Protein AF-A0A0F7RT60-F1 (afdb_monomer)

Radius of gyration: 26.66 Å; Cα contacts (8 Å, |Δi|>4): 593; chains: 1; bounding box: 64×51×83 Å

pLDDT: mean 71.64, std 22.22, range [24.22, 98.56]

Nearest PDB structures (foldseek):
  6wfv-assembly1_A  TM=8.274E-01  e=2.292E-13  Homo sapiens
  6tez-assembly1_A-2  TM=8.261E-01  e=4.241E-13  Homo sapiens
  6te3-assembly1_A-2  TM=8.387E-01  e=6.134E-13  Homo sapiens
  6tex-assembly1_A  TM=7.908E-01  e=5.100E-13  Homo sapiens
  6teu-assembly1_A  TM=7.640E-01  e=2.027E-13  Homo sapiens

Foldseek 3Di:
DDDADADAPVVLVVLVVCVVVVNDDPVSVVVNVVVVVDPHDYDDDDDDDDDDDDDPPPPVVVVVVVVPPPPPPDDDDDDDDDDDPPDDPDPPDQPVVQVVQADAEAEEEEDAADDLQLLQQVLLCLLLVHFYAYFNYVPDDDPPRVQCRLLVRVLVCLVPPDDQRYKYKYAHRRFKGFPHRPVVLLSVCRSVVAAKEFAFALDQDDDPVCCPPCLNVPQDADPDDCCQFVNPPPQQDPDPQSLNDQGGAGDPRIMIHRSNLSNVLSVVLVVCVVVVPPPPRDRHPSNSVSVCSSVCPGRYDYPRNLQAHAECHSCVVQKDFDFQPPVPPPDPPSPPDPPDPDPPCCSVVVPVPGGARAIAGPGVRHGYSMYGHPPVRVVVSVVCQCGGQCRPDPDPPVPVSVVSSCVSQQPRWHHHSDPPPGIDGSCRRCVVSSDDPD

Secondary structure (DSSP, 8-state):
---PPPPPHHHHHHHHHHHHTT---HHHHHHHHHHHHS-----------------SSSHHHHHHHHHHTTS--S-----PPPP------------HHHHTT--PEEEEEE-SS--HHHHHHHHHHHHTT--EEEESTT----TTHHHHHHHHHHHHHHHHH--TT-EEEEE-TTSEEE-S-HHHHHHHHHHTT-SEEEEEESSPPS-GGGTTSHHHHHSPPP-S-HHHHSTT-TT--SSS-GGGSPP-EEEEEEEEEEHHHHHHHHHHHHHHHHH-TT-S---SHHHHHHHHHHHTSS-EEEETT-SSEEE-TTTGGGEEEEE--GGG-S-TTTT-------S-THHHHHSTT---EEEEETTT----SEEE--TTHHHHHHHHHHHSTTT----TT-HHHHHHHHHHHHT-EEEE-STT--EEEHHHHHGGGSS---

Sequence (438 aa):
MDGYVRLPYDAKHELSQKAKNNELDEVELQQQEALDAFDITLYPTRGGLFSSIAQTSWYKYALMLHGAAVLALQTSILVRPKPLDSTTSAVSHWPSDQLASVGAIHYLMPATKATDNFCYTLASALIHDAKPTVLNWNSTLVKPAIYWAKVRATHQFLLEHTQPNDVVVFVDGYDNILQRPLREVVAEFVNAGHRVMFGAEKGCCCEPETKEIPFCTKSPDSPLSQQTVWGKDPGWSTGPNEFKRMPKYLNSGTMIAYAQDASQLYTNIIHFIENDPWGKRIYDDQTVFNAMYYKQEVPITLDFAGQMIKPMWACEEEMQYQPRLETQLDQPEQLRMPTAETNNTLSAKVLNGIQPWMLRSTITKMWPGFVHSGPVKDHLMAEYKRRSWWWAYEGPKDTELLARGNKVLDNATVIIGQPNAGVLSYPQICGQYLMPKS

Structure (mmCIF, N/CA/C/O backbone):
data_AF-A0A0F7RT60-F1
#
_entry.id   AF-A0A0F7RT60-F1
#
loop_
_atom_site.group_PDB
_atom_site.id
_atom_site.type_symbol
_atom_site.label_atom_id
_atom_site.label_alt_id
_atom_site.label_comp_id
_atom_site.label_asym_id
_atom_site.label_entity_id
_atom_site.label_seq_id
_atom_site.pdbx_PDB_ins_code
_atom_site.Cartn_x
_atom_site.Cartn_y
_atom_site.Cartn_z
_atom_site.occupancy
_atom_site.B_iso_or_equiv
_atom_site.auth_seq_id
_atom_site.auth_comp_id
_atom_site.auth_asym_id
_atom_site.auth_atom_id
_atom_site.pdbx_PDB_model_num
ATOM 1 N N . MET A 1 1 ? 5.910 7.452 -41.516 1.00 34.00 1 MET A N 1
ATOM 2 C CA . MET A 1 1 ? 6.534 7.700 -40.199 1.00 34.00 1 MET A CA 1
ATOM 3 C C . MET A 1 1 ? 7.859 6.984 -40.260 1.00 34.00 1 MET A C 1
ATOM 5 O O . MET A 1 1 ? 7.878 5.764 -40.160 1.00 34.00 1 MET A O 1
ATOM 9 N N . ASP A 1 2 ? 8.915 7.730 -40.557 1.00 29.14 2 ASP A N 1
ATOM 10 C CA . ASP A 1 2 ? 10.213 7.166 -40.915 1.00 29.14 2 ASP A CA 1
ATOM 11 C C . ASP A 1 2 ? 10.982 6.834 -39.635 1.00 29.14 2 ASP A C 1
ATOM 13 O O . ASP A 1 2 ? 11.390 7.718 -38.881 1.00 29.14 2 ASP A O 1
ATOM 17 N N . GLY A 1 3 ? 11.091 5.539 -39.338 1.00 31.34 3 GLY A N 1
ATOM 18 C CA . GLY A 1 3 ? 11.899 5.028 -38.238 1.00 31.34 3 GLY A CA 1
ATOM 19 C C . GLY A 1 3 ? 13.334 4.826 -38.708 1.00 31.34 3 GLY A C 1
ATOM 20 O O . GLY A 1 3 ? 13.588 3.984 -39.561 1.00 31.34 3 GLY A O 1
ATOM 21 N N . TYR A 1 4 ? 14.278 5.581 -38.150 1.00 33.38 4 TYR A N 1
ATOM 22 C CA . TYR A 1 4 ? 15.702 5.381 -38.408 1.00 33.38 4 TYR A CA 1
ATOM 23 C C . TYR A 1 4 ? 16.260 4.302 -37.475 1.00 33.38 4 TYR A C 1
ATOM 25 O O . TYR A 1 4 ? 16.189 4.432 -36.252 1.00 33.38 4 TYR A O 1
ATOM 33 N N . VAL A 1 5 ? 16.856 3.255 -38.046 1.00 36.31 5 VAL A N 1
ATOM 34 C CA . VAL A 1 5 ? 17.607 2.231 -37.307 1.00 36.31 5 VAL A CA 1
ATOM 35 C C . VAL A 1 5 ? 19.068 2.678 -37.215 1.00 36.31 5 VAL A C 1
ATOM 37 O O . VAL A 1 5 ? 19.729 2.864 -38.234 1.00 36.31 5 VAL A O 1
ATOM 40 N N . ARG A 1 6 ? 19.590 2.871 -35.996 1.00 39.19 6 ARG A N 1
ATOM 41 C CA . ARG A 1 6 ? 21.019 3.148 -35.767 1.00 39.19 6 ARG A CA 1
ATOM 42 C C . ARG A 1 6 ? 21.773 1.838 -35.585 1.00 39.19 6 ARG A C 1
ATOM 44 O O . ARG A 1 6 ? 21.530 1.120 -34.620 1.00 39.19 6 ARG A O 1
ATOM 51 N N . LEU A 1 7 ? 22.721 1.573 -36.474 1.00 43.88 7 LEU A N 1
ATOM 52 C CA . LEU A 1 7 ? 23.706 0.508 -36.309 1.00 43.88 7 LEU A CA 1
ATOM 53 C C . LEU A 1 7 ? 25.050 1.113 -35.885 1.00 43.88 7 LEU A C 1
ATOM 55 O O . LEU A 1 7 ? 25.399 2.192 -36.373 1.00 43.88 7 LEU A O 1
ATOM 59 N N . PRO A 1 8 ? 25.817 0.456 -34.998 1.00 55.41 8 PRO A N 1
ATOM 60 C CA . PRO A 1 8 ? 27.189 0.860 -34.716 1.00 55.41 8 PRO A CA 1
ATOM 61 C C . PRO A 1 8 ? 28.006 0.869 -36.015 1.00 55.41 8 PRO A C 1
ATOM 63 O O . PRO A 1 8 ? 27.962 -0.096 -36.779 1.00 55.41 8 PRO A O 1
ATOM 66 N N . TYR A 1 9 ? 28.753 1.950 -36.256 1.00 53.62 9 TYR A N 1
ATOM 67 C CA . TYR A 1 9 ? 29.594 2.125 -37.450 1.00 53.62 9 TYR A CA 1
ATOM 68 C C . TYR A 1 9 ? 30.547 0.936 -37.677 1.00 53.62 9 TYR A C 1
ATOM 70 O O . TYR A 1 9 ? 30.740 0.495 -38.811 1.00 53.62 9 TYR A O 1
ATOM 78 N N . ASP A 1 10 ? 31.062 0.369 -36.586 1.00 62.97 10 ASP A N 1
ATOM 79 C CA . ASP A 1 10 ? 32.064 -0.695 -36.614 1.00 62.97 10 ASP A CA 1
ATOM 80 C C . ASP A 1 10 ? 31.511 -2.018 -37.174 1.00 62.97 10 ASP A C 1
ATOM 82 O O . ASP A 1 10 ? 32.195 -2.685 -37.945 1.00 62.97 10 ASP A O 1
ATOM 86 N N . ALA A 1 11 ? 30.242 -2.351 -36.903 1.00 67.12 11 ALA A N 1
ATOM 87 C CA . ALA A 1 11 ? 29.638 -3.615 -37.339 1.00 67.12 11 ALA A CA 1
ATOM 88 C C . ALA A 1 11 ? 29.379 -3.660 -38.856 1.00 67.12 11 ALA A C 1
ATOM 90 O O . ALA A 1 11 ? 29.634 -4.674 -39.503 1.00 67.12 11 ALA A O 1
ATOM 91 N N . LYS A 1 12 ? 28.918 -2.548 -39.454 1.00 71.75 12 LYS A N 1
ATOM 92 C CA . LYS A 1 12 ? 28.737 -2.465 -40.917 1.00 71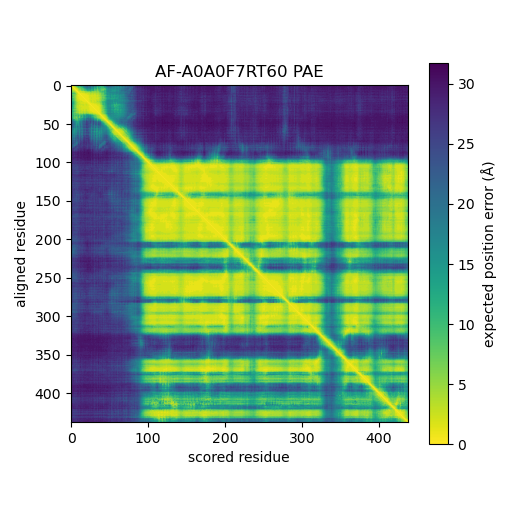.75 12 LYS A CA 1
ATOM 93 C C . LYS A 1 12 ? 30.085 -2.434 -41.639 1.00 71.75 12 LYS A C 1
ATOM 95 O O . LYS A 1 12 ? 30.210 -3.017 -42.712 1.00 71.75 12 LYS A O 1
ATOM 100 N N . HIS A 1 13 ? 31.097 -1.779 -41.063 1.00 76.12 13 HIS A N 1
ATOM 101 C CA . HIS A 1 13 ? 32.440 -1.782 -41.641 1.00 76.12 13 HIS A CA 1
ATOM 102 C C . HIS A 1 13 ? 33.052 -3.191 -41.626 1.00 76.12 13 HIS A C 1
ATOM 104 O O . HIS A 1 13 ? 33.611 -3.613 -42.633 1.00 76.12 13 HIS A O 1
ATOM 110 N N . GLU A 1 14 ? 32.903 -3.939 -40.531 1.00 78.75 14 GLU A N 1
ATOM 111 C CA . GLU A 1 14 ? 33.406 -5.312 -40.416 1.00 78.75 14 GLU A CA 1
ATOM 112 C C . GLU A 1 14 ? 32.703 -6.278 -41.385 1.00 78.75 14 GLU A C 1
ATOM 114 O O . GLU A 1 14 ? 33.382 -6.980 -42.135 1.00 78.75 14 GLU A O 1
ATOM 119 N N . LEU A 1 15 ? 31.366 -6.235 -41.469 1.00 77.06 15 LEU A N 1
ATOM 120 C CA . LEU A 1 15 ? 30.593 -7.018 -42.446 1.00 77.06 15 LEU A CA 1
ATOM 121 C C . LEU A 1 15 ? 30.960 -6.656 -43.891 1.00 77.06 15 LEU A C 1
ATOM 123 O O . LEU A 1 15 ? 31.166 -7.541 -44.714 1.00 77.06 15 LEU A O 1
ATOM 127 N N . SER A 1 16 ? 31.139 -5.368 -44.199 1.00 76.25 16 SER A N 1
ATOM 128 C CA . SER A 1 16 ? 31.527 -4.930 -45.544 1.00 76.25 16 SER A CA 1
ATOM 129 C C . SER A 1 16 ? 32.958 -5.349 -45.916 1.00 76.25 16 SER A C 1
ATOM 131 O O . SER A 1 16 ? 33.230 -5.628 -47.084 1.00 76.25 16 SER A O 1
ATOM 133 N N . GLN A 1 17 ? 33.882 -5.429 -44.951 1.00 82.81 17 GLN A N 1
ATOM 134 C CA . GLN A 1 17 ? 35.234 -5.959 -45.181 1.00 82.81 17 GLN A CA 1
ATOM 135 C C . GLN A 1 17 ? 35.219 -7.481 -45.378 1.00 82.81 17 GLN A C 1
ATOM 137 O O . GLN A 1 17 ? 35.813 -7.966 -46.339 1.00 82.81 17 GLN A O 1
ATOM 142 N N . LYS A 1 18 ? 34.475 -8.225 -44.550 1.00 85.00 18 LYS A N 1
ATOM 143 C CA . LYS A 1 18 ? 34.270 -9.672 -44.732 1.00 85.00 18 LYS A CA 1
ATOM 144 C C . LYS A 1 18 ? 33.604 -9.997 -46.071 1.00 85.00 18 LYS A C 1
ATOM 146 O O . LYS A 1 18 ? 34.045 -10.909 -46.763 1.00 85.00 18 LYS A O 1
ATOM 151 N N . ALA A 1 19 ? 32.611 -9.205 -46.484 1.00 78.31 19 ALA A N 1
ATOM 152 C CA . ALA A 1 19 ? 31.957 -9.322 -47.788 1.00 78.31 19 ALA A CA 1
ATOM 153 C C . ALA A 1 19 ? 32.955 -9.162 -48.943 1.00 78.31 19 ALA A C 1
ATOM 155 O O . ALA A 1 19 ? 32.983 -9.978 -49.860 1.00 78.31 19 ALA A O 1
ATOM 156 N N . LYS A 1 20 ? 33.824 -8.142 -48.881 1.00 83.69 20 LYS A N 1
ATOM 157 C CA . LYS A 1 20 ? 34.875 -7.910 -49.889 1.00 83.69 20 LYS A CA 1
ATOM 158 C C . LYS A 1 20 ? 35.901 -9.039 -49.953 1.00 83.69 20 LYS A C 1
ATOM 160 O O . LYS A 1 20 ? 36.442 -9.291 -51.027 1.00 83.69 20 LYS A O 1
ATOM 165 N N . ASN A 1 21 ? 36.147 -9.707 -48.831 1.00 86.62 21 ASN A N 1
ATOM 166 C CA . ASN A 1 21 ? 37.084 -10.823 -48.735 1.00 86.62 21 ASN A CA 1
ATOM 167 C C . ASN A 1 21 ? 36.433 -12.194 -48.987 1.00 86.62 21 ASN A C 1
ATOM 169 O O . ASN A 1 21 ? 37.140 -13.198 -48.984 1.00 86.62 21 ASN A O 1
ATOM 173 N N . ASN A 1 22 ? 35.120 -12.253 -49.255 1.00 87.25 22 ASN A N 1
ATOM 174 C CA . ASN A 1 22 ? 34.358 -13.497 -49.417 1.00 87.25 22 ASN A CA 1
ATOM 175 C C . ASN A 1 22 ? 34.365 -14.399 -48.159 1.00 87.25 22 ASN A C 1
ATOM 177 O O . ASN A 1 22 ? 34.336 -15.624 -48.254 1.00 87.25 22 ASN A O 1
ATOM 181 N N . GLU A 1 23 ? 34.400 -13.785 -46.974 1.00 87.38 23 GLU A N 1
ATOM 182 C CA . GLU A 1 23 ? 34.514 -14.455 -45.667 1.00 87.38 23 GLU A CA 1
ATOM 183 C C . GLU A 1 23 ? 33.192 -14.497 -44.881 1.00 87.38 23 GLU A C 1
ATOM 185 O O . GLU A 1 23 ? 33.198 -14.843 -43.703 1.00 87.38 23 GLU A O 1
ATOM 190 N N . LEU A 1 24 ? 32.066 -14.125 -45.501 1.00 83.31 24 LEU A N 1
ATOM 191 C CA . LEU A 1 24 ? 30.760 -14.137 -44.837 1.00 83.31 24 LEU A CA 1
ATOM 192 C C . LEU A 1 24 ? 30.245 -15.568 -44.660 1.00 83.31 24 LEU A C 1
ATOM 194 O O . LEU A 1 24 ? 30.220 -16.347 -45.616 1.00 83.31 24 LEU A O 1
ATOM 198 N N . ASP A 1 25 ? 29.766 -15.885 -43.459 1.00 87.06 25 ASP A N 1
ATOM 199 C CA . ASP A 1 25 ? 28.921 -17.062 -43.258 1.00 87.06 25 ASP A CA 1
ATOM 200 C C . ASP A 1 25 ? 27.470 -16.818 -43.733 1.00 87.06 25 ASP A C 1
ATOM 202 O O . ASP A 1 25 ? 27.089 -15.712 -44.119 1.00 87.06 25 ASP A O 1
ATOM 206 N N . GLU A 1 26 ? 26.640 -17.865 -43.742 1.00 68.69 26 GLU A N 1
ATOM 207 C CA . GLU A 1 26 ? 25.257 -17.795 -44.241 1.00 68.69 26 GLU A CA 1
ATOM 208 C C . GLU A 1 26 ? 24.387 -16.786 -43.463 1.00 68.69 26 GLU A C 1
ATOM 210 O O . GLU A 1 26 ? 23.479 -16.176 -44.029 1.00 68.69 26 GLU A O 1
ATOM 215 N N . VAL A 1 27 ? 24.685 -16.560 -42.180 1.00 67.25 27 VAL A N 1
ATOM 216 C CA . VAL A 1 27 ? 23.970 -15.599 -41.331 1.00 67.25 27 VAL A CA 1
ATOM 217 C C . VAL A 1 27 ? 24.449 -14.177 -41.620 1.00 67.25 27 VAL A C 1
ATOM 219 O O . VAL A 1 27 ? 23.633 -13.260 -41.723 1.00 67.25 27 VAL A O 1
ATOM 222 N N . GLU A 1 28 ? 25.754 -13.980 -41.783 1.00 80.19 28 GLU A N 1
ATOM 223 C CA . GLU A 1 28 ? 26.357 -12.694 -42.133 1.00 80.19 28 GLU A CA 1
ATOM 224 C C . GLU A 1 28 ? 25.980 -12.249 -43.558 1.00 80.19 28 GLU A C 1
ATOM 226 O O . GLU A 1 28 ? 25.776 -11.058 -43.798 1.00 80.19 28 GLU A O 1
ATOM 231 N N . LEU A 1 29 ? 25.792 -13.194 -44.486 1.00 74.06 29 LEU A N 1
ATOM 232 C CA . LEU A 1 29 ? 25.289 -12.927 -45.835 1.00 74.06 29 LEU A CA 1
ATOM 233 C C . LEU A 1 29 ? 23.848 -12.399 -45.804 1.00 74.06 29 LEU A C 1
ATOM 235 O O . LEU A 1 29 ? 23.557 -11.369 -46.408 1.00 74.06 29 LEU A O 1
ATOM 239 N N . GLN A 1 30 ? 22.966 -13.033 -45.024 1.00 68.69 30 GLN A N 1
ATOM 240 C CA . GLN A 1 30 ? 21.587 -12.565 -44.835 1.00 68.69 30 GLN A CA 1
ATOM 241 C C . GLN A 1 30 ? 21.528 -11.190 -44.151 1.00 68.69 30 GLN A C 1
ATOM 243 O O . GLN A 1 30 ? 20.666 -10.366 -44.462 1.00 68.69 30 GLN A O 1
ATOM 248 N N . GLN A 1 31 ? 22.454 -10.915 -43.226 1.00 70.19 31 GLN A N 1
ATOM 249 C CA . GLN A 1 31 ? 22.589 -9.596 -42.607 1.00 70.19 31 GLN A CA 1
ATOM 250 C C . GLN A 1 31 ? 23.039 -8.541 -43.622 1.00 70.19 31 GLN A C 1
ATOM 252 O O . GLN A 1 31 ? 22.476 -7.448 -43.639 1.00 70.19 31 GLN A O 1
ATOM 257 N N . GLN A 1 32 ? 24.009 -8.859 -44.480 1.00 75.62 32 GLN A N 1
ATOM 258 C CA . GLN A 1 32 ? 24.490 -7.952 -45.522 1.00 75.62 32 GLN A CA 1
ATOM 259 C C . GLN A 1 32 ? 23.390 -7.637 -46.551 1.00 75.62 32 GLN A C 1
ATOM 261 O O . GLN A 1 32 ? 23.167 -6.467 -46.855 1.00 75.62 32 GLN A O 1
ATOM 266 N N . GLU A 1 33 ? 22.628 -8.637 -47.002 1.00 74.75 33 GLU A N 1
ATOM 267 C CA . GLU A 1 33 ? 21.491 -8.442 -47.916 1.00 74.75 33 GLU A CA 1
ATOM 268 C C . GLU A 1 33 ? 20.393 -7.557 -47.307 1.00 74.75 33 GLU A C 1
ATOM 270 O O . GLU A 1 33 ? 19.848 -6.678 -47.978 1.00 74.75 33 GLU A O 1
ATOM 275 N N . ALA A 1 34 ? 20.096 -7.734 -46.016 1.00 63.34 34 ALA A N 1
ATOM 276 C CA . ALA A 1 34 ? 19.156 -6.871 -45.311 1.00 63.34 34 ALA A CA 1
ATOM 277 C C . ALA A 1 34 ? 19.673 -5.425 -45.214 1.00 63.34 34 ALA A C 1
ATOM 279 O O . ALA A 1 34 ? 18.895 -4.489 -45.374 1.00 63.34 34 ALA A O 1
ATOM 280 N N . LEU A 1 35 ? 20.973 -5.217 -44.986 1.00 66.12 35 LEU A N 1
ATOM 281 C CA . LEU A 1 35 ? 21.573 -3.879 -44.919 1.00 66.12 35 LEU A CA 1
ATOM 282 C C . LEU A 1 35 ? 21.584 -3.153 -46.263 1.00 66.12 35 LEU A C 1
ATOM 284 O O . LEU A 1 35 ? 21.475 -1.929 -46.274 1.00 66.12 35 LEU A O 1
ATOM 288 N N . ASP A 1 36 ? 21.719 -3.886 -47.364 1.00 68.69 36 ASP A N 1
ATOM 289 C CA . ASP A 1 36 ? 21.696 -3.322 -48.715 1.00 68.69 36 ASP A CA 1
ATOM 290 C C . ASP A 1 36 ? 20.262 -3.018 -49.187 1.00 68.69 36 ASP A C 1
ATOM 292 O O . ASP A 1 36 ? 20.054 -2.141 -50.025 1.00 68.69 36 ASP A O 1
ATOM 296 N N . ALA A 1 37 ? 19.255 -3.680 -48.604 1.00 63.16 37 ALA A N 1
ATOM 297 C CA . ALA A 1 37 ? 17.841 -3.427 -48.879 1.00 63.16 37 ALA A CA 1
ATOM 298 C C . ALA A 1 37 ? 17.281 -2.155 -48.204 1.00 63.16 37 ALA A C 1
ATOM 300 O O . ALA A 1 37 ? 16.214 -1.678 -48.600 1.00 63.16 37 ALA A O 1
ATOM 301 N N . PHE A 1 38 ? 17.974 -1.589 -47.207 1.00 53.56 38 PHE A N 1
ATOM 302 C CA . PHE A 1 38 ? 17.545 -0.383 -46.491 1.00 53.56 38 PHE A CA 1
ATOM 303 C C . PHE A 1 38 ? 18.575 0.750 -46.627 1.00 53.56 38 PHE A C 1
ATOM 305 O O . PHE A 1 38 ? 19.738 0.606 -46.258 1.00 53.56 38 PHE A O 1
ATOM 312 N N . ASP A 1 39 ? 18.134 1.917 -47.104 1.00 42.84 39 ASP A N 1
ATOM 313 C CA . ASP A 1 39 ? 18.981 3.105 -47.288 1.00 42.84 39 ASP A CA 1
ATOM 314 C C . ASP A 1 39 ? 19.285 3.778 -45.929 1.00 42.84 39 ASP A C 1
ATOM 316 O O . ASP A 1 39 ? 18.591 4.692 -45.476 1.00 42.84 39 ASP A O 1
ATOM 320 N N . ILE A 1 40 ? 20.272 3.241 -45.200 1.00 47.88 40 ILE A N 1
ATOM 321 C CA . ILE A 1 40 ? 20.632 3.670 -43.837 1.00 47.88 40 ILE A CA 1
ATOM 322 C C . ILE A 1 40 ? 21.876 4.573 -43.859 1.00 47.88 40 ILE A C 1
ATOM 324 O O . ILE A 1 40 ? 22.996 4.110 -44.102 1.00 47.88 40 ILE A O 1
ATOM 328 N N . THR A 1 41 ? 21.696 5.844 -43.487 1.00 35.75 41 THR A N 1
ATOM 329 C CA . THR A 1 41 ? 22.772 6.835 -43.284 1.00 35.75 41 THR A CA 1
ATOM 330 C C . THR A 1 41 ? 23.243 6.852 -41.823 1.00 35.75 41 THR A C 1
ATOM 332 O O . THR A 1 41 ? 22.426 6.947 -40.906 1.00 35.75 41 THR A O 1
ATOM 335 N N . LEU A 1 42 ? 24.561 6.804 -41.583 1.00 37.03 42 LEU A N 1
ATOM 336 C CA . LEU A 1 42 ? 25.157 6.785 -40.236 1.00 37.03 42 LEU A CA 1
ATOM 337 C C . LEU A 1 42 ? 25.936 8.071 -39.912 1.00 37.03 42 LEU A C 1
ATOM 339 O O . LEU A 1 42 ? 26.580 8.656 -40.780 1.00 37.03 42 LEU A O 1
ATOM 343 N N . TYR A 1 43 ? 25.931 8.457 -38.631 1.00 31.06 43 TYR A N 1
ATOM 344 C CA . TYR A 1 43 ? 26.771 9.521 -38.066 1.00 31.06 43 TYR A CA 1
ATOM 345 C C . TYR A 1 43 ? 27.839 8.911 -37.139 1.00 31.06 43 TYR A C 1
ATOM 347 O O . TYR A 1 43 ? 27.509 8.012 -36.363 1.00 31.06 43 TYR A O 1
ATOM 355 N N . PRO A 1 44 ? 29.099 9.383 -37.169 1.00 30.77 44 PRO A N 1
ATOM 356 C CA . PRO A 1 44 ? 30.164 8.826 -36.340 1.00 30.77 44 PRO A CA 1
ATOM 357 C C . PRO A 1 44 ? 30.009 9.218 -34.862 1.00 30.77 44 PRO A C 1
ATOM 359 O O . PRO A 1 44 ? 29.844 10.393 -34.532 1.00 30.77 44 PRO A O 1
ATOM 362 N N . THR A 1 45 ? 30.142 8.243 -33.959 1.00 36.28 45 THR A N 1
ATOM 363 C CA . THR A 1 45 ? 30.271 8.458 -32.508 1.00 36.28 45 THR A CA 1
ATOM 364 C C . THR A 1 45 ? 31.695 8.155 -32.044 1.00 36.28 45 THR A C 1
ATOM 366 O O . THR A 1 45 ? 32.277 7.142 -32.421 1.00 36.28 45 THR A O 1
ATOM 369 N N . ARG A 1 46 ? 32.268 9.029 -31.206 1.00 31.53 46 ARG A N 1
ATOM 370 C CA . ARG A 1 46 ? 33.579 8.825 -30.571 1.00 31.53 46 ARG A CA 1
ATOM 371 C C . ARG A 1 46 ? 33.447 7.971 -29.303 1.00 31.53 46 ARG A C 1
ATOM 373 O O . ARG A 1 46 ? 32.889 8.452 -28.324 1.00 31.53 46 ARG A O 1
ATOM 380 N N . GLY A 1 47 ? 34.096 6.804 -29.302 1.00 34.03 47 GLY A N 1
ATOM 381 C CA . GLY A 1 47 ? 34.739 6.220 -28.116 1.00 34.03 47 GLY A CA 1
ATOM 382 C C . GLY A 1 47 ? 34.137 4.931 -27.538 1.00 34.03 47 GLY A C 1
ATOM 383 O O . GLY A 1 47 ? 33.031 4.953 -27.016 1.00 34.03 47 GLY A O 1
ATOM 384 N N . GLY A 1 48 ? 34.963 3.875 -27.492 1.00 32.09 48 GLY A N 1
ATOM 385 C CA . GLY A 1 48 ? 35.052 2.949 -26.348 1.00 32.09 48 GLY A CA 1
ATOM 386 C C . GLY A 1 48 ? 34.450 1.546 -26.503 1.00 32.09 48 GLY A C 1
ATOM 387 O O . GLY A 1 48 ? 33.246 1.402 -26.655 1.00 32.09 48 GLY A O 1
ATOM 388 N N . LEU A 1 49 ? 35.314 0.528 -26.381 1.00 38.19 49 LEU A N 1
ATOM 389 C CA . LEU A 1 49 ? 35.074 -0.921 -26.487 1.00 38.19 49 LEU A CA 1
ATOM 390 C C . LEU A 1 49 ? 33.901 -1.471 -25.650 1.00 38.19 49 LEU A C 1
ATOM 392 O O . LEU A 1 49 ? 33.849 -1.215 -24.451 1.00 38.19 49 LEU A O 1
ATOM 396 N N . PHE A 1 50 ? 33.133 -2.409 -26.226 1.00 29.81 50 PHE A N 1
ATOM 397 C CA . PHE A 1 50 ? 32.493 -3.510 -25.487 1.00 29.81 50 PHE A CA 1
ATOM 398 C C . PHE A 1 50 ? 32.491 -4.820 -26.294 1.00 29.81 50 PHE A C 1
ATOM 400 O O . PHE A 1 50 ? 32.294 -4.829 -27.506 1.00 29.81 50 PHE A O 1
ATOM 407 N N . SER A 1 51 ? 32.751 -5.921 -25.585 1.00 35.25 51 SER A N 1
ATOM 408 C CA . SER A 1 51 ? 32.935 -7.285 -26.085 1.00 35.25 51 SER A CA 1
ATOM 409 C C . SER A 1 51 ? 31.629 -7.999 -26.447 1.00 35.25 51 SER A C 1
ATOM 411 O O . SER A 1 51 ? 30.610 -7.847 -25.773 1.00 35.25 51 SER A O 1
ATOM 413 N N . SER A 1 52 ? 31.720 -8.861 -27.459 1.00 40.28 52 SER A N 1
ATOM 414 C CA . SER A 1 52 ? 30.697 -9.780 -27.959 1.00 40.28 52 SER A 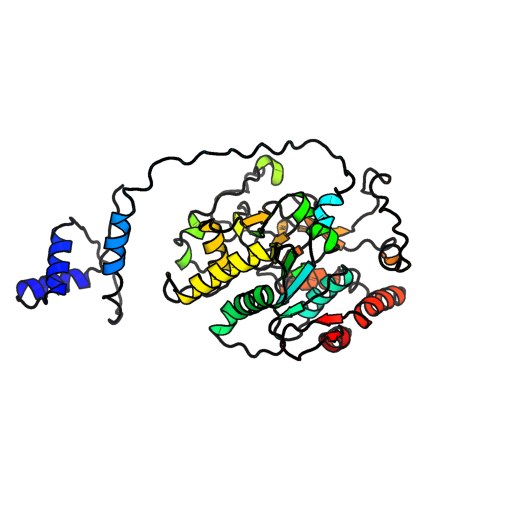CA 1
ATOM 415 C C . SER A 1 52 ? 30.211 -10.792 -26.913 1.00 40.28 52 SER A C 1
ATOM 417 O O . SER A 1 52 ? 31.043 -11.445 -26.291 1.00 40.28 52 SER A O 1
ATOM 419 N N . ILE A 1 53 ? 28.888 -10.945 -26.781 1.00 36.41 53 ILE A N 1
ATOM 420 C CA . ILE A 1 53 ? 28.091 -12.193 -26.671 1.00 36.41 53 ILE A CA 1
ATOM 421 C C . ILE A 1 53 ? 26.640 -11.742 -26.401 1.00 36.41 53 ILE A C 1
ATOM 423 O O . ILE A 1 53 ? 26.302 -11.438 -25.262 1.00 36.41 53 ILE A O 1
ATOM 427 N N . ALA A 1 54 ? 25.817 -11.623 -27.455 1.00 36.59 54 ALA A N 1
ATOM 428 C CA . ALA A 1 54 ? 24.336 -11.681 -27.449 1.00 36.59 54 ALA A CA 1
ATOM 429 C C . ALA A 1 54 ? 23.764 -11.133 -28.777 1.00 36.59 54 ALA A C 1
ATOM 431 O O . ALA A 1 54 ? 23.101 -10.100 -28.790 1.00 36.59 54 ALA A O 1
ATOM 432 N N . GLN A 1 55 ? 24.030 -11.783 -29.916 1.00 41.94 55 GLN A N 1
ATOM 433 C CA . GLN A 1 55 ? 23.536 -11.304 -31.224 1.00 41.94 55 GLN A CA 1
ATOM 434 C C . GLN A 1 55 ? 22.496 -12.208 -31.906 1.00 41.94 55 GLN A C 1
ATOM 436 O O . GLN A 1 55 ? 21.890 -11.793 -32.886 1.00 41.94 55 GLN A O 1
ATOM 441 N N . THR A 1 56 ? 22.181 -13.394 -31.381 1.00 39.78 56 THR A N 1
ATOM 442 C CA . THR A 1 56 ? 21.336 -14.360 -32.112 1.00 39.78 56 THR A CA 1
ATOM 443 C C . THR A 1 56 ? 19.850 -14.372 -31.723 1.00 39.78 56 THR A C 1
ATOM 445 O O . THR A 1 56 ? 19.031 -14.882 -32.484 1.00 39.78 56 THR A O 1
ATOM 448 N N . SER A 1 57 ? 19.447 -13.770 -30.598 1.00 41.28 57 SER A N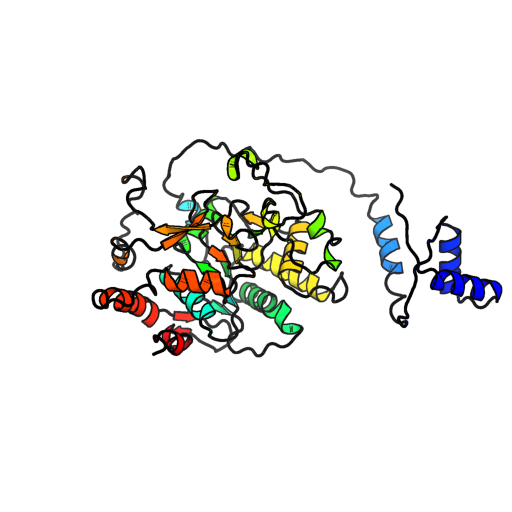 1
ATOM 449 C CA . SER A 1 57 ? 18.057 -13.881 -30.101 1.00 41.28 57 SER A CA 1
ATOM 450 C C . SER A 1 57 ? 17.092 -12.796 -30.605 1.00 41.28 57 SER A C 1
ATOM 452 O O . SER A 1 57 ? 15.879 -12.975 -30.524 1.00 41.28 57 SER A O 1
ATOM 454 N N . TRP A 1 58 ? 17.597 -11.680 -31.141 1.00 41.28 58 TRP A N 1
ATOM 455 C CA . TRP A 1 58 ? 16.772 -10.505 -31.471 1.00 41.28 58 TRP A CA 1
ATOM 456 C C . TRP A 1 58 ? 16.072 -10.585 -32.838 1.00 41.28 58 TRP A C 1
ATOM 458 O O . TRP A 1 58 ? 14.963 -10.077 -32.994 1.00 41.28 58 TRP A O 1
ATOM 468 N N . TYR A 1 59 ? 16.649 -11.290 -33.814 1.00 40.97 59 TYR A N 1
ATOM 469 C CA . TYR A 1 59 ? 16.104 -11.332 -35.178 1.00 40.97 59 TYR A CA 1
ATOM 470 C C . TYR A 1 59 ? 14.839 -12.195 -35.327 1.00 40.97 59 TYR A C 1
ATOM 472 O O . TYR A 1 59 ? 13.996 -11.906 -36.174 1.00 40.97 59 TYR A O 1
ATOM 480 N N . LYS A 1 60 ? 14.624 -13.194 -34.454 1.00 40.56 60 LYS A N 1
ATOM 481 C CA . LYS A 1 60 ? 13.397 -14.017 -34.479 1.00 40.56 60 LYS A CA 1
ATOM 482 C C . LYS A 1 60 ? 12.139 -13.254 -34.033 1.00 40.56 60 LYS A C 1
ATOM 484 O O . LYS A 1 60 ? 11.044 -13.605 -34.461 1.00 40.56 60 LYS A O 1
ATOM 489 N N . TYR A 1 61 ? 12.280 -12.198 -33.226 1.00 43.03 61 TYR A N 1
ATOM 490 C CA . TYR A 1 61 ? 11.144 -11.422 -32.707 1.00 43.03 61 TYR A CA 1
ATOM 491 C C . TYR A 1 61 ? 10.606 -10.381 -33.702 1.00 43.03 61 TYR A C 1
ATOM 493 O O . TYR A 1 61 ? 9.398 -10.145 -33.753 1.00 43.03 61 TYR A O 1
ATOM 501 N N . ALA A 1 62 ? 11.469 -9.796 -34.539 1.00 43.00 62 ALA A N 1
ATOM 502 C CA . ALA A 1 62 ? 11.068 -8.766 -35.501 1.00 43.00 62 ALA A CA 1
ATOM 503 C C . ALA A 1 62 ? 10.160 -9.307 -36.627 1.00 43.00 62 ALA A C 1
ATOM 505 O O . ALA A 1 62 ? 9.251 -8.603 -37.079 1.00 43.00 62 ALA A O 1
ATOM 506 N N . LEU A 1 63 ? 10.350 -10.573 -37.024 1.00 38.84 63 LEU A N 1
ATOM 507 C CA . LEU A 1 63 ? 9.527 -11.241 -38.040 1.00 38.84 63 LEU A CA 1
ATOM 508 C C . LEU A 1 63 ? 8.143 -11.667 -37.523 1.00 38.84 63 LEU A C 1
ATOM 510 O O . LEU A 1 63 ? 7.178 -11.624 -38.282 1.00 38.84 63 LEU A O 1
ATOM 514 N N . MET A 1 64 ? 8.003 -12.020 -36.239 1.00 41.75 64 MET A N 1
ATOM 515 C CA . MET A 1 64 ? 6.695 -12.396 -35.678 1.00 41.75 64 MET A CA 1
ATOM 516 C C . MET A 1 64 ? 5.761 -11.191 -35.493 1.00 41.75 64 MET A C 1
ATOM 518 O O . MET A 1 64 ? 4.550 -11.314 -35.672 1.00 41.75 64 MET A O 1
ATOM 522 N N . LEU A 1 65 ? 6.306 -10.010 -35.184 1.00 41.78 65 LEU A N 1
ATOM 523 C CA . LEU A 1 65 ? 5.506 -8.812 -34.897 1.00 41.78 65 LEU A CA 1
ATOM 524 C C . LEU A 1 65 ? 4.879 -8.164 -36.143 1.00 41.78 65 LEU A C 1
ATOM 526 O O . LEU A 1 65 ? 3.842 -7.514 -36.027 1.00 41.78 65 LEU A O 1
ATOM 530 N N . HIS A 1 66 ? 5.435 -8.385 -37.338 1.00 39.50 66 HIS A N 1
ATOM 531 C CA . HIS A 1 66 ? 4.860 -7.846 -38.577 1.00 39.50 66 HIS A CA 1
ATOM 532 C C . HIS A 1 66 ? 3.686 -8.680 -39.119 1.00 39.50 66 HIS A C 1
ATOM 534 O O . HIS A 1 66 ? 2.821 -8.134 -39.800 1.00 39.50 66 HIS A O 1
ATOM 540 N N . GLY A 1 67 ? 3.590 -9.969 -38.769 1.00 35.03 67 GLY A N 1
ATOM 541 C CA . GLY A 1 67 ? 2.481 -10.832 -39.200 1.00 35.03 67 GLY A CA 1
ATOM 542 C C . GLY A 1 67 ? 1.159 -10.576 -38.463 1.00 35.03 67 GLY A C 1
ATOM 543 O O . GLY A 1 67 ? 0.089 -10.740 -39.042 1.00 35.03 67 GLY A O 1
ATOM 544 N N . ALA A 1 68 ? 1.210 -10.136 -37.201 1.00 35.66 68 ALA A N 1
ATOM 545 C CA . ALA A 1 68 ? 0.016 -9.964 -36.365 1.00 35.66 68 ALA A CA 1
ATOM 546 C C . ALA A 1 68 ? -0.687 -8.602 -36.546 1.00 35.66 68 ALA A C 1
ATOM 548 O O . ALA A 1 68 ? -1.881 -8.478 -36.273 1.00 35.66 68 ALA A O 1
ATOM 549 N N . ALA A 1 69 ? 0.022 -7.582 -37.040 1.00 34.5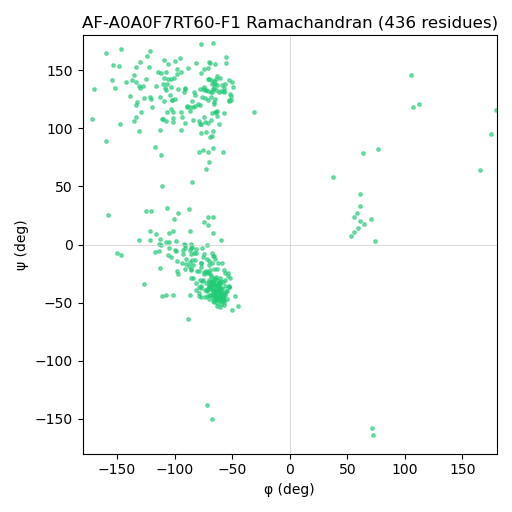9 69 ALA A N 1
ATOM 550 C CA . ALA A 1 69 ? -0.495 -6.214 -37.138 1.00 34.59 69 ALA A CA 1
ATOM 551 C C . ALA A 1 69 ? -1.564 -6.013 -38.234 1.00 34.59 69 ALA A C 1
ATOM 553 O O . ALA A 1 69 ? -2.250 -4.994 -38.235 1.00 34.59 69 ALA A O 1
ATOM 554 N N . VAL A 1 70 ? -1.747 -6.978 -39.143 1.00 34.72 70 VAL A N 1
ATOM 555 C CA . VAL A 1 70 ? -2.682 -6.852 -40.278 1.00 34.72 70 VAL A CA 1
ATOM 556 C C . VAL A 1 70 ? -4.104 -7.345 -39.949 1.00 34.72 70 VAL A C 1
ATOM 558 O O . VAL A 1 70 ? -5.035 -7.012 -40.675 1.00 34.72 70 VAL A O 1
ATOM 561 N N . LEU A 1 71 ? -4.331 -8.056 -38.833 1.00 33.00 71 LEU A N 1
ATOM 562 C CA . LEU A 1 71 ? -5.653 -8.637 -38.519 1.00 33.00 71 LEU A CA 1
ATOM 563 C C . LEU A 1 71 ? -6.470 -7.942 -37.413 1.00 33.00 71 LEU A C 1
ATOM 565 O O . LEU A 1 71 ? -7.643 -8.264 -37.256 1.00 33.00 71 LEU A O 1
ATOM 569 N N . ALA A 1 72 ? -5.915 -6.985 -36.664 1.00 33.03 72 ALA A N 1
ATOM 570 C CA . ALA A 1 72 ? -6.575 -6.423 -35.473 1.00 33.03 72 ALA A CA 1
ATOM 571 C C . ALA A 1 72 ? -7.132 -4.996 -35.656 1.00 33.03 72 ALA A C 1
ATOM 573 O O . ALA A 1 72 ? -7.178 -4.211 -34.711 1.00 33.03 72 ALA A O 1
ATOM 574 N N . LEU A 1 73 ? -7.570 -4.644 -36.867 1.00 33.81 73 LEU A N 1
ATOM 575 C CA . LEU A 1 73 ? -8.289 -3.397 -37.140 1.00 33.81 73 LEU A CA 1
ATOM 576 C C . LEU A 1 73 ? -9.740 -3.705 -37.509 1.00 33.81 73 LEU A C 1
ATOM 578 O O . LEU A 1 73 ? -10.093 -3.645 -38.680 1.00 33.81 73 LEU A O 1
ATOM 582 N N . GLN A 1 74 ? -10.581 -4.012 -36.517 1.00 33.94 74 GLN A N 1
ATOM 583 C CA . GLN A 1 74 ? -12.003 -3.645 -36.535 1.00 33.94 74 GLN A CA 1
ATOM 584 C C . GLN A 1 74 ? -12.684 -3.909 -35.178 1.00 33.94 74 GLN A C 1
ATOM 586 O O . GLN A 1 74 ? -12.558 -4.971 -34.581 1.00 33.94 74 GLN A O 1
ATOM 591 N N . THR A 1 75 ? -13.448 -2.903 -34.743 1.00 31.06 75 THR A N 1
ATOM 592 C CA . THR A 1 75 ? -14.370 -2.839 -33.590 1.00 31.06 75 THR A CA 1
ATOM 593 C C . THR A 1 75 ? -13.775 -2.676 -32.182 1.00 31.06 75 THR A C 1
ATOM 595 O O . THR A 1 75 ? -13.736 -3.606 -31.388 1.00 31.06 75 THR A O 1
ATOM 598 N N . SER A 1 76 ? -13.463 -1.426 -31.816 1.00 29.08 76 SER A N 1
ATOM 599 C CA . SER A 1 76 ? -13.474 -0.988 -30.412 1.00 29.08 76 SER A CA 1
ATOM 600 C C . SER A 1 76 ? -14.643 -0.028 -30.205 1.00 29.08 76 SER A C 1
ATOM 602 O O . SER A 1 76 ? -14.637 1.100 -30.700 1.00 29.08 76 SER A O 1
ATOM 604 N N . ILE A 1 77 ? -15.672 -0.496 -29.499 1.00 29.27 77 ILE A N 1
ATOM 605 C CA . ILE A 1 77 ? -16.801 0.317 -29.040 1.00 29.27 77 ILE A CA 1
ATOM 606 C C . ILE A 1 77 ? -16.299 1.174 -27.873 1.00 29.27 77 ILE A C 1
ATOM 608 O O . ILE A 1 77 ? -15.994 0.671 -26.795 1.00 29.27 77 ILE A O 1
ATOM 612 N N . LEU A 1 78 ? -16.187 2.481 -28.109 1.00 26.12 78 LEU A N 1
ATOM 613 C CA . LEU A 1 78 ? -15.826 3.485 -27.109 1.00 26.12 78 LEU A CA 1
ATOM 614 C C . LEU A 1 78 ? -17.004 3.699 -26.145 1.00 26.12 78 LEU A C 1
ATOM 616 O O . LEU A 1 78 ? -17.924 4.467 -26.430 1.00 26.12 78 LEU A O 1
ATOM 620 N N . VAL A 1 79 ? -16.974 3.036 -24.989 1.00 26.59 79 VAL A N 1
ATOM 621 C CA . VAL A 1 79 ? -17.846 3.379 -23.859 1.00 26.59 79 VAL A CA 1
ATOM 622 C C . VAL A 1 79 ? -17.239 4.598 -23.166 1.00 26.59 79 VAL A C 1
ATOM 624 O O . VAL A 1 79 ? -16.201 4.503 -22.515 1.00 26.59 79 VAL A O 1
ATOM 627 N N . ARG A 1 80 ? -17.853 5.774 -23.338 1.00 24.84 80 ARG A N 1
ATOM 628 C CA . ARG A 1 80 ? -17.461 6.982 -22.595 1.00 24.84 80 ARG A CA 1
ATOM 629 C C . ARG A 1 80 ? -17.948 6.865 -21.144 1.00 24.84 80 ARG A C 1
ATOM 631 O O . ARG A 1 80 ? -19.152 6.679 -20.955 1.00 24.84 80 ARG A O 1
ATOM 638 N N . PRO A 1 81 ? -17.083 7.023 -20.127 1.00 29.89 81 PRO A N 1
ATOM 639 C CA . PRO A 1 81 ? -17.547 7.182 -18.757 1.00 29.89 81 PRO A CA 1
ATOM 640 C C . PRO A 1 81 ? -18.323 8.498 -18.622 1.00 29.89 81 PRO A C 1
ATOM 642 O O . PRO A 1 81 ? -17.971 9.523 -19.213 1.00 29.89 81 PRO A O 1
ATOM 645 N N . LYS A 1 82 ? -19.425 8.442 -17.874 1.00 24.22 82 LYS A N 1
ATOM 646 C CA . LYS A 1 82 ? -20.293 9.588 -17.594 1.00 24.22 82 LYS A CA 1
ATOM 647 C C . LYS A 1 82 ? -19.521 10.594 -16.715 1.00 24.22 82 LYS A C 1
ATOM 649 O O . LYS A 1 82 ? -18.821 10.146 -15.808 1.00 24.22 82 LYS A O 1
ATOM 654 N N . PRO A 1 83 ? -19.616 11.915 -16.957 1.00 29.14 83 PRO A N 1
ATOM 655 C CA . PRO A 1 83 ? -18.962 12.911 -16.111 1.00 29.14 83 PRO A CA 1
ATOM 656 C C . PRO A 1 83 ? -19.456 12.791 -14.669 1.00 29.14 83 PRO A C 1
ATOM 658 O O . PRO A 1 83 ? -20.654 12.620 -14.439 1.00 29.14 83 PRO A O 1
ATOM 661 N N . LEU A 1 84 ? -18.531 12.875 -13.715 1.00 35.28 84 LEU A N 1
ATOM 662 C CA . LEU A 1 84 ? -18.846 12.930 -12.294 1.00 35.28 84 LEU A CA 1
ATOM 663 C C . LEU A 1 84 ? -19.399 14.333 -11.993 1.00 35.28 84 LEU A C 1
ATOM 665 O O . LEU A 1 84 ? -18.642 15.305 -11.997 1.00 35.28 84 LEU A O 1
ATOM 669 N N . ASP A 1 85 ? -20.713 14.449 -11.793 1.00 29.59 85 ASP A N 1
ATOM 670 C CA . ASP A 1 85 ? -21.343 15.713 -11.402 1.00 29.59 85 ASP A CA 1
ATOM 671 C C . ASP A 1 85 ? -20.851 16.121 -10.009 1.00 29.59 85 ASP A C 1
ATOM 673 O O . ASP A 1 85 ? -21.108 15.466 -8.997 1.00 29.59 85 ASP A O 1
ATOM 677 N N . SER A 1 86 ? -20.116 17.228 -9.963 1.00 36.09 86 SER A N 1
ATOM 678 C CA . SER A 1 86 ? -19.510 17.789 -8.762 1.00 36.09 86 SER A CA 1
ATOM 679 C C . SER A 1 86 ? -20.488 18.676 -7.993 1.00 36.09 86 SER A C 1
ATOM 681 O O . SER A 1 86 ? -20.174 19.829 -7.729 1.00 36.09 86 SER A O 1
ATOM 683 N N . THR A 1 87 ? -21.678 18.188 -7.650 1.00 35.00 87 THR A N 1
ATOM 684 C CA . THR A 1 87 ? -22.593 18.906 -6.746 1.00 35.00 87 THR A CA 1
ATOM 685 C C . THR A 1 87 ? -23.603 17.946 -6.131 1.00 35.00 87 THR A C 1
ATOM 687 O O . THR A 1 87 ? -24.684 17.785 -6.676 1.00 35.00 87 THR A O 1
ATOM 690 N N . THR A 1 88 ? -23.268 17.352 -4.986 1.00 35.31 88 THR A N 1
ATOM 691 C CA . THR A 1 88 ? -24.205 17.145 -3.865 1.00 35.31 88 THR A CA 1
ATOM 692 C C . THR A 1 88 ? -23.428 16.631 -2.661 1.00 35.31 88 THR A C 1
ATOM 694 O O . THR A 1 88 ? -23.006 15.479 -2.612 1.00 35.31 88 THR A O 1
ATOM 697 N N . SER A 1 89 ? -23.275 17.503 -1.670 1.00 39.84 89 SER A N 1
ATOM 698 C CA . SER A 1 89 ? -22.985 17.137 -0.291 1.00 39.84 89 SER A CA 1
ATOM 699 C C . SER A 1 89 ? -24.208 16.422 0.283 1.00 39.84 89 SER A C 1
ATOM 701 O O . SER A 1 89 ? -25.145 17.057 0.757 1.00 39.84 89 SER A O 1
ATOM 703 N N . ALA A 1 90 ? -24.215 15.099 0.204 1.00 34.47 90 ALA A N 1
ATOM 704 C CA . ALA A 1 90 ? -25.077 14.254 1.009 1.00 34.47 90 ALA A CA 1
ATOM 705 C C . ALA A 1 90 ? -24.201 13.114 1.519 1.00 34.47 90 ALA A C 1
ATOM 707 O O . ALA A 1 90 ? -23.828 12.227 0.755 1.00 34.47 90 ALA A O 1
ATOM 708 N N . VAL A 1 91 ? -23.847 13.149 2.807 1.00 41.84 91 VAL A N 1
ATOM 709 C CA . VAL A 1 91 ? -23.340 11.964 3.502 1.00 41.84 91 VAL A CA 1
ATOM 710 C C . VAL A 1 91 ? -24.545 11.042 3.665 1.00 41.84 91 VAL A C 1
ATOM 712 O O . VAL A 1 91 ? -25.238 11.037 4.679 1.00 41.84 91 VAL A O 1
ATOM 715 N N . SER A 1 92 ? -24.877 10.339 2.585 1.00 36.50 92 SER A N 1
ATOM 716 C CA . SER A 1 92 ? -25.833 9.248 2.606 1.00 36.50 92 SER A CA 1
ATOM 717 C C . SER A 1 92 ? -25.253 8.139 3.472 1.00 36.50 92 SER A C 1
ATOM 719 O O . SER A 1 92 ? -24.067 7.831 3.349 1.00 36.50 92 SER A O 1
ATOM 721 N N . HIS A 1 93 ? -26.092 7.523 4.307 1.00 44.44 93 HIS A N 1
ATOM 722 C CA . HIS A 1 93 ? -25.879 6.164 4.802 1.00 44.44 93 HIS A CA 1
ATOM 723 C C . HIS A 1 93 ? -25.133 5.346 3.739 1.00 44.44 93 HIS A C 1
ATOM 725 O O . HIS A 1 93 ? -25.654 5.155 2.639 1.00 44.44 93 HIS A O 1
ATOM 731 N N . TRP A 1 94 ? -23.901 4.937 4.044 1.00 43.81 94 TRP A N 1
ATOM 732 C CA . TRP A 1 94 ? -23.132 4.046 3.184 1.00 43.81 94 TRP A CA 1
ATOM 733 C C . TRP A 1 94 ? -24.020 2.845 2.850 1.00 43.81 94 TRP A C 1
ATOM 735 O O . TRP A 1 94 ? -24.580 2.272 3.790 1.00 43.81 94 TRP A O 1
ATOM 745 N N . PRO A 1 95 ? -24.204 2.467 1.574 1.00 48.69 95 PRO A N 1
ATOM 746 C CA . PRO A 1 95 ? -25.010 1.303 1.249 1.00 48.69 95 PRO A CA 1
ATOM 747 C C . PRO A 1 95 ? -24.352 0.084 1.901 1.00 48.69 95 PRO A C 1
ATOM 749 O O . PRO A 1 95 ? -23.319 -0.402 1.440 1.00 48.69 95 PRO A O 1
ATOM 752 N N . SER A 1 96 ? -24.927 -0.398 3.006 1.00 56.91 96 SER A N 1
ATOM 753 C CA . SER A 1 96 ? -24.459 -1.591 3.725 1.00 56.91 96 SER A CA 1
ATOM 754 C C . SER A 1 96 ? -24.341 -2.802 2.803 1.00 56.91 96 SER A C 1
ATOM 756 O O . SER A 1 96 ? -23.559 -3.715 3.052 1.00 56.91 96 SER A O 1
ATOM 758 N N . ASP A 1 97 ? -25.107 -2.776 1.718 1.00 64.62 97 ASP A N 1
ATOM 759 C CA . ASP A 1 97 ? -25.366 -3.898 0.837 1.00 64.62 97 ASP A CA 1
ATOM 760 C C . ASP A 1 97 ? -24.138 -4.292 0.009 1.00 64.62 97 ASP A C 1
ATOM 762 O O . ASP A 1 97 ? -23.958 -5.474 -0.274 1.00 64.62 97 ASP A O 1
ATOM 766 N N . GLN A 1 98 ? -23.247 -3.350 -0.333 1.00 65.94 98 GLN A N 1
ATOM 767 C CA . GLN A 1 98 ? -22.026 -3.698 -1.070 1.00 65.94 98 GLN A CA 1
ATOM 768 C C . GLN A 1 98 ? -20.926 -4.244 -0.153 1.00 65.94 98 GLN A C 1
ATOM 770 O O . GLN A 1 98 ? -20.290 -5.238 -0.498 1.00 65.94 98 GLN A O 1
ATOM 775 N N . LEU A 1 99 ? -20.747 -3.690 1.053 1.00 76.25 99 LEU A N 1
ATOM 776 C CA . LEU A 1 99 ? -19.829 -4.272 2.045 1.00 76.25 99 LEU A CA 1
ATOM 777 C C . LEU A 1 99 ? -20.281 -5.649 2.525 1.00 76.25 99 LEU A C 1
ATOM 779 O O . LEU A 1 99 ? -19.435 -6.472 2.858 1.00 76.25 99 LEU A O 1
ATOM 783 N N . ALA A 1 100 ? -21.587 -5.922 2.527 1.00 78.06 100 ALA A N 1
ATOM 784 C CA . ALA A 1 100 ? -22.114 -7.245 2.849 1.00 78.06 100 ALA A CA 1
ATOM 785 C C . ALA A 1 100 ? -21.669 -8.332 1.850 1.00 78.06 100 ALA A C 1
ATOM 787 O O . ALA A 1 100 ? -21.694 -9.512 2.191 1.00 78.06 100 ALA A O 1
ATOM 788 N N . SER A 1 101 ? -21.259 -7.946 0.635 1.00 81.44 101 SER A N 1
ATOM 789 C CA . SER A 1 101 ? -20.743 -8.870 -0.386 1.00 81.44 101 SER A CA 1
ATOM 790 C C . SER A 1 101 ? -19.237 -9.146 -0.274 1.00 81.44 101 SER A C 1
ATOM 792 O O . SER A 1 101 ? -18.740 -10.116 -0.855 1.00 81.44 101 SER A O 1
ATOM 794 N N . VAL A 1 102 ? -18.516 -8.323 0.494 1.00 90.62 102 VAL A N 1
ATOM 795 C CA . VAL A 1 102 ? -17.077 -8.472 0.719 1.00 90.62 102 VAL A CA 1
ATOM 796 C C . VAL A 1 102 ? -16.829 -9.617 1.695 1.00 90.62 102 VAL A C 1
ATOM 798 O O . VAL A 1 102 ? -17.484 -9.720 2.732 1.00 90.62 102 VAL A O 1
ATOM 801 N N . GLY A 1 103 ? -15.868 -10.474 1.355 1.00 93.94 103 GLY A N 1
ATOM 802 C CA . GLY A 1 103 ? -15.360 -11.518 2.236 1.00 93.94 103 GLY A CA 1
ATOM 803 C C . GLY A 1 103 ? -14.501 -10.957 3.376 1.00 93.94 103 GLY A C 1
ATOM 804 O O . GLY A 1 103 ? -14.813 -9.945 4.008 1.00 93.94 103 GLY A O 1
ATOM 805 N N . ALA A 1 104 ? -13.391 -11.624 3.670 1.00 96.00 104 ALA A N 1
ATOM 806 C CA . ALA A 1 104 ? -12.415 -11.137 4.635 1.00 96.00 104 ALA A CA 1
ATOM 807 C C . ALA A 1 104 ? -11.641 -9.920 4.095 1.00 96.00 104 ALA A C 1
ATOM 809 O O . ALA A 1 104 ? -11.432 -9.774 2.892 1.00 96.00 104 ALA A O 1
ATOM 810 N N . ILE A 1 105 ? -11.179 -9.055 5.004 1.00 96.94 105 ILE A N 1
ATOM 811 C CA . ILE A 1 105 ? -10.222 -7.986 4.693 1.00 96.94 105 ILE A CA 1
ATOM 812 C C . ILE A 1 105 ? -8.847 -8.427 5.198 1.00 96.94 105 ILE A C 1
ATOM 814 O O . ILE A 1 105 ? -8.656 -8.578 6.408 1.00 96.94 105 ILE A O 1
ATOM 818 N N . HIS A 1 106 ? -7.893 -8.602 4.286 1.00 97.50 106 HIS A N 1
ATOM 819 C CA . HIS A 1 106 ? -6.512 -8.982 4.589 1.00 97.50 106 HIS A CA 1
ATOM 820 C C . HIS A 1 106 ? -5.599 -7.762 4.507 1.00 97.50 106 HIS A C 1
ATOM 822 O O . HIS A 1 106 ? -5.544 -7.109 3.470 1.00 97.50 106 HIS A O 1
ATOM 828 N N . TYR A 1 107 ? -4.868 -7.458 5.579 1.00 98.06 107 TYR A N 1
ATOM 829 C CA . TYR A 1 107 ? -3.929 -6.333 5.626 1.00 98.06 107 TYR A CA 1
ATOM 830 C C . TYR A 1 107 ? -2.488 -6.848 5.593 1.00 98.06 107 TYR A C 1
ATOM 832 O O . TYR A 1 107 ? -2.015 -7.408 6.579 1.00 98.06 107 TYR A O 1
ATOM 840 N N . LEU A 1 108 ? -1.795 -6.704 4.468 1.00 98.12 108 LEU A N 1
ATOM 841 C CA . LEU A 1 108 ? -0.494 -7.322 4.211 1.00 98.12 108 LEU A CA 1
ATOM 842 C C . LEU A 1 108 ? 0.637 -6.303 4.340 1.00 98.12 108 LEU A C 1
ATOM 844 O O . LEU A 1 108 ? 0.604 -5.251 3.705 1.00 98.12 108 LEU A O 1
ATOM 848 N N . MET A 1 109 ? 1.655 -6.646 5.131 1.00 97.19 109 MET A N 1
ATOM 849 C CA . MET A 1 109 ? 2.811 -5.793 5.417 1.00 97.19 109 MET A CA 1
ATOM 850 C C . MET A 1 109 ? 4.122 -6.561 5.214 1.00 97.19 109 MET A C 1
ATOM 852 O O . MET A 1 109 ? 4.557 -7.285 6.111 1.00 97.19 109 MET A O 1
ATOM 856 N N . PRO A 1 110 ? 4.806 -6.441 4.071 1.00 95.75 110 PRO A N 1
ATOM 857 C CA . PRO A 1 110 ? 6.129 -7.028 3.912 1.00 95.75 110 PRO A CA 1
ATOM 858 C C . PRO A 1 110 ? 7.139 -6.352 4.842 1.00 95.75 110 PRO A C 1
ATOM 860 O O . PRO A 1 110 ? 7.385 -5.151 4.738 1.00 95.75 110 PRO A O 1
ATOM 863 N N . ALA A 1 111 ? 7.761 -7.133 5.721 1.00 95.06 111 ALA A N 1
ATOM 864 C CA . ALA A 1 111 ? 8.863 -6.692 6.562 1.00 95.06 111 ALA A CA 1
ATOM 865 C C . ALA A 1 111 ? 9.744 -7.879 6.952 1.00 95.06 111 ALA A C 1
ATOM 867 O O . ALA A 1 111 ? 9.268 -8.972 7.233 1.00 95.06 111 ALA A O 1
ATOM 868 N N . THR A 1 112 ? 11.052 -7.655 6.995 1.00 93.38 112 THR A N 1
ATOM 869 C CA . THR A 1 112 ? 12.041 -8.691 7.326 1.00 93.38 112 THR A CA 1
ATOM 870 C C . THR A 1 112 ? 12.481 -8.648 8.779 1.00 93.38 112 THR A C 1
ATOM 872 O O . THR A 1 112 ? 12.959 -9.651 9.298 1.00 93.38 112 THR A O 1
ATOM 875 N N . LYS A 1 113 ? 12.333 -7.498 9.438 1.00 92.88 113 LYS A N 1
ATOM 876 C CA . LYS A 1 113 ? 12.697 -7.291 10.838 1.00 92.88 113 LYS A CA 1
ATOM 877 C C . LYS A 1 113 ? 11.968 -6.082 11.406 1.00 92.88 113 LYS A C 1
ATOM 879 O O . LYS A 1 113 ? 11.492 -5.225 10.663 1.00 92.88 113 LYS A O 1
ATOM 884 N N . ALA A 1 114 ? 11.974 -5.976 12.727 1.00 93.25 114 ALA A N 1
ATOM 885 C CA . ALA A 1 114 ? 11.520 -4.775 13.400 1.00 93.25 114 ALA A CA 1
ATOM 886 C C . ALA A 1 114 ? 12.516 -3.622 13.176 1.00 93.25 114 ALA A C 1
ATOM 888 O O . ALA A 1 114 ? 13.735 -3.814 13.155 1.00 93.25 114 ALA A O 1
ATOM 889 N N . THR A 1 115 ? 11.977 -2.421 13.009 1.00 91.06 115 THR A N 1
ATOM 890 C CA . THR A 1 115 ? 12.685 -1.136 12.995 1.00 91.06 115 THR A CA 1
ATOM 891 C C . THR A 1 115 ? 11.765 -0.086 13.607 1.00 91.06 115 THR A C 1
ATOM 893 O O . THR A 1 115 ? 10.567 -0.339 13.745 1.00 91.06 115 THR A O 1
ATOM 896 N N . ASP A 1 116 ? 12.296 1.100 13.917 1.00 87.38 116 ASP A N 1
ATOM 897 C CA . ASP A 1 116 ? 11.475 2.237 14.347 1.00 87.38 116 ASP A CA 1
ATOM 898 C C . ASP A 1 116 ? 10.305 2.451 13.366 1.00 87.38 116 ASP A C 1
ATOM 900 O O . ASP A 1 116 ? 9.142 2.361 13.756 1.00 87.38 116 ASP A O 1
ATOM 904 N N . ASN A 1 117 ? 10.590 2.629 12.072 1.00 89.31 117 ASN A N 1
ATOM 905 C CA . ASN A 1 117 ? 9.550 2.933 11.087 1.00 89.31 117 ASN A CA 1
ATOM 906 C C . ASN A 1 117 ? 8.560 1.776 10.853 1.00 89.31 117 ASN A C 1
ATOM 908 O O . ASN A 1 117 ? 7.368 2.029 10.665 1.00 89.31 117 ASN A O 1
ATOM 912 N N . PHE A 1 118 ? 9.014 0.516 10.915 1.00 92.88 118 PHE A N 1
ATOM 913 C CA . PHE A 1 118 ? 8.103 -0.633 10.860 1.00 92.88 118 PHE A CA 1
ATOM 914 C C . PHE A 1 118 ? 7.131 -0.623 12.035 1.00 92.88 118 PHE A C 1
ATOM 916 O O . PHE A 1 118 ? 5.928 -0.779 11.848 1.00 92.88 118 PHE A O 1
ATOM 923 N N . CYS A 1 119 ? 7.639 -0.393 13.246 1.00 91.25 119 CYS A N 1
ATOM 924 C CA . CYS A 1 119 ? 6.807 -0.362 14.438 1.00 91.25 119 CYS A CA 1
ATOM 925 C C . CYS A 1 119 ? 5.802 0.795 14.405 1.00 91.25 119 CYS A C 1
ATOM 927 O O . CYS A 1 119 ? 4.656 0.599 14.798 1.00 91.25 119 CYS A O 1
ATOM 929 N N . TYR A 1 120 ? 6.161 1.954 13.841 1.00 87.50 120 TYR A N 1
ATOM 930 C CA . TYR A 1 120 ? 5.196 3.035 13.593 1.00 87.50 120 TYR A CA 1
ATOM 931 C C . TYR A 1 120 ? 4.109 2.654 12.597 1.00 87.50 120 TYR A C 1
ATOM 933 O O . TYR A 1 120 ? 2.927 2.863 12.873 1.00 87.50 120 TYR A O 1
ATOM 941 N N . THR A 1 121 ? 4.505 2.075 11.465 1.00 91.88 121 THR A N 1
ATOM 942 C CA . THR A 1 121 ? 3.571 1.598 10.438 1.00 91.88 121 THR A CA 1
ATOM 943 C C . THR A 1 121 ? 2.597 0.591 11.056 1.00 91.88 121 THR A C 1
ATOM 945 O O . THR A 1 121 ? 1.379 0.746 10.952 1.00 91.88 121 THR A O 1
ATOM 948 N N . LEU A 1 122 ? 3.125 -0.395 11.788 1.00 93.44 122 LEU A N 1
ATOM 949 C CA . LEU A 1 122 ? 2.352 -1.438 12.452 1.00 93.44 122 LEU A CA 1
ATOM 950 C C . LEU A 1 122 ? 1.408 -0.868 13.520 1.00 93.44 122 LEU A C 1
ATOM 952 O O . LEU A 1 122 ? 0.237 -1.240 13.557 1.00 93.44 122 LEU A O 1
ATOM 956 N N . ALA A 1 123 ? 1.884 0.055 14.359 1.00 89.25 123 ALA A N 1
ATOM 957 C CA . ALA A 1 123 ? 1.058 0.707 15.371 1.00 89.25 123 ALA A CA 1
ATOM 958 C C . ALA A 1 123 ? -0.105 1.481 14.740 1.00 89.25 123 ALA A C 1
ATOM 960 O O . ALA A 1 123 ? -1.236 1.342 15.201 1.00 89.25 123 ALA A O 1
ATOM 961 N N . SER A 1 124 ? 0.149 2.234 13.659 1.00 89.62 124 SER A N 1
ATOM 962 C CA . SER A 1 124 ? -0.907 2.958 12.937 1.00 89.62 124 SER A CA 1
ATOM 963 C C . SER A 1 124 ? -1.992 2.004 12.431 1.00 89.62 124 SER A C 1
ATOM 965 O O . SER A 1 124 ? -3.180 2.262 12.608 1.00 89.62 124 SER A O 1
ATOM 967 N N . ALA A 1 125 ? -1.596 0.841 11.904 1.00 92.81 125 ALA A N 1
ATOM 968 C CA . ALA A 1 125 ? -2.529 -0.172 11.436 1.00 92.81 125 ALA A CA 1
ATOM 969 C C . ALA A 1 125 ? -3.395 -0.722 12.585 1.00 92.81 125 ALA A C 1
ATOM 971 O O . ALA A 1 125 ? -4.622 -0.742 12.489 1.00 92.81 125 ALA A O 1
ATOM 972 N N . LEU A 1 126 ? -2.762 -1.122 13.691 1.00 89.62 126 LEU A N 1
ATOM 973 C CA . LEU A 1 126 ? -3.434 -1.717 14.852 1.00 89.62 126 LEU A CA 1
ATOM 974 C C . LEU A 1 126 ? -4.402 -0.751 15.544 1.00 89.62 126 LEU A C 1
ATOM 976 O O . LEU A 1 126 ? -5.497 -1.148 15.930 1.00 89.62 126 LEU A O 1
ATOM 980 N N . ILE A 1 127 ? -4.022 0.521 15.670 1.00 84.38 127 ILE A N 1
ATOM 981 C CA . ILE A 1 127 ? -4.867 1.578 16.248 1.00 84.38 127 ILE A CA 1
ATOM 982 C C . ILE A 1 127 ? -6.125 1.822 15.403 1.00 84.38 127 ILE A C 1
ATOM 984 O O . ILE A 1 127 ? -7.165 2.213 15.931 1.00 84.38 127 ILE A O 1
ATOM 988 N N . HIS A 1 128 ? -6.045 1.564 14.099 1.00 87.31 128 HIS A N 1
ATOM 989 C CA . HIS A 1 128 ? -7.152 1.671 13.153 1.00 87.31 128 HIS A CA 1
ATOM 990 C C . HIS A 1 128 ? -7.847 0.324 12.880 1.00 87.31 128 HIS A C 1
ATOM 992 O O . HIS A 1 128 ? -8.439 0.135 11.811 1.00 87.31 128 HIS A O 1
ATOM 998 N N . ASP A 1 129 ? -7.791 -0.590 13.860 1.00 86.44 129 ASP A N 1
ATOM 999 C CA . ASP A 1 129 ? -8.437 -1.909 13.876 1.00 86.44 129 ASP A CA 1
ATOM 1000 C C . ASP A 1 129 ? -8.074 -2.809 12.676 1.00 86.44 129 ASP A C 1
ATOM 1002 O O . ASP A 1 129 ? -8.815 -3.734 12.316 1.00 86.44 129 ASP A O 1
ATOM 1006 N N . ALA A 1 130 ? -6.923 -2.569 12.038 1.00 92.31 130 ALA A N 1
ATOM 1007 C CA . ALA A 1 130 ? -6.383 -3.501 11.059 1.00 92.31 130 ALA A CA 1
ATOM 1008 C C . ALA A 1 130 ? -5.909 -4.788 11.751 1.00 92.31 130 ALA A C 1
ATOM 1010 O O . ALA A 1 130 ? -5.554 -4.797 12.931 1.00 92.31 130 ALA A O 1
ATOM 1011 N N . LYS A 1 131 ? -5.850 -5.883 10.985 1.00 94.38 131 LYS A N 1
ATOM 1012 C CA . LYS A 1 131 ? -5.267 -7.165 11.410 1.00 94.38 131 LYS A CA 1
ATOM 1013 C C . LYS A 1 131 ? -4.064 -7.494 10.524 1.00 94.38 131 LYS A C 1
ATOM 1015 O O . LYS A 1 131 ? -4.231 -8.188 9.520 1.00 94.38 131 LYS A O 1
ATOM 1020 N N . PRO A 1 132 ? -2.876 -6.949 10.834 1.00 95.94 132 PRO A N 1
ATOM 1021 C CA . PRO A 1 132 ? -1.720 -7.071 9.968 1.00 95.94 132 PRO A CA 1
ATOM 1022 C C . PRO A 1 132 ? -1.221 -8.510 9.864 1.00 95.94 132 PRO A C 1
ATOM 1024 O O . PRO A 1 132 ? -1.030 -9.197 10.870 1.00 95.94 132 PRO A O 1
ATOM 1027 N N . THR A 1 133 ? -0.952 -8.925 8.632 1.00 96.94 133 THR A N 1
ATOM 1028 C CA . THR A 1 133 ? -0.158 -10.104 8.306 1.00 96.94 133 THR A CA 1
ATOM 1029 C C . THR A 1 133 ? 1.195 -9.647 7.789 1.00 96.94 133 THR A C 1
ATOM 1031 O O . THR A 1 133 ? 1.298 -9.032 6.725 1.00 96.94 133 THR A O 1
ATOM 1034 N N . VAL A 1 134 ? 2.243 -9.943 8.550 1.00 96.31 134 VAL A N 1
ATOM 1035 C CA . VAL A 1 134 ? 3.611 -9.577 8.202 1.00 96.31 134 VAL A CA 1
ATOM 1036 C C . VAL A 1 134 ? 4.208 -10.651 7.310 1.00 96.31 134 VAL A C 1
ATOM 1038 O O . VAL A 1 134 ? 4.352 -11.808 7.708 1.00 96.31 134 VAL A O 1
ATOM 1041 N N . LEU A 1 135 ? 4.566 -10.260 6.092 1.00 95.25 135 LEU A N 1
ATOM 1042 C CA . LEU A 1 135 ? 5.171 -11.144 5.101 1.00 95.25 135 LEU A CA 1
ATOM 1043 C C . LEU A 1 135 ? 6.695 -11.036 5.171 1.00 95.25 135 LEU A C 1
ATOM 1045 O O . LEU A 1 135 ? 7.220 -9.958 5.432 1.00 95.25 135 LEU A O 1
ATOM 1049 N N . ASN A 1 136 ? 7.410 -12.123 4.870 1.00 93.56 136 ASN A N 1
ATOM 1050 C CA . ASN A 1 136 ? 8.883 -12.174 4.841 1.00 93.56 136 ASN A CA 1
ATOM 1051 C C . ASN A 1 136 ? 9.598 -11.951 6.192 1.00 93.56 136 ASN A C 1
ATOM 1053 O O . ASN A 1 136 ? 10.807 -11.699 6.197 1.00 93.56 136 ASN A O 1
ATOM 1057 N N . TRP A 1 137 ? 8.909 -12.086 7.328 1.00 93.44 137 TRP A N 1
ATOM 1058 C CA . TRP A 1 137 ? 9.523 -11.898 8.647 1.00 93.44 137 TRP A CA 1
ATOM 1059 C C . TRP A 1 137 ? 10.735 -12.812 8.865 1.00 93.44 137 TRP A C 1
ATOM 1061 O O . TRP A 1 137 ? 10.710 -13.977 8.477 1.00 93.44 137 TRP A O 1
ATOM 1071 N N . ASN A 1 138 ? 11.807 -12.285 9.464 1.00 90.06 138 ASN A N 1
ATOM 1072 C CA . ASN A 1 138 ? 13.084 -12.974 9.701 1.00 90.06 138 ASN A CA 1
ATOM 1073 C C . ASN A 1 138 ? 13.765 -13.565 8.451 1.00 90.06 138 ASN A C 1
ATOM 1075 O O . ASN A 1 138 ? 14.749 -14.298 8.568 1.00 90.06 138 ASN A O 1
ATOM 1079 N N . SER A 1 139 ? 13.292 -13.248 7.244 1.00 87.94 139 SER A N 1
ATOM 1080 C CA . SER A 1 139 ? 13.953 -13.704 6.026 1.00 87.94 139 SER A CA 1
ATOM 1081 C C . SER A 1 139 ? 15.242 -12.918 5.776 1.00 87.94 139 SER A C 1
ATOM 1083 O O . SER A 1 139 ? 15.299 -11.691 5.891 1.00 87.94 139 SER A O 1
ATOM 1085 N N . THR A 1 140 ? 16.299 -13.641 5.407 1.00 86.31 140 THR A N 1
ATOM 1086 C CA . THR A 1 140 ? 17.551 -13.041 4.938 1.00 86.31 140 THR A CA 1
ATOM 1087 C C . THR A 1 140 ? 17.501 -12.978 3.420 1.00 86.31 140 THR A C 1
ATOM 1089 O O . THR A 1 140 ? 17.731 -13.970 2.734 1.00 86.31 140 THR A O 1
ATOM 1092 N N . LEU A 1 141 ? 17.146 -11.811 2.889 1.00 81.25 141 LEU A N 1
ATOM 1093 C CA . LEU A 1 141 ? 17.005 -11.595 1.454 1.00 81.25 141 LEU A CA 1
ATOM 1094 C C . LEU A 1 141 ? 18.231 -10.857 0.920 1.00 81.25 141 LEU A C 1
ATOM 1096 O O . LEU A 1 141 ? 18.560 -9.765 1.379 1.00 81.25 141 LEU A O 1
ATOM 1100 N N . VAL A 1 142 ? 18.888 -11.442 -0.077 1.00 77.94 142 VAL A N 1
ATOM 1101 C CA . VAL A 1 142 ? 20.006 -10.825 -0.804 1.00 77.94 142 VAL A CA 1
ATOM 1102 C C . VAL A 1 142 ? 19.577 -10.457 -2.221 1.00 77.94 142 VAL A C 1
ATOM 1104 O O . VAL A 1 142 ? 18.600 -10.991 -2.749 1.00 77.94 142 VAL A O 1
ATOM 1107 N N . LYS A 1 143 ? 20.288 -9.528 -2.864 1.00 74.31 143 LYS A N 1
ATOM 1108 C CA . LYS A 1 143 ? 20.041 -9.209 -4.277 1.00 74.31 143 LYS A CA 1
ATOM 1109 C C . LYS A 1 143 ? 20.342 -10.432 -5.164 1.00 74.31 143 LYS A C 1
ATOM 1111 O O . LYS A 1 143 ? 21.306 -11.140 -4.882 1.00 74.31 143 LYS A O 1
ATOM 1116 N N . PRO A 1 144 ? 19.555 -10.681 -6.229 1.00 70.06 144 PRO A N 1
ATOM 1117 C CA . PRO A 1 144 ? 18.393 -9.907 -6.688 1.00 70.06 144 PRO A CA 1
ATOM 1118 C C . PRO A 1 144 ? 17.065 -10.309 -6.017 1.00 70.06 144 PRO A C 1
ATOM 1120 O O . PRO A 1 144 ? 16.048 -9.672 -6.266 1.00 70.06 144 PRO A O 1
ATOM 1123 N N . ALA A 1 145 ? 17.048 -11.347 -5.172 1.00 70.62 145 ALA A N 1
ATOM 1124 C CA . ALA A 1 145 ? 15.824 -11.879 -4.566 1.00 70.62 145 ALA A CA 1
ATOM 1125 C C . ALA A 1 145 ? 15.048 -10.836 -3.744 1.00 70.62 145 ALA A C 1
ATOM 1127 O O . ALA A 1 145 ? 13.820 -10.872 -3.735 1.00 70.62 145 ALA A O 1
ATOM 1128 N N . ILE A 1 146 ? 15.744 -9.883 -3.114 1.00 79.56 146 ILE A N 1
ATOM 1129 C CA . ILE A 1 146 ? 15.121 -8.804 -2.334 1.00 79.56 146 ILE A CA 1
ATOM 1130 C C . ILE A 1 146 ? 14.181 -7.911 -3.160 1.00 79.56 146 ILE A C 1
ATOM 1132 O O . ILE A 1 146 ? 13.161 -7.482 -2.632 1.00 79.56 146 ILE A O 1
ATOM 1136 N N . TYR A 1 147 ? 14.469 -7.683 -4.448 1.00 79.19 147 TYR A N 1
ATOM 1137 C CA . TYR A 1 147 ? 13.665 -6.799 -5.303 1.00 79.19 147 TYR A CA 1
ATOM 1138 C C . TYR A 1 147 ? 12.250 -7.335 -5.534 1.00 79.19 147 TYR A C 1
ATOM 1140 O O . TYR A 1 147 ? 11.297 -6.575 -5.657 1.00 79.19 147 TYR A O 1
ATOM 1148 N N . TRP A 1 148 ? 12.108 -8.660 -5.527 1.00 86.69 148 TRP A N 1
ATOM 1149 C CA . TRP A 1 148 ? 10.852 -9.347 -5.830 1.00 86.69 148 TRP A CA 1
ATOM 1150 C C . TRP A 1 148 ? 10.242 -10.037 -4.621 1.00 86.69 148 TRP A C 1
ATOM 1152 O O . TRP A 1 148 ? 9.188 -10.658 -4.733 1.00 86.69 148 TRP A O 1
ATOM 1162 N N . ALA A 1 149 ? 10.891 -9.961 -3.462 1.00 89.44 149 ALA A N 1
ATOM 1163 C CA . ALA A 1 149 ? 10.452 -10.688 -2.283 1.00 89.44 149 ALA A CA 1
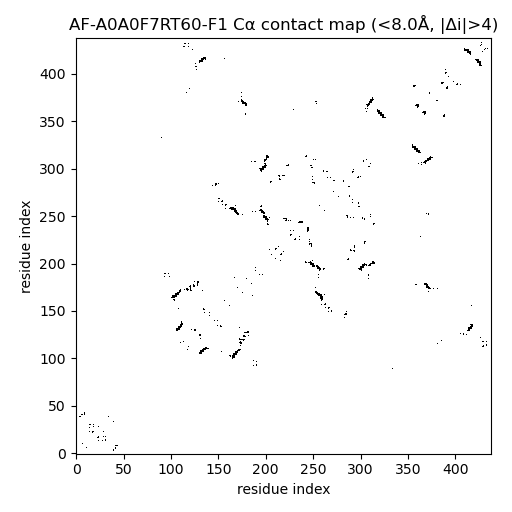ATOM 1164 C C . ALA A 1 149 ? 9.055 -10.260 -1.826 1.00 89.44 149 ALA A C 1
ATOM 1166 O O . ALA A 1 149 ? 8.250 -11.111 -1.448 1.00 89.44 149 ALA A O 1
ATOM 1167 N N . LYS A 1 150 ? 8.734 -8.960 -1.908 1.00 92.94 150 LYS A N 1
ATOM 1168 C CA . LYS A 1 150 ? 7.392 -8.470 -1.572 1.00 92.94 150 LYS A CA 1
ATOM 1169 C C . LYS A 1 150 ? 6.340 -8.974 -2.558 1.00 92.94 150 LYS A C 1
ATOM 1171 O O . LYS A 1 150 ? 5.269 -9.402 -2.138 1.00 92.94 150 LYS A O 1
ATOM 1176 N N . VAL A 1 151 ? 6.685 -9.013 -3.846 1.00 94.19 151 VAL A N 1
ATOM 1177 C CA . VAL A 1 151 ? 5.815 -9.531 -4.907 1.00 94.19 151 VAL A CA 1
ATOM 1178 C C . VAL A 1 151 ? 5.532 -11.016 -4.695 1.00 94.19 151 VAL A C 1
ATOM 1180 O O . VAL A 1 151 ? 4.374 -11.408 -4.611 1.00 94.19 151 VAL A O 1
ATOM 1183 N N . ARG A 1 152 ? 6.579 -11.832 -4.537 1.00 93.44 152 ARG A N 1
ATOM 1184 C CA . ARG A 1 152 ? 6.456 -13.288 -4.373 1.00 93.44 152 ARG A CA 1
ATOM 1185 C C . ARG A 1 152 ? 5.687 -13.674 -3.117 1.00 93.44 152 ARG A C 1
ATOM 1187 O O . ARG A 1 152 ? 4.786 -14.497 -3.198 1.00 93.44 152 ARG A O 1
ATOM 1194 N N . ALA A 1 153 ? 6.002 -13.060 -1.978 1.00 94.19 153 ALA A N 1
ATOM 1195 C CA . ALA A 1 153 ? 5.315 -13.378 -0.729 1.00 94.19 153 ALA A CA 1
ATOM 1196 C C . ALA A 1 153 ? 3.835 -12.979 -0.766 1.00 94.19 153 ALA A C 1
ATOM 1198 O O . ALA A 1 153 ? 2.988 -13.699 -0.248 1.00 94.19 153 ALA A O 1
ATOM 1199 N N . THR A 1 154 ? 3.513 -11.857 -1.414 1.00 96.56 154 THR A N 1
ATOM 1200 C CA . THR A 1 154 ? 2.116 -11.441 -1.591 1.00 96.56 154 THR A CA 1
ATOM 1201 C C . THR A 1 154 ? 1.383 -12.373 -2.546 1.00 96.56 154 THR A C 1
ATOM 1203 O O . THR A 1 154 ? 0.272 -12.788 -2.244 1.00 96.56 154 THR A O 1
ATOM 1206 N N . HIS A 1 155 ? 2.008 -12.755 -3.665 1.00 97.12 155 HIS A N 1
ATOM 1207 C CA . HIS A 1 155 ? 1.436 -13.725 -4.602 1.00 97.12 155 HIS A CA 1
ATOM 1208 C C . HIS A 1 155 ? 1.135 -15.059 -3.921 1.00 97.12 155 HIS A C 1
ATOM 1210 O O . HIS A 1 155 ? 0.020 -15.558 -4.031 1.00 97.12 155 HIS A O 1
ATOM 1216 N N . GLN A 1 156 ? 2.089 -15.584 -3.152 1.00 95.75 156 GLN A N 1
ATOM 1217 C CA . GLN A 1 156 ? 1.896 -16.811 -2.389 1.00 95.75 156 GLN A CA 1
ATOM 1218 C C . GLN A 1 156 ? 0.735 -16.680 -1.391 1.00 95.75 156 GLN A C 1
ATOM 1220 O O . GLN A 1 156 ? -0.146 -17.535 -1.370 1.00 95.75 156 GLN A O 1
ATOM 1225 N N . PHE A 1 157 ? 0.679 -15.582 -0.626 1.00 96.31 157 PHE A N 1
ATOM 1226 C CA . PHE A 1 157 ? -0.422 -15.333 0.307 1.00 96.31 157 PHE A CA 1
ATOM 1227 C C . PHE A 1 157 ? -1.783 -15.314 -0.403 1.00 96.31 157 PHE A C 1
ATOM 1229 O O . PHE A 1 157 ? -2.737 -15.927 0.072 1.00 96.31 157 PHE A O 1
ATOM 1236 N N . LEU A 1 158 ? -1.874 -14.640 -1.554 1.00 97.44 158 LEU A N 1
ATOM 1237 C CA . LEU A 1 158 ? -3.102 -14.573 -2.348 1.00 97.44 158 LEU A CA 1
ATOM 1238 C C . LEU A 1 158 ? -3.585 -15.972 -2.757 1.00 97.44 158 LEU A C 1
ATOM 1240 O O . LEU A 1 158 ? -4.771 -16.266 -2.634 1.00 97.44 158 LEU A O 1
ATOM 1244 N N . LEU A 1 159 ? -2.680 -16.850 -3.191 1.00 96.19 159 LEU A N 1
ATOM 1245 C CA . LEU A 1 159 ? -3.026 -18.211 -3.609 1.00 96.19 159 LEU A CA 1
ATOM 1246 C C . LEU A 1 159 ? -3.449 -19.118 -2.444 1.00 96.19 159 LEU A C 1
ATOM 1248 O O . LEU A 1 159 ? -4.313 -19.973 -2.622 1.00 96.19 159 LEU A O 1
ATOM 1252 N N . GLU A 1 160 ? -2.838 -18.954 -1.271 1.00 95.06 160 GLU A N 1
ATOM 1253 C CA . GLU A 1 160 ? -2.991 -19.893 -0.151 1.00 95.06 160 GLU A CA 1
ATOM 1254 C C . GLU A 1 160 ? -4.046 -19.465 0.882 1.00 95.06 160 GLU A C 1
ATOM 1256 O O . GLU A 1 160 ? -4.586 -20.312 1.600 1.00 95.06 160 GLU A O 1
ATOM 1261 N N . HIS A 1 161 ? -4.338 -18.166 0.992 1.00 95.56 161 HIS A N 1
ATOM 1262 C CA . HIS A 1 161 ? -5.054 -17.614 2.149 1.00 95.56 161 HIS A CA 1
ATOM 1263 C C . HIS A 1 161 ? -6.241 -16.712 1.814 1.00 95.56 161 HIS A C 1
ATOM 1265 O O . HIS A 1 161 ? -6.854 -16.167 2.733 1.00 95.56 161 HIS A O 1
ATOM 1271 N N . THR A 1 162 ? -6.593 -16.558 0.536 1.00 97.12 162 THR A N 1
ATOM 1272 C CA . THR A 1 162 ? -7.693 -15.671 0.134 1.00 97.12 162 THR A CA 1
ATOM 1273 C C . THR A 1 162 ? -8.785 -16.387 -0.650 1.00 97.12 162 THR A C 1
ATOM 1275 O O . THR A 1 162 ? -8.551 -17.398 -1.311 1.00 97.12 162 THR A O 1
ATOM 1278 N N . GLN A 1 163 ? -10.002 -15.858 -0.551 1.00 97.38 163 GLN A N 1
ATOM 1279 C CA . GLN A 1 163 ? -11.155 -16.224 -1.369 1.00 97.38 163 GLN A CA 1
ATOM 1280 C C . GLN A 1 163 ? -11.439 -15.128 -2.404 1.00 97.38 163 GLN A C 1
ATOM 1282 O O . GLN A 1 163 ? -11.104 -13.972 -2.161 1.00 97.38 163 GLN A O 1
ATOM 1287 N N . PRO A 1 164 ? -12.090 -15.432 -3.544 1.00 96.31 164 PRO A N 1
ATOM 1288 C CA . PRO A 1 164 ? -12.267 -14.467 -4.634 1.00 96.31 164 PRO A CA 1
ATOM 1289 C C . PRO A 1 164 ? -12.886 -13.117 -4.237 1.00 96.31 164 PRO A C 1
ATOM 1291 O O . PRO A 1 164 ? -12.495 -12.088 -4.785 1.00 96.31 164 PRO A O 1
ATOM 1294 N N . ASN A 1 165 ? -13.828 -13.120 -3.290 1.00 96.31 165 ASN A N 1
ATOM 1295 C CA . ASN A 1 165 ? -14.544 -11.933 -2.817 1.00 96.31 165 ASN A CA 1
ATOM 1296 C C . ASN A 1 165 ? -13.888 -11.241 -1.610 1.00 96.31 165 ASN A C 1
ATOM 1298 O O . ASN A 1 165 ? -14.429 -10.249 -1.118 1.00 96.31 165 ASN A O 1
ATOM 1302 N N . ASP A 1 166 ? -12.756 -11.745 -1.118 1.00 97.94 166 ASP A N 1
ATOM 1303 C CA . ASP A 1 166 ? -11.975 -11.051 -0.099 1.00 97.94 166 ASP A CA 1
ATOM 1304 C C . ASP A 1 166 ? -11.412 -9.737 -0.662 1.00 97.94 166 ASP A C 1
ATOM 1306 O O . ASP A 1 166 ? -11.189 -9.597 -1.867 1.00 97.94 166 ASP A O 1
ATOM 1310 N N . VAL A 1 167 ? -11.132 -8.778 0.219 1.00 98.31 167 VAL A N 1
ATOM 1311 C CA . VAL A 1 167 ? -10.381 -7.562 -0.114 1.00 98.31 167 VAL A CA 1
ATOM 1312 C C . VAL A 1 167 ? -8.999 -7.648 0.511 1.00 98.31 167 VAL A C 1
ATOM 1314 O O . VAL A 1 167 ? -8.841 -7.964 1.688 1.00 98.31 167 VAL A O 1
ATOM 1317 N N . VAL A 1 168 ? -7.983 -7.332 -0.277 1.00 98.50 168 VAL A N 1
ATOM 1318 C CA . VAL A 1 168 ? -6.589 -7.304 0.143 1.00 98.50 168 VAL A CA 1
ATOM 1319 C C . VAL A 1 168 ? -6.099 -5.869 0.109 1.00 98.50 168 VAL A C 1
ATOM 1321 O O . VAL A 1 168 ? -6.202 -5.179 -0.906 1.00 98.50 168 VAL A O 1
ATOM 1324 N N . VAL A 1 169 ? -5.547 -5.436 1.234 1.00 98.56 169 VAL A N 1
ATOM 1325 C CA . VAL A 1 169 ? -4.858 -4.164 1.395 1.00 98.56 169 VAL A CA 1
ATOM 1326 C C . VAL A 1 169 ? -3.387 -4.466 1.606 1.00 98.56 169 VAL A C 1
ATOM 1328 O O . VAL A 1 169 ? -2.995 -4.980 2.649 1.00 98.56 169 VAL A O 1
ATOM 1331 N N . PHE A 1 170 ? -2.572 -4.177 0.603 1.00 98.50 170 PHE A N 1
ATOM 1332 C CA . PHE A 1 170 ? -1.122 -4.295 0.679 1.00 98.50 170 PHE A CA 1
ATOM 1333 C C . PHE A 1 170 ? -0.530 -2.924 0.997 1.00 98.50 170 PHE A C 1
ATOM 1335 O O . PHE A 1 170 ? -0.893 -1.946 0.345 1.00 98.50 170 PHE A O 1
ATOM 1342 N N . VAL A 1 171 ? 0.405 -2.855 1.943 1.00 97.69 171 VAL A N 1
ATOM 1343 C CA . VAL A 1 171 ? 1.193 -1.648 2.228 1.00 97.69 171 VAL A CA 1
ATOM 1344 C C . VAL A 1 171 ? 2.667 -2.000 2.393 1.00 97.69 171 VAL A C 1
ATOM 1346 O O . VAL A 1 171 ? 2.996 -3.053 2.941 1.00 97.69 171 VAL A O 1
ATOM 1349 N N . ASP A 1 172 ? 3.567 -1.113 1.974 1.00 95.94 172 ASP A N 1
ATOM 1350 C CA . ASP A 1 172 ? 4.978 -1.229 2.337 1.00 95.94 172 ASP A CA 1
ATOM 1351 C C . ASP A 1 172 ? 5.121 -1.138 3.869 1.00 95.94 172 ASP A C 1
ATOM 1353 O O . ASP A 1 172 ? 4.534 -0.284 4.536 1.00 95.94 172 ASP A O 1
ATOM 1357 N N . GLY A 1 173 ? 5.871 -2.073 4.458 1.00 95.12 173 GLY A N 1
ATOM 1358 C CA . GLY A 1 173 ? 5.878 -2.261 5.909 1.00 95.12 173 GLY A CA 1
ATOM 1359 C C . GLY A 1 173 ? 6.659 -1.209 6.698 1.00 95.12 173 GLY A C 1
ATOM 1360 O O . GLY A 1 173 ? 6.577 -1.216 7.921 1.00 95.12 173 GLY A O 1
ATOM 1361 N N . TYR A 1 174 ? 7.438 -0.343 6.045 1.00 93.44 174 TYR A N 1
ATOM 1362 C CA . TYR A 1 174 ? 8.437 0.506 6.708 1.00 93.44 174 TYR A CA 1
ATOM 1363 C C . TYR A 1 174 ? 8.183 2.010 6.595 1.00 93.44 174 TYR A C 1
ATOM 1365 O O . TYR A 1 174 ? 8.941 2.781 7.164 1.00 93.44 174 TYR A O 1
ATOM 1373 N N . ASP A 1 175 ? 7.203 2.452 5.827 1.00 92.81 175 ASP A N 1
ATOM 1374 C CA . ASP A 1 175 ? 7.068 3.853 5.411 1.00 92.81 175 ASP A CA 1
ATOM 1375 C C . ASP A 1 175 ? 5.629 4.191 5.016 1.00 92.81 175 ASP A C 1
ATOM 1377 O O . ASP A 1 175 ? 5.372 5.128 4.255 1.00 92.81 175 ASP A O 1
ATOM 1381 N N . ASN A 1 176 ? 4.678 3.436 5.563 1.00 93.50 176 ASN A N 1
ATOM 1382 C CA . ASN A 1 176 ? 3.262 3.664 5.366 1.00 93.50 176 ASN A CA 1
ATOM 1383 C C . ASN A 1 176 ? 2.584 4.056 6.675 1.00 93.50 176 ASN A C 1
ATOM 1385 O O . ASN A 1 176 ? 2.974 3.643 7.764 1.00 93.50 176 ASN A O 1
ATOM 1389 N N . ILE A 1 177 ? 1.549 4.873 6.579 1.00 92.19 177 ILE A N 1
ATOM 1390 C CA . ILE A 1 177 ? 0.769 5.300 7.729 1.00 92.19 177 ILE A CA 1
ATOM 1391 C C . ILE A 1 177 ? -0.698 5.158 7.363 1.00 92.19 177 ILE A C 1
ATOM 1393 O O . ILE A 1 177 ? -1.181 5.835 6.453 1.00 92.19 177 ILE A O 1
ATOM 1397 N N . LEU A 1 178 ? -1.415 4.337 8.127 1.00 93.69 178 LEU A N 1
ATOM 1398 C CA . LEU A 1 178 ? -2.870 4.331 8.120 1.00 93.69 178 LEU A CA 1
ATOM 1399 C C . LEU A 1 178 ? -3.356 5.463 9.037 1.00 93.69 178 LEU A C 1
ATOM 1401 O O . LEU A 1 178 ? -3.024 5.484 10.216 1.00 93.69 178 LEU A O 1
ATOM 1405 N N . GLN A 1 179 ? -4.104 6.426 8.496 1.00 90.62 179 GLN A N 1
ATOM 1406 C CA . GLN A 1 179 ? -4.643 7.573 9.246 1.00 90.62 179 GLN A CA 1
ATOM 1407 C C . GLN A 1 179 ? -6.133 7.440 9.578 1.00 90.62 179 GLN A C 1
ATOM 1409 O O . GLN A 1 179 ? -6.691 8.260 10.312 1.00 90.62 179 GLN A O 1
ATOM 1414 N N . ARG A 1 180 ? -6.810 6.458 8.977 1.00 90.69 180 ARG A N 1
ATOM 1415 C CA . ARG A 1 180 ? -8.258 6.259 9.072 1.00 90.69 180 ARG A CA 1
ATOM 1416 C C . ARG A 1 180 ? -8.578 4.794 9.358 1.00 90.69 180 ARG A C 1
ATOM 1418 O O . ARG A 1 180 ? -7.802 3.933 8.957 1.00 90.69 180 ARG A O 1
ATOM 1425 N N . PRO A 1 181 ? -9.713 4.481 10.007 1.00 90.88 181 PRO A N 1
ATOM 1426 C CA . PRO A 1 181 ? -10.128 3.096 10.214 1.00 90.88 181 PRO A CA 1
ATOM 1427 C C . PRO A 1 181 ? -10.124 2.300 8.905 1.00 90.88 181 PRO A C 1
ATOM 1429 O O . PRO A 1 181 ? -10.729 2.723 7.918 1.00 90.88 181 PRO A O 1
ATOM 1432 N N . LEU A 1 182 ? -9.477 1.129 8.899 1.00 93.62 182 LEU A N 1
ATOM 1433 C CA . LEU A 1 182 ? -9.283 0.333 7.678 1.00 93.62 182 LEU A CA 1
ATOM 1434 C C . LEU A 1 182 ? -10.609 0.033 6.963 1.00 93.62 182 LEU A C 1
ATOM 1436 O O . LEU A 1 182 ? -10.702 0.102 5.739 1.00 93.62 182 LEU A O 1
ATOM 1440 N N . ARG A 1 183 ? -11.652 -0.271 7.743 1.00 91.81 183 ARG A N 1
ATOM 1441 C CA . ARG A 1 183 ? -12.989 -0.581 7.225 1.00 91.81 183 ARG A CA 1
ATOM 1442 C C . ARG A 1 183 ? -13.626 0.581 6.466 1.00 91.81 183 ARG A C 1
ATOM 1444 O O . ARG A 1 183 ? -14.340 0.320 5.506 1.00 91.81 183 ARG A O 1
ATOM 1451 N N . GLU A 1 184 ? -13.376 1.828 6.864 1.00 91.69 184 GLU A N 1
ATOM 1452 C CA . GLU A 1 184 ? -13.900 2.999 6.148 1.00 91.69 184 GLU A CA 1
ATOM 1453 C C . GLU A 1 184 ? -13.230 3.157 4.784 1.00 91.69 184 GLU A C 1
ATOM 1455 O O . GLU A 1 184 ? -13.903 3.390 3.786 1.00 91.69 184 GLU A O 1
ATOM 1460 N N . VAL A 1 185 ? -11.909 2.976 4.722 1.00 94.88 185 VAL A N 1
ATOM 1461 C CA . VAL A 1 185 ? -11.166 3.096 3.461 1.00 94.88 185 VAL A CA 1
ATOM 1462 C C . VAL A 1 185 ? -11.556 1.972 2.493 1.00 94.88 185 VAL A C 1
ATOM 1464 O O . VAL A 1 185 ? -11.758 2.211 1.305 1.00 94.88 185 VAL A O 1
ATOM 1467 N N . VAL A 1 186 ? -11.741 0.745 2.997 1.00 95.81 186 VAL A N 1
ATOM 1468 C CA . VAL A 1 186 ? -12.248 -0.375 2.185 1.00 95.81 186 VAL A CA 1
ATOM 1469 C C . VAL A 1 186 ? -13.692 -0.134 1.732 1.00 95.81 186 VAL A C 1
ATOM 1471 O O . VAL A 1 186 ? -14.023 -0.430 0.588 1.00 95.81 186 VAL A O 1
ATOM 1474 N N . ALA A 1 187 ? -14.545 0.437 2.586 1.00 93.69 187 ALA A N 1
ATOM 1475 C CA . ALA A 1 187 ? -15.903 0.820 2.208 1.00 93.69 187 ALA A CA 1
ATOM 1476 C C . ALA A 1 187 ? -15.915 1.817 1.041 1.00 93.69 187 ALA A C 1
ATOM 1478 O O . ALA A 1 187 ? -16.686 1.644 0.101 1.00 93.69 187 ALA A O 1
ATOM 1479 N N . GLU A 1 188 ? -15.054 2.834 1.074 1.00 94.06 188 GLU A N 1
ATOM 1480 C CA . GLU A 1 188 ? -14.898 3.800 -0.022 1.00 94.06 188 GLU A CA 1
ATOM 1481 C C . GLU A 1 188 ? -14.466 3.124 -1.324 1.00 94.06 188 GLU A C 1
ATOM 1483 O O . GLU A 1 188 ? -15.087 3.346 -2.363 1.00 94.06 188 GLU A O 1
ATOM 1488 N N . PHE A 1 189 ? -13.466 2.241 -1.254 1.00 95.94 189 PHE A N 1
ATOM 1489 C CA . PHE A 1 189 ? -12.992 1.463 -2.399 1.00 95.94 189 PHE A CA 1
ATOM 1490 C C . PHE A 1 189 ? -14.115 0.630 -3.043 1.00 95.94 189 PHE A C 1
ATOM 1492 O O . PHE A 1 189 ? -14.299 0.676 -4.263 1.00 95.94 189 PHE A O 1
ATOM 1499 N N . VAL A 1 190 ? -14.886 -0.092 -2.224 1.00 95.12 190 VAL A N 1
ATOM 1500 C CA . VAL A 1 190 ? -15.991 -0.949 -2.679 1.00 95.12 190 VAL A CA 1
ATOM 1501 C C . VAL A 1 190 ? -17.108 -0.114 -3.296 1.00 95.12 190 VAL A C 1
ATOM 1503 O O . VAL A 1 190 ? -17.524 -0.391 -4.418 1.00 95.12 190 VAL A O 1
ATOM 1506 N N . ASN A 1 191 ? -17.549 0.940 -2.604 1.00 93.38 191 ASN A N 1
ATOM 1507 C CA . ASN A 1 191 ? -18.660 1.786 -3.051 1.00 93.38 191 ASN A CA 1
ATOM 1508 C C . ASN A 1 191 ? -18.342 2.559 -4.334 1.00 93.38 191 ASN A C 1
ATOM 1510 O O . ASN A 1 191 ? -19.237 2.833 -5.133 1.00 93.38 191 ASN A O 1
ATOM 1514 N N . ALA A 1 192 ? -17.071 2.892 -4.555 1.00 92.62 192 ALA A N 1
ATOM 1515 C CA . ALA A 1 192 ? -16.619 3.496 -5.801 1.00 92.62 192 ALA A CA 1
ATOM 1516 C C . ALA A 1 192 ? -16.513 2.483 -6.964 1.00 92.62 192 ALA A C 1
ATOM 1518 O O . ALA A 1 192 ? -16.220 2.872 -8.095 1.00 92.62 192 ALA A O 1
ATOM 1519 N N . GLY A 1 193 ? -16.779 1.194 -6.716 1.00 94.19 193 GLY A N 1
ATOM 1520 C CA . GLY A 1 193 ? -16.784 0.142 -7.732 1.00 94.19 193 GLY A CA 1
ATOM 1521 C C . GLY A 1 193 ? -15.391 -0.204 -8.259 1.00 94.19 193 GLY A C 1
ATOM 1522 O O . GLY A 1 193 ? -15.260 -0.716 -9.373 1.00 94.19 193 GLY A O 1
ATOM 1523 N N . HIS A 1 194 ? -14.342 0.101 -7.495 1.00 95.19 194 HIS A N 1
ATOM 1524 C CA . HIS A 1 194 ? -12.975 -0.211 -7.885 1.00 95.19 194 HIS A CA 1
ATOM 1525 C C . HIS A 1 194 ? -12.685 -1.708 -7.738 1.00 95.19 194 HIS A C 1
ATOM 1527 O O . HIS A 1 194 ? -13.265 -2.398 -6.902 1.00 95.19 194 HIS A O 1
ATOM 1533 N N . ARG A 1 195 ? -11.769 -2.216 -8.571 1.00 96.69 195 ARG A N 1
ATOM 1534 C CA . ARG A 1 195 ? -11.345 -3.628 -8.552 1.00 96.69 195 ARG A CA 1
ATOM 1535 C C . ARG A 1 195 ? -9.922 -3.815 -8.060 1.00 96.69 195 ARG A C 1
ATOM 1537 O O . ARG A 1 195 ? -9.659 -4.672 -7.222 1.00 96.69 195 ARG A O 1
ATOM 1544 N N . VAL A 1 196 ? -9.029 -2.968 -8.557 1.00 98.31 196 VAL A N 1
ATOM 1545 C CA . VAL A 1 196 ? -7.653 -2.820 -8.094 1.00 98.31 196 VAL A CA 1
ATOM 1546 C C . VAL A 1 196 ? -7.349 -1.332 -8.071 1.00 98.31 196 VAL A C 1
ATOM 1548 O O . VAL A 1 196 ? -7.567 -0.646 -9.068 1.00 98.31 196 VAL A O 1
ATOM 1551 N N . MET A 1 197 ? -6.858 -0.826 -6.950 1.00 98.06 197 MET A N 1
ATOM 1552 C CA . MET A 1 197 ? -6.534 0.578 -6.759 1.00 98.06 197 MET A CA 1
ATOM 1553 C C . MET A 1 197 ? -5.127 0.743 -6.196 1.00 98.06 197 MET A C 1
ATOM 1555 O O . MET A 1 197 ? -4.766 0.087 -5.223 1.00 98.06 197 MET A O 1
ATOM 1559 N N . PHE A 1 198 ? -4.377 1.675 -6.778 1.00 98.12 198 PHE A N 1
ATOM 1560 C CA . PHE A 1 198 ? -3.084 2.144 -6.279 1.00 98.12 198 PHE A CA 1
ATOM 1561 C C . PHE A 1 198 ? -3.102 3.659 -6.079 1.00 98.12 198 PHE A C 1
ATOM 1563 O O . PHE A 1 198 ? -3.937 4.364 -6.647 1.00 98.12 198 PHE A O 1
ATOM 1570 N N . GLY A 1 199 ? -2.146 4.174 -5.310 1.00 95.88 199 GLY A N 1
ATOM 1571 C CA . GLY A 1 199 ? -1.893 5.611 -5.249 1.00 95.88 199 GLY A CA 1
ATOM 1572 C C . GLY A 1 199 ? -1.271 6.128 -6.547 1.00 95.88 199 GLY A C 1
ATOM 1573 O O . GLY A 1 199 ? -0.427 5.457 -7.147 1.00 95.88 199 GLY A O 1
ATOM 1574 N N . ALA A 1 200 ? -1.663 7.332 -6.962 1.00 93.81 200 ALA A N 1
ATOM 1575 C CA . ALA A 1 200 ? -1.023 8.027 -8.071 1.00 93.81 200 ALA A CA 1
ATOM 1576 C C . ALA A 1 200 ? 0.123 8.916 -7.566 1.00 93.81 200 ALA A C 1
ATOM 1578 O O . ALA A 1 200 ? -0.052 9.698 -6.632 1.00 93.81 200 ALA A O 1
ATOM 1579 N N . GLU A 1 201 ? 1.278 8.857 -8.219 1.00 90.12 201 GLU A N 1
ATOM 1580 C CA . GLU A 1 201 ? 2.420 9.729 -7.952 1.00 90.12 201 GLU A CA 1
ATOM 1581 C C . GLU A 1 201 ? 2.835 10.540 -9.188 1.00 90.12 201 GLU A C 1
ATOM 1583 O O . GLU A 1 201 ? 2.396 10.291 -10.318 1.00 90.12 201 GLU A O 1
ATOM 1588 N N . LYS A 1 202 ? 3.671 11.558 -8.968 1.00 86.31 202 LYS A N 1
ATOM 1589 C CA . LYS A 1 202 ? 4.112 12.499 -10.012 1.00 86.31 202 LYS A CA 1
ATOM 1590 C C . LYS A 1 202 ? 5.401 12.078 -10.719 1.00 86.31 202 LYS A C 1
ATOM 1592 O O . LYS A 1 202 ? 5.661 12.539 -11.834 1.00 86.31 202 LYS A O 1
ATOM 1597 N N . GLY A 1 203 ? 6.202 11.224 -10.086 1.00 83.31 203 GLY A N 1
ATOM 1598 C CA . GLY A 1 203 ? 7.415 10.650 -10.657 1.00 83.31 203 GLY A CA 1
ATOM 1599 C C . GLY A 1 203 ? 7.115 9.329 -11.356 1.00 83.31 203 GLY A C 1
ATOM 1600 O O . GLY A 1 203 ? 6.403 8.493 -10.819 1.00 83.31 203 GLY A O 1
ATOM 1601 N N . CYS A 1 204 ? 7.651 9.115 -12.557 1.00 81.94 204 CYS A N 1
ATOM 1602 C CA . CYS A 1 204 ? 7.802 7.737 -13.015 1.00 81.94 204 CYS A CA 1
ATOM 1603 C C . CYS A 1 204 ? 9.054 7.222 -12.314 1.00 81.94 204 CYS A C 1
ATOM 1605 O O . CYS A 1 204 ? 10.105 7.855 -12.463 1.00 81.94 204 CYS A O 1
ATOM 1607 N N . CYS A 1 205 ? 8.948 6.150 -11.527 1.00 72.56 205 CYS A N 1
ATOM 1608 C CA . CYS A 1 205 ? 10.133 5.514 -10.968 1.00 72.56 205 CYS A CA 1
ATOM 1609 C C . CYS A 1 205 ? 11.099 5.125 -12.102 1.00 72.56 205 CYS A C 1
ATOM 1611 O O . CYS A 1 205 ? 10.666 4.944 -13.242 1.00 72.56 205 CYS A O 1
ATOM 1613 N N . CYS A 1 206 ? 12.382 4.998 -11.742 1.00 61.16 206 CYS A N 1
ATOM 1614 C CA . CYS A 1 206 ? 13.530 4.547 -12.542 1.00 61.16 206 CYS A CA 1
ATOM 1615 C C . CYS A 1 206 ? 14.525 5.639 -13.007 1.00 61.16 206 CYS A C 1
ATOM 1617 O O . CYS A 1 206 ? 14.196 6.798 -13.261 1.00 61.16 206 CYS A O 1
ATOM 1619 N N . GLU A 1 207 ? 15.800 5.232 -13.069 1.00 54.59 207 GLU A N 1
ATOM 1620 C CA . GLU A 1 207 ? 16.985 6.044 -13.379 1.00 54.59 207 GLU A CA 1
ATOM 1621 C C . GLU A 1 207 ? 16.896 6.795 -14.727 1.00 54.59 207 GLU A C 1
ATOM 1623 O O . GLU A 1 207 ? 16.114 6.412 -15.596 1.00 54.59 207 GLU A O 1
ATOM 1628 N N . PRO A 1 208 ? 17.707 7.845 -14.971 1.00 52.69 208 PRO A N 1
ATOM 1629 C CA . PRO A 1 208 ? 17.602 8.700 -16.162 1.00 52.69 208 PRO A CA 1
ATOM 1630 C C . PRO A 1 208 ? 17.577 7.965 -17.512 1.00 52.69 208 PRO A C 1
ATOM 1632 O O . PRO A 1 208 ? 16.963 8.459 -18.458 1.00 52.69 208 PRO A O 1
ATOM 1635 N N . GLU A 1 209 ? 18.201 6.789 -17.589 1.00 53.03 209 GLU A N 1
ATOM 1636 C CA . GLU A 1 209 ? 18.284 5.924 -18.776 1.00 53.03 209 GLU A CA 1
ATOM 1637 C C . GLU A 1 209 ? 16.943 5.262 -19.147 1.00 53.03 209 GLU A C 1
ATOM 1639 O O . GLU A 1 209 ? 16.770 4.757 -20.253 1.00 53.03 209 GLU A O 1
ATOM 1644 N N . THR A 1 210 ? 15.964 5.292 -18.242 1.00 55.50 210 THR A N 1
ATOM 1645 C CA . THR A 1 210 ? 14.652 4.639 -18.386 1.00 55.50 210 THR A CA 1
ATOM 1646 C C . THR A 1 210 ? 13.534 5.581 -18.837 1.00 55.50 210 THR A C 1
ATOM 1648 O O . THR A 1 210 ? 12.386 5.168 -19.005 1.00 55.50 210 THR A O 1
ATOM 1651 N N . LYS A 1 211 ? 13.853 6.852 -19.113 1.00 58.22 211 LYS A N 1
ATOM 1652 C CA . LYS A 1 211 ? 12.874 7.847 -19.589 1.00 58.22 211 LYS A CA 1
ATOM 1653 C C . LYS A 1 211 ? 12.244 7.499 -20.938 1.00 58.22 211 LYS A C 1
ATOM 1655 O O . LYS A 1 211 ? 11.214 8.069 -21.279 1.00 58.22 211 LYS A O 1
ATOM 1660 N N . GLU A 1 212 ? 12.830 6.569 -21.687 1.00 66.06 212 GLU A N 1
ATOM 1661 C CA . GLU A 1 212 ? 12.280 6.066 -22.950 1.00 66.06 212 GLU A CA 1
ATOM 1662 C C . GLU A 1 212 ? 11.379 4.835 -22.775 1.00 66.06 212 GLU A C 1
ATOM 1664 O O . GLU A 1 212 ? 10.792 4.362 -23.751 1.00 66.06 212 GLU A O 1
ATOM 1669 N N . ILE A 1 213 ? 11.217 4.307 -21.553 1.00 74.56 213 ILE A N 1
ATOM 1670 C CA . ILE A 1 213 ? 10.386 3.120 -21.361 1.00 74.56 213 ILE A CA 1
ATOM 1671 C C . ILE A 1 213 ? 8.908 3.479 -21.624 1.00 74.56 213 ILE A C 1
ATOM 1673 O O . ILE A 1 213 ? 8.410 4.482 -21.093 1.00 74.56 213 ILE A O 1
ATOM 1677 N N . PRO A 1 214 ? 8.173 2.682 -22.434 1.00 81.06 214 PRO A N 1
ATOM 1678 C CA . PRO A 1 214 ? 6.819 3.020 -22.864 1.00 81.06 214 PRO A CA 1
ATOM 1679 C C . PRO A 1 214 ? 5.849 3.360 -21.732 1.00 81.06 214 PRO A C 1
ATOM 1681 O O . PRO A 1 214 ? 5.048 4.273 -21.899 1.00 81.06 214 PRO A O 1
ATOM 1684 N N . PHE A 1 215 ? 5.929 2.705 -20.570 1.00 83.12 215 PHE A N 1
ATOM 1685 C CA . PHE A 1 215 ? 5.012 3.017 -19.471 1.00 83.12 215 PHE A CA 1
ATOM 1686 C C . PHE A 1 215 ? 5.254 4.411 -18.869 1.00 83.12 215 PHE A C 1
ATOM 1688 O O . PHE A 1 215 ? 4.297 5.033 -18.430 1.00 83.12 215 PHE A O 1
ATOM 1695 N N . CYS A 1 216 ? 6.46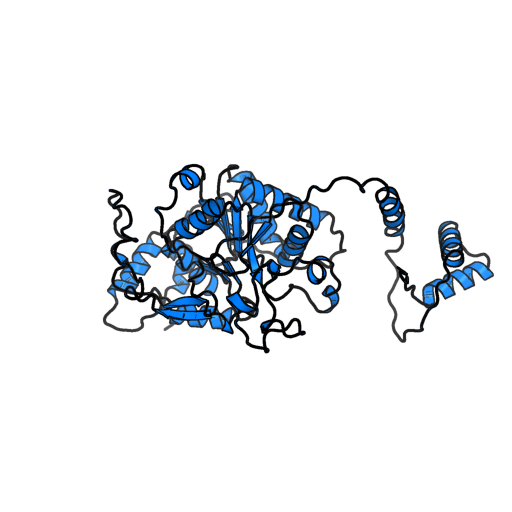5 4.977 -18.902 1.00 83.19 216 CYS A N 1
ATOM 1696 C CA . CYS A 1 216 ? 6.687 6.344 -18.412 1.00 83.19 216 CYS A CA 1
ATOM 1697 C C . CYS A 1 216 ? 6.205 7.410 -19.405 1.00 83.19 216 CYS A C 1
ATOM 1699 O O . CYS A 1 216 ? 5.680 8.456 -19.009 1.00 83.19 216 CYS A O 1
ATOM 1701 N N . THR A 1 217 ? 6.392 7.160 -20.701 1.00 83.56 217 THR A N 1
ATOM 1702 C CA . THR A 1 217 ? 6.076 8.127 -21.765 1.00 83.56 217 THR A CA 1
ATOM 1703 C C . THR A 1 217 ? 4.624 8.062 -22.217 1.00 83.56 217 THR A C 1
ATOM 1705 O O . THR A 1 217 ? 4.071 9.078 -22.630 1.00 83.56 217 THR A O 1
ATOM 1708 N N . LYS A 1 218 ? 3.994 6.888 -22.112 1.00 86.31 218 LYS A N 1
ATOM 1709 C CA . LYS A 1 218 ? 2.637 6.618 -22.603 1.00 86.31 218 LYS A CA 1
ATOM 1710 C C . LYS A 1 218 ? 1.634 6.284 -21.497 1.00 86.31 218 LYS A C 1
ATOM 1712 O O . LYS A 1 218 ? 0.519 5.883 -21.818 1.00 86.31 218 LYS A O 1
ATOM 1717 N N . SER A 1 219 ? 1.995 6.434 -20.217 1.00 86.62 219 SER A N 1
ATOM 1718 C CA . SER A 1 219 ? 0.998 6.360 -19.138 1.00 86.62 219 SER A CA 1
ATOM 1719 C C . SER A 1 219 ? -0.108 7.394 -19.377 1.00 86.62 219 SER A C 1
ATOM 1721 O O . SER A 1 219 ? 0.227 8.548 -19.682 1.00 86.62 219 SER A O 1
ATOM 1723 N N . PRO A 1 220 ? -1.391 7.008 -19.224 1.00 87.94 220 PRO A N 1
ATOM 1724 C CA . PRO A 1 220 ? -2.513 7.932 -19.332 1.00 87.94 220 PRO A CA 1
ATOM 1725 C C . PRO A 1 220 ? -2.323 9.149 -18.428 1.00 87.94 220 PRO A C 1
ATOM 1727 O O . PRO A 1 220 ? -1.819 9.025 -17.311 1.00 87.94 220 PRO A O 1
ATOM 1730 N N . ASP A 1 221 ? -2.723 10.325 -18.903 1.00 86.81 221 ASP A N 1
ATOM 1731 C CA . ASP A 1 221 ? -2.681 11.533 -18.085 1.00 86.81 221 ASP A CA 1
ATOM 1732 C C . ASP A 1 221 ? -3.731 11.497 -16.967 1.00 86.81 221 ASP A C 1
ATOM 1734 O O . ASP A 1 221 ? -4.744 10.798 -17.048 1.00 86.81 221 ASP A O 1
ATOM 1738 N N . SER A 1 222 ? -3.481 12.281 -15.916 1.00 89.06 222 SER A N 1
ATOM 1739 C CA . SER A 1 222 ? -4.436 12.465 -14.825 1.00 89.06 222 SER A CA 1
ATOM 1740 C C . SER A 1 222 ? -5.770 12.998 -15.363 1.00 89.06 222 SER A C 1
ATOM 1742 O O . SER A 1 222 ? -5.764 14.003 -16.078 1.00 89.06 222 SER A O 1
ATOM 1744 N N . PRO A 1 223 ? -6.921 12.409 -14.991 1.00 89.06 223 PRO A N 1
ATOM 1745 C CA . PRO A 1 223 ? -8.232 12.946 -15.345 1.00 89.06 223 PRO A CA 1
ATOM 1746 C C . PRO A 1 223 ? -8.587 14.193 -14.523 1.00 89.06 223 PRO A C 1
ATOM 1748 O O . PRO A 1 223 ? -9.605 14.836 -14.780 1.00 89.06 223 PRO A O 1
ATOM 1751 N N . LEU A 1 224 ? -7.784 14.532 -13.508 1.00 82.88 224 LEU A N 1
ATOM 1752 C CA . LEU A 1 224 ? -8.013 15.713 -12.697 1.00 82.88 224 LEU A CA 1
ATOM 1753 C C . LEU A 1 224 ? -7.792 16.972 -13.530 1.00 82.88 224 LEU A C 1
ATOM 1755 O O . LEU A 1 224 ? -6.770 17.156 -14.188 1.00 82.88 224 LEU A O 1
ATOM 1759 N N . SER A 1 225 ? -8.757 17.879 -13.456 1.00 77.81 225 SER A N 1
ATOM 1760 C CA . SER A 1 225 ? -8.630 19.202 -14.047 1.00 77.81 225 SER A CA 1
ATOM 1761 C C . SER A 1 225 ? -7.620 20.019 -13.232 1.00 77.81 225 SER A C 1
ATOM 1763 O O . SER A 1 225 ? -7.779 20.203 -12.021 1.00 77.81 225 SER A O 1
ATOM 1765 N N . GLN A 1 226 ? -6.589 20.539 -13.905 1.00 68.56 226 GLN A N 1
ATOM 1766 C CA . GLN A 1 226 ? -5.580 21.404 -13.284 1.00 68.56 226 GLN A CA 1
ATOM 1767 C C . GLN A 1 226 ? -6.232 22.612 -12.593 1.00 68.56 226 GLN A C 1
ATOM 1769 O O . GLN A 1 226 ? -5.874 22.958 -11.471 1.00 68.56 226 GLN A O 1
ATOM 1774 N N . GLN A 1 227 ? -7.252 23.196 -13.230 1.00 62.38 227 GLN A N 1
ATOM 1775 C CA . GLN A 1 227 ? -7.965 24.365 -12.714 1.00 62.38 227 GLN A CA 1
ATOM 1776 C C . GLN A 1 227 ? -8.802 24.053 -11.471 1.00 62.38 227 GLN A C 1
ATOM 1778 O O . GLN A 1 227 ? -8.897 24.894 -10.580 1.00 62.38 227 GLN A O 1
ATOM 1783 N N . THR A 1 228 ? -9.416 22.869 -11.412 1.00 63.72 228 THR A N 1
ATOM 1784 C CA . THR A 1 228 ? -10.325 22.486 -10.321 1.00 63.72 228 THR A CA 1
ATOM 1785 C C . THR A 1 228 ? -9.556 22.096 -9.068 1.00 63.72 228 THR A C 1
ATOM 1787 O O . THR A 1 228 ? -10.014 22.371 -7.965 1.00 63.72 228 THR A O 1
ATOM 1790 N N . VAL A 1 229 ? -8.398 21.457 -9.233 1.00 66.00 229 VAL A N 1
ATOM 1791 C CA . VAL A 1 229 ? -7.688 20.834 -8.116 1.00 66.00 229 VAL A CA 1
ATOM 1792 C C . VAL A 1 229 ? -6.518 21.706 -7.638 1.00 66.00 229 VAL A C 1
ATOM 1794 O O . VAL A 1 229 ? -6.409 21.958 -6.443 1.00 66.00 229 VAL A O 1
ATOM 1797 N N . TRP A 1 230 ? -5.715 22.278 -8.542 1.00 66.12 230 TRP A N 1
ATOM 1798 C CA . TRP A 1 230 ? -4.530 23.086 -8.196 1.00 66.12 230 TRP A CA 1
ATOM 1799 C C . TRP A 1 230 ? -4.699 24.598 -8.438 1.00 66.12 230 TRP A C 1
ATOM 1801 O O . TRP A 1 230 ? -3.789 25.389 -8.185 1.00 66.12 230 TRP A O 1
ATOM 1811 N N . GLY A 1 231 ? -5.880 25.031 -8.887 1.00 63.66 231 GLY A N 1
ATOM 1812 C CA . GLY A 1 231 ? -6.175 26.436 -9.159 1.00 63.66 231 GLY A CA 1
ATOM 1813 C C . GLY A 1 231 ? -5.478 26.977 -10.414 1.00 63.66 231 GLY A C 1
ATOM 1814 O O . GLY A 1 231 ? -5.028 26.236 -11.284 1.00 63.66 231 GLY A O 1
ATOM 1815 N N . LYS A 1 232 ? -5.426 28.309 -10.540 1.00 59.56 232 LYS A N 1
ATOM 1816 C CA . LYS A 1 232 ? -4.849 29.012 -11.705 1.00 59.56 232 LYS A CA 1
ATOM 1817 C C . LYS A 1 232 ? -3.339 29.252 -11.605 1.00 59.56 232 LYS A C 1
ATOM 1819 O O . LYS A 1 232 ? -2.825 30.059 -12.374 1.00 59.56 232 LYS A O 1
ATOM 1824 N N . ASP A 1 233 ? -2.643 28.639 -10.649 1.00 58.94 233 ASP A N 1
ATOM 1825 C CA . ASP A 1 233 ? -1.222 28.923 -10.450 1.00 58.94 233 ASP A CA 1
ATOM 1826 C C . ASP A 1 233 ? -0.415 28.490 -11.700 1.00 58.94 233 ASP A C 1
ATOM 1828 O O . ASP A 1 233 ? -0.353 27.295 -12.013 1.00 58.94 233 ASP A O 1
ATOM 1832 N N . PRO A 1 234 ? 0.199 29.445 -12.434 1.00 47.06 234 PRO A N 1
ATOM 1833 C CA . PRO A 1 234 ? 0.956 29.173 -13.658 1.00 47.06 234 PRO A CA 1
ATOM 1834 C C . PRO A 1 234 ? 2.240 28.373 -13.394 1.00 47.06 234 PRO A C 1
ATOM 1836 O O . PRO A 1 234 ? 2.923 27.961 -14.331 1.00 47.06 234 PRO A O 1
ATOM 1839 N N . GLY A 1 235 ? 2.587 28.153 -12.122 1.00 51.28 235 GLY A N 1
ATOM 1840 C CA . GLY A 1 235 ? 3.691 27.317 -11.698 1.00 51.28 235 GLY A CA 1
ATOM 1841 C C . GLY A 1 235 ? 3.486 25.826 -11.964 1.00 51.28 235 GLY A C 1
ATOM 1842 O O . GLY A 1 235 ? 4.497 25.146 -12.132 1.00 51.28 235 GLY A O 1
ATOM 1843 N N . TRP A 1 236 ? 2.249 25.326 -12.037 1.00 52.94 236 TRP A N 1
ATOM 1844 C CA . TRP A 1 236 ? 1.941 23.928 -12.364 1.00 52.94 236 TRP A CA 1
ATOM 1845 C C . TRP A 1 236 ? 2.079 23.740 -13.873 1.00 52.94 236 TRP A C 1
ATOM 1847 O O . TRP A 1 236 ? 1.262 24.214 -14.658 1.00 52.94 236 TRP A O 1
ATOM 1857 N N . SER A 1 237 ? 3.173 23.126 -14.307 1.00 46.75 237 SER A N 1
ATOM 1858 C CA . SER A 1 237 ? 3.466 22.951 -15.728 1.00 46.75 237 SER A CA 1
ATOM 1859 C C . SER A 1 237 ? 3.811 21.501 -16.025 1.00 46.75 237 SER A C 1
ATOM 1861 O O . SER A 1 237 ? 4.313 20.772 -15.173 1.00 46.75 237 SER A O 1
ATOM 1863 N N . THR A 1 238 ? 3.629 21.117 -17.286 1.00 46.91 238 THR A N 1
ATOM 1864 C CA . THR A 1 238 ? 4.192 19.904 -17.900 1.00 46.91 238 THR A CA 1
ATOM 1865 C C . THR A 1 238 ? 5.725 19.947 -18.019 1.00 46.91 238 THR A C 1
ATOM 1867 O O . THR A 1 238 ? 6.317 19.103 -18.691 1.00 46.91 238 THR A O 1
ATOM 1870 N N . GLY A 1 239 ? 6.384 20.931 -17.394 1.00 45.97 239 GLY A N 1
ATOM 1871 C CA . GLY A 1 239 ? 7.831 21.089 -17.391 1.00 45.97 239 GLY A CA 1
ATOM 1872 C C . GLY A 1 239 ? 8.564 19.971 -16.634 1.00 45.97 239 GLY A C 1
ATOM 1873 O O . GLY A 1 239 ? 7.949 19.134 -15.973 1.00 45.97 239 GLY A O 1
ATOM 1874 N N . PRO A 1 240 ? 9.908 19.959 -16.683 1.00 51.78 240 PRO A N 1
ATOM 1875 C CA . PRO A 1 240 ? 10.732 18.888 -16.111 1.00 51.78 240 PRO A CA 1
ATOM 1876 C C . PRO A 1 240 ? 10.662 18.802 -14.579 1.00 51.78 240 PRO A C 1
ATOM 1878 O O . PRO A 1 240 ? 11.169 17.847 -13.996 1.00 51.78 240 PRO A O 1
ATOM 1881 N N . ASN A 1 241 ? 10.051 19.790 -13.920 1.00 63.03 241 ASN A N 1
ATOM 1882 C CA . ASN A 1 241 ? 9.901 19.808 -12.478 1.00 63.03 241 ASN A CA 1
ATOM 1883 C C . ASN A 1 241 ? 8.764 18.857 -12.055 1.00 63.03 241 ASN A C 1
ATOM 1885 O O . ASN A 1 241 ? 7.583 19.167 -12.197 1.00 63.03 241 ASN A O 1
ATOM 1889 N N . GLU A 1 242 ? 9.137 17.691 -11.530 1.00 63.41 242 GLU A N 1
ATOM 1890 C CA . GLU A 1 242 ? 8.219 16.666 -11.026 1.00 63.41 242 GLU A CA 1
ATOM 1891 C C . GLU A 1 242 ? 7.252 17.149 -9.947 1.00 63.41 242 GLU A C 1
ATOM 1893 O O . GLU A 1 242 ? 6.106 16.714 -9.944 1.00 63.41 242 GLU A O 1
ATOM 1898 N N . PHE A 1 243 ? 7.644 18.125 -9.130 1.00 65.12 243 PHE A N 1
ATOM 1899 C CA . PHE A 1 243 ? 6.803 18.690 -8.074 1.00 65.12 243 PHE A CA 1
ATOM 1900 C C . PHE A 1 243 ? 5.580 19.441 -8.622 1.00 65.12 243 PHE A C 1
ATOM 1902 O O . PHE A 1 243 ? 4.572 19.577 -7.931 1.00 65.12 243 PHE A O 1
ATOM 1909 N N . LYS A 1 244 ? 5.632 19.864 -9.891 1.00 70.19 244 LYS A N 1
ATOM 1910 C CA . LYS A 1 244 ? 4.607 20.674 -10.568 1.00 70.19 244 LYS A CA 1
ATOM 1911 C C . LYS A 1 244 ? 3.745 19.891 -11.560 1.00 70.19 244 LYS A C 1
ATOM 1913 O O . LYS A 1 244 ? 2.894 20.487 -12.221 1.00 70.19 244 LYS A O 1
ATOM 1918 N N . ARG A 1 245 ? 3.968 18.578 -11.681 1.00 76.69 245 ARG A N 1
ATOM 1919 C CA . ARG A 1 245 ? 3.198 17.697 -12.566 1.00 76.69 245 ARG A CA 1
ATOM 1920 C C . ARG A 1 245 ? 1.962 17.152 -11.855 1.00 76.69 245 ARG A C 1
ATOM 1922 O O . ARG A 1 245 ? 1.949 16.986 -10.639 1.00 76.69 245 ARG A O 1
ATOM 1929 N N . MET A 1 246 ? 0.929 16.848 -12.635 1.00 83.69 246 MET A N 1
ATOM 1930 C CA . MET A 1 246 ? -0.218 16.087 -12.140 1.00 83.69 246 MET A CA 1
ATOM 1931 C C . MET A 1 246 ? 0.234 14.651 -11.848 1.00 83.69 246 MET A C 1
ATOM 1933 O O . MET A 1 246 ? 1.029 14.109 -12.626 1.00 83.69 246 MET A O 1
ATOM 1937 N N . PRO A 1 247 ? -0.255 14.017 -10.769 1.00 88.56 247 PRO A N 1
ATOM 1938 C CA . PRO A 1 247 ? 0.068 12.626 -10.505 1.00 88.56 247 PRO A CA 1
ATOM 1939 C C . PRO A 1 247 ? -0.513 11.763 -11.625 1.00 88.56 247 PRO A C 1
ATOM 1941 O O . PRO A 1 247 ? -1.665 11.952 -12.016 1.00 88.56 247 PRO A O 1
ATOM 1944 N N . LYS A 1 248 ? 0.284 10.847 -12.173 1.00 89.75 248 LYS A N 1
ATOM 1945 C CA . LYS A 1 248 ? -0.182 9.925 -13.219 1.00 89.75 248 LYS A CA 1
ATOM 1946 C C . LYS A 1 248 ? 0.496 8.565 -13.260 1.00 89.75 248 LYS A C 1
ATOM 1948 O O . LYS A 1 248 ? 0.083 7.702 -14.030 1.00 89.75 248 LYS A O 1
ATOM 1953 N N . TYR A 1 249 ? 1.530 8.385 -12.454 1.00 91.06 249 TYR A N 1
ATOM 1954 C CA . TYR A 1 249 ? 2.273 7.141 -12.380 1.00 91.06 249 TYR A CA 1
ATOM 1955 C C . TYR A 1 249 ? 1.781 6.326 -11.195 1.00 91.06 249 TYR A C 1
ATOM 1957 O O . TYR A 1 249 ? 1.305 6.881 -10.205 1.00 91.06 249 TYR A O 1
ATOM 1965 N N . LEU A 1 250 ? 1.873 5.007 -11.303 1.00 94.12 250 LEU A N 1
ATOM 1966 C CA . LEU A 1 250 ? 1.487 4.111 -10.229 1.00 94.12 250 LEU A CA 1
ATOM 1967 C C . LEU A 1 250 ? 2.587 4.086 -9.162 1.00 94.12 250 LEU A C 1
ATOM 1969 O O . LEU A 1 250 ? 3.768 3.905 -9.481 1.00 94.12 250 LEU A O 1
ATOM 1973 N N . ASN A 1 251 ? 2.178 4.190 -7.897 1.00 94.75 251 ASN A N 1
ATOM 1974 C CA . ASN A 1 251 ? 3.020 3.899 -6.742 1.00 94.75 251 ASN A CA 1
ATOM 1975 C C . ASN A 1 251 ? 2.724 2.493 -6.191 1.00 94.75 251 ASN A C 1
ATOM 1977 O O . ASN A 1 251 ? 1.578 2.185 -5.874 1.00 94.75 251 ASN A O 1
ATOM 1981 N N . SER A 1 252 ? 3.743 1.639 -6.059 1.00 94.69 252 SER A N 1
ATOM 1982 C CA . SER A 1 252 ? 3.580 0.233 -5.642 1.00 94.69 252 SER A CA 1
ATOM 1983 C C . SER A 1 252 ? 3.535 0.028 -4.124 1.00 94.69 252 SER A C 1
ATOM 1985 O O . SER A 1 252 ? 3.399 -1.108 -3.672 1.00 94.69 252 SER A O 1
ATOM 1987 N N . GLY A 1 253 ? 3.682 1.093 -3.330 1.00 95.12 253 GLY A N 1
ATOM 1988 C CA . GLY A 1 253 ? 3.784 0.998 -1.873 1.00 95.12 253 GLY A CA 1
ATOM 1989 C C . GLY A 1 253 ? 2.444 0.869 -1.156 1.00 95.12 253 GLY A C 1
ATOM 1990 O O . GLY A 1 253 ? 2.406 0.653 0.054 1.00 95.12 253 GLY A O 1
ATOM 1991 N N . THR A 1 254 ? 1.319 1.006 -1.863 1.00 97.69 254 THR A N 1
ATOM 1992 C CA . THR A 1 254 ? -0.014 0.708 -1.322 1.00 97.69 254 THR A CA 1
ATOM 1993 C C . THR A 1 254 ? -0.970 0.274 -2.421 1.00 97.69 254 THR A C 1
ATOM 1995 O O . THR A 1 254 ? -1.060 0.929 -3.458 1.00 97.69 254 THR A O 1
ATOM 1998 N N . MET A 1 255 ? -1.720 -0.793 -2.159 1.00 98.31 255 MET A N 1
ATOM 1999 C CA . MET A 1 255 ? -2.768 -1.305 -3.035 1.00 98.31 255 MET A CA 1
ATOM 2000 C C . MET A 1 255 ? -3.997 -1.693 -2.215 1.00 98.31 255 MET A C 1
ATOM 2002 O O . MET A 1 255 ? -3.863 -2.289 -1.148 1.00 98.31 255 MET A O 1
ATOM 2006 N N . ILE A 1 256 ? -5.185 -1.430 -2.754 1.00 98.56 256 ILE A N 1
ATOM 2007 C CA . ILE A 1 256 ? -6.451 -2.009 -2.294 1.00 98.56 256 ILE A CA 1
ATOM 2008 C C . ILE A 1 256 ? -7.063 -2.749 -3.481 1.00 98.56 256 ILE A C 1
ATOM 2010 O O . ILE A 1 256 ? -7.181 -2.177 -4.563 1.00 98.56 256 ILE A O 1
ATOM 2014 N N . ALA A 1 257 ? -7.417 -4.018 -3.321 1.00 98.44 257 ALA A N 1
ATOM 2015 C CA . ALA A 1 257 ? -7.939 -4.820 -4.423 1.00 98.44 257 ALA A CA 1
ATOM 2016 C C . ALA A 1 257 ? -8.851 -5.944 -3.938 1.00 98.44 257 ALA A C 1
ATOM 2018 O O . ALA A 1 257 ? -8.668 -6.454 -2.834 1.00 98.44 257 ALA A O 1
ATOM 2019 N N . TYR A 1 258 ? -9.768 -6.401 -4.791 1.00 98.19 258 TYR A N 1
ATOM 2020 C CA . TYR A 1 258 ? -10.354 -7.727 -4.600 1.00 98.19 258 TYR A CA 1
ATOM 2021 C C . TYR A 1 258 ? -9.275 -8.796 -4.781 1.00 98.19 258 TYR A C 1
ATOM 2023 O O . TYR A 1 258 ? -8.431 -8.701 -5.675 1.00 98.19 258 TYR A O 1
ATOM 2031 N N . ALA A 1 259 ? -9.310 -9.831 -3.948 1.00 98.00 259 ALA A N 1
ATOM 2032 C CA . ALA A 1 259 ? -8.301 -10.881 -3.928 1.00 98.00 259 ALA A CA 1
ATOM 2033 C C . ALA A 1 259 ? -8.195 -11.627 -5.265 1.00 98.00 259 ALA A C 1
ATOM 2035 O O . ALA A 1 259 ? -7.086 -11.926 -5.705 1.00 98.00 259 ALA A O 1
ATOM 2036 N N . GLN A 1 260 ? -9.319 -11.865 -5.954 1.00 97.12 260 GLN A N 1
ATOM 2037 C CA . GLN A 1 260 ? -9.310 -12.460 -7.294 1.00 97.12 260 GLN A CA 1
ATOM 2038 C C . GLN A 1 260 ? -8.491 -11.622 -8.289 1.00 97.12 260 GLN A C 1
ATOM 2040 O O . GLN A 1 260 ? -7.649 -12.157 -9.013 1.00 97.12 260 GLN A O 1
ATOM 2045 N N . ASP A 1 261 ? -8.717 -10.308 -8.309 1.00 97.88 261 ASP A N 1
ATOM 2046 C CA . ASP A 1 261 ? -8.042 -9.390 -9.228 1.00 97.88 261 ASP A CA 1
ATOM 2047 C C . ASP A 1 261 ? -6.574 -9.177 -8.852 1.00 97.88 261 ASP A C 1
ATOM 2049 O O . ASP A 1 261 ? -5.705 -9.144 -9.725 1.00 97.88 261 ASP A O 1
ATOM 2053 N N . ALA A 1 262 ? -6.278 -9.103 -7.552 1.00 98.12 262 ALA A N 1
ATOM 2054 C CA . ALA A 1 262 ? -4.912 -9.087 -7.049 1.00 98.12 262 ALA A CA 1
ATOM 2055 C C . ALA A 1 262 ? -4.165 -10.372 -7.438 1.00 98.12 262 ALA A C 1
ATOM 2057 O O . ALA A 1 262 ? -3.040 -10.303 -7.922 1.00 98.12 262 ALA A O 1
ATOM 2058 N N . SER A 1 263 ? -4.781 -11.547 -7.294 1.00 97.62 263 SER A N 1
ATOM 2059 C CA . SER A 1 263 ? -4.163 -12.826 -7.659 1.00 97.62 263 SER A CA 1
ATOM 2060 C C . SER A 1 263 ? -3.817 -12.885 -9.150 1.00 97.62 263 SER A C 1
ATOM 2062 O O . SER A 1 263 ? -2.694 -13.251 -9.513 1.00 97.62 263 SER A O 1
ATOM 2064 N N . GLN A 1 264 ? -4.725 -12.425 -10.019 1.00 97.50 264 GLN A N 1
ATOM 2065 C CA . GLN A 1 264 ? -4.456 -12.312 -11.454 1.00 97.50 264 GLN A CA 1
ATOM 2066 C C . GLN A 1 264 ? -3.312 -11.329 -11.742 1.00 97.50 264 GLN A C 1
ATOM 2068 O O . GLN A 1 264 ? -2.395 -11.661 -12.495 1.00 97.50 264 GLN A O 1
ATOM 2073 N N . LEU A 1 265 ? -3.327 -10.145 -11.119 1.00 97.56 265 LEU A N 1
ATOM 2074 C CA . LEU A 1 265 ? -2.271 -9.143 -11.273 1.00 97.56 265 LEU A CA 1
ATOM 2075 C C . LEU A 1 265 ? -0.904 -9.703 -10.886 1.00 97.56 265 LEU A C 1
ATOM 2077 O O . LEU A 1 265 ? 0.038 -9.632 -11.671 1.00 97.56 265 LEU A O 1
ATOM 2081 N N . TYR A 1 266 ? -0.791 -10.286 -9.695 1.00 97.19 266 TYR A N 1
ATOM 2082 C CA . TYR A 1 266 ? 0.474 -10.818 -9.203 1.00 97.19 266 TYR A CA 1
ATOM 2083 C C . TYR A 1 266 ? 0.946 -12.021 -10.029 1.00 97.19 266 TYR A C 1
ATOM 2085 O O . TYR A 1 266 ? 2.142 -12.140 -10.277 1.00 97.19 266 TYR A O 1
ATOM 2093 N N . THR A 1 267 ? 0.034 -12.847 -10.550 1.00 96.56 267 THR A N 1
ATOM 2094 C CA . THR A 1 267 ? 0.378 -13.924 -11.494 1.00 96.56 267 THR A CA 1
ATOM 2095 C C . THR A 1 267 ? 0.979 -13.363 -12.788 1.00 96.56 267 THR A C 1
ATOM 2097 O O . THR A 1 267 ? 2.040 -13.816 -13.221 1.00 96.56 267 THR A O 1
ATOM 2100 N N . ASN A 1 268 ? 0.376 -12.318 -13.368 1.00 95.00 268 ASN A N 1
ATOM 2101 C CA . ASN A 1 268 ? 0.919 -11.652 -14.558 1.00 95.00 268 ASN A CA 1
ATOM 2102 C C . ASN A 1 268 ? 2.292 -11.025 -14.278 1.00 95.00 268 ASN A C 1
ATOM 2104 O O . ASN A 1 268 ? 3.188 -11.105 -15.116 1.00 95.00 268 ASN A O 1
ATOM 2108 N N . ILE A 1 269 ? 2.478 -10.438 -13.094 1.00 93.25 269 ILE A N 1
ATOM 2109 C CA . ILE A 1 269 ? 3.753 -9.862 -12.652 1.00 93.25 269 ILE A CA 1
ATOM 2110 C C . ILE A 1 269 ? 4.831 -10.940 -12.520 1.00 93.25 269 ILE A C 1
ATOM 2112 O O . ILE A 1 269 ? 5.944 -10.735 -13.001 1.00 93.25 269 ILE A O 1
ATOM 2116 N N . ILE A 1 270 ? 4.528 -12.085 -11.903 1.00 92.50 270 ILE A N 1
ATOM 2117 C CA . ILE A 1 270 ? 5.483 -13.194 -11.781 1.00 92.50 270 ILE A CA 1
ATOM 2118 C C . ILE A 1 270 ? 5.897 -13.691 -13.166 1.00 92.50 270 ILE A C 1
ATOM 2120 O O . ILE A 1 270 ? 7.093 -13.728 -13.453 1.00 92.50 270 ILE A O 1
ATOM 2124 N N . HIS A 1 271 ? 4.939 -13.941 -14.062 1.00 91.81 271 HIS A N 1
ATOM 2125 C CA . HIS A 1 271 ? 5.245 -14.305 -15.447 1.00 91.81 271 HIS A CA 1
ATOM 2126 C C . HIS A 1 271 ? 6.073 -13.238 -16.167 1.00 91.81 271 HIS A C 1
ATOM 2128 O O . HIS A 1 271 ? 6.959 -13.561 -16.956 1.00 91.81 271 HIS A O 1
ATOM 2134 N N . PHE A 1 272 ? 5.804 -11.960 -15.912 1.00 87.81 272 PHE A N 1
ATOM 2135 C CA . PHE A 1 272 ? 6.555 -10.864 -16.504 1.00 87.81 272 PHE A CA 1
ATOM 2136 C C . PHE A 1 272 ? 8.013 -10.829 -16.021 1.00 87.81 272 PHE A C 1
ATOM 2138 O O . PHE A 1 272 ? 8.920 -10.666 -16.834 1.00 87.81 272 PHE A O 1
ATOM 2145 N N . ILE A 1 273 ? 8.241 -11.029 -14.720 1.00 85.75 273 ILE A N 1
ATOM 2146 C CA . ILE A 1 273 ? 9.579 -11.095 -14.117 1.00 85.75 273 ILE A CA 1
ATOM 2147 C C . ILE A 1 273 ? 10.349 -12.320 -14.629 1.00 85.75 273 ILE A C 1
ATOM 2149 O O . ILE A 1 273 ? 11.534 -12.210 -14.926 1.00 85.75 273 ILE A O 1
ATOM 2153 N N . GLU A 1 274 ? 9.696 -13.479 -14.741 1.00 86.44 274 GLU A N 1
ATOM 2154 C CA . GLU A 1 274 ? 10.328 -14.734 -15.175 1.00 86.44 274 GLU A CA 1
ATOM 2155 C C . GLU A 1 274 ? 10.723 -14.731 -16.653 1.00 86.44 274 GLU A C 1
ATOM 2157 O O . GLU A 1 274 ? 11.765 -15.279 -17.010 1.00 86.44 274 GLU A O 1
ATOM 2162 N N . ASN A 1 275 ? 9.918 -14.095 -17.507 1.00 85.50 275 ASN A N 1
ATOM 2163 C CA . ASN A 1 275 ? 10.213 -13.977 -18.935 1.00 85.50 275 ASN A CA 1
ATOM 2164 C C . ASN A 1 275 ? 11.180 -12.827 -19.262 1.00 85.50 275 ASN A C 1
ATOM 2166 O O . ASN A 1 275 ? 11.675 -12.770 -20.385 1.00 85.50 275 ASN A O 1
ATOM 2170 N N . ASP A 1 276 ? 11.425 -11.923 -18.303 1.00 75.31 276 ASP A N 1
ATOM 2171 C CA . ASP A 1 276 ? 12.383 -10.811 -18.368 1.00 75.31 276 ASP A CA 1
ATOM 2172 C C . ASP A 1 276 ? 12.469 -10.133 -19.755 1.00 75.31 276 ASP A C 1
ATOM 2174 O O . ASP A 1 276 ? 13.538 -10.071 -20.374 1.00 75.31 276 ASP A O 1
ATOM 2178 N N . PRO A 1 277 ? 11.349 -9.603 -20.287 1.00 67.81 277 PRO A N 1
ATOM 2179 C CA . PRO A 1 277 ? 11.297 -9.083 -21.655 1.00 67.81 277 PRO A CA 1
ATOM 2180 C C . PRO A 1 277 ? 12.185 -7.848 -21.875 1.00 67.81 277 PRO A C 1
ATOM 2182 O O . PRO A 1 277 ? 12.355 -7.406 -23.010 1.00 67.81 277 PRO A O 1
ATOM 2185 N N . TRP A 1 278 ? 12.737 -7.272 -20.802 1.00 66.94 278 TRP A N 1
ATOM 2186 C CA . TRP A 1 278 ? 13.579 -6.074 -20.829 1.00 66.94 278 TRP A CA 1
ATOM 2187 C C . TRP A 1 278 ? 15.040 -6.340 -20.442 1.00 66.94 278 TRP A C 1
ATOM 2189 O O . TRP A 1 278 ? 15.829 -5.396 -20.389 1.00 66.94 278 TRP A O 1
ATOM 2199 N N . GLY A 1 279 ? 15.414 -7.606 -20.229 1.00 58.19 279 GLY A N 1
ATOM 2200 C CA . GLY A 1 279 ? 16.792 -8.060 -20.053 1.00 58.19 279 GLY A CA 1
ATOM 2201 C C . GLY A 1 279 ? 17.477 -7.497 -18.810 1.00 58.19 279 GLY A C 1
ATOM 2202 O O . GLY A 1 279 ? 18.285 -6.580 -18.915 1.00 58.19 279 GLY A O 1
ATOM 2203 N N . LYS A 1 280 ? 17.191 -8.057 -17.633 1.00 60.75 280 LYS A N 1
ATOM 2204 C CA . LYS A 1 280 ? 17.795 -7.800 -16.310 1.00 60.75 280 LYS A CA 1
ATOM 2205 C C . LYS A 1 280 ? 17.814 -6.337 -15.851 1.00 60.75 280 LYS A C 1
ATOM 2207 O O . LYS A 1 280 ? 18.417 -6.050 -14.821 1.00 60.75 280 LYS A O 1
ATOM 2212 N N . ARG A 1 281 ? 17.162 -5.426 -16.580 1.00 58.91 281 ARG A N 1
ATOM 2213 C CA . ARG A 1 281 ? 17.099 -3.976 -16.313 1.00 58.91 281 ARG A CA 1
ATOM 2214 C C . ARG A 1 281 ? 15.990 -3.575 -15.344 1.00 58.91 281 ARG A C 1
ATOM 2216 O O . ARG A 1 281 ? 15.848 -2.399 -15.031 1.00 58.91 281 ARG A O 1
ATOM 2223 N N . ILE A 1 282 ? 15.185 -4.532 -14.898 1.00 60.03 282 ILE A N 1
ATOM 2224 C CA . ILE A 1 282 ? 14.092 -4.284 -13.965 1.00 60.03 282 ILE A CA 1
ATOM 2225 C C . ILE A 1 282 ? 14.632 -4.524 -12.561 1.00 60.03 282 ILE A C 1
ATOM 2227 O O . ILE A 1 282 ? 14.961 -5.657 -12.212 1.00 60.03 282 ILE A O 1
ATOM 2231 N N . TYR A 1 283 ? 14.781 -3.458 -11.781 1.00 67.81 283 TYR A N 1
ATOM 2232 C CA . TYR A 1 283 ? 15.397 -3.526 -10.453 1.00 67.81 283 TYR A CA 1
ATOM 2233 C C . TYR A 1 283 ? 14.427 -3.215 -9.315 1.00 67.81 283 TYR A C 1
ATOM 2235 O O . TYR A 1 283 ? 14.835 -3.256 -8.158 1.00 67.81 283 TYR A O 1
ATOM 2243 N N . ASP A 1 284 ? 13.160 -2.931 -9.607 1.00 81.56 284 ASP A N 1
ATOM 2244 C CA . ASP A 1 284 ? 12.176 -2.634 -8.576 1.00 81.56 284 ASP A CA 1
ATOM 2245 C C . ASP A 1 284 ? 10.762 -3.077 -8.966 1.00 81.56 284 ASP A C 1
ATOM 2247 O O . ASP A 1 284 ? 10.398 -3.202 -10.138 1.00 81.56 284 ASP A O 1
ATOM 2251 N N . ASP A 1 285 ? 9.970 -3.345 -7.933 1.00 87.81 285 ASP A N 1
ATOM 2252 C CA . ASP A 1 285 ? 8.558 -3.707 -8.031 1.00 87.81 285 ASP A CA 1
ATOM 2253 C C . ASP A 1 285 ? 7.725 -2.660 -8.780 1.00 87.81 285 ASP A C 1
ATOM 2255 O O . ASP A 1 285 ? 6.900 -3.022 -9.621 1.00 87.81 285 ASP A O 1
ATOM 2259 N N . GLN A 1 286 ? 7.959 -1.376 -8.527 1.00 88.75 286 GLN A N 1
ATOM 2260 C CA . GLN A 1 286 ? 7.174 -0.281 -9.073 1.00 88.75 286 GLN A CA 1
ATOM 2261 C C . GLN A 1 286 ? 7.256 -0.219 -10.601 1.00 88.75 286 GLN A C 1
ATOM 2263 O O . GLN A 1 286 ? 6.244 0.013 -11.263 1.00 88.75 286 GLN A O 1
ATOM 2268 N N . THR A 1 287 ? 8.421 -0.525 -11.168 1.00 86.44 287 THR A N 1
ATOM 2269 C CA . THR A 1 287 ? 8.646 -0.679 -12.608 1.00 86.44 287 THR A CA 1
ATOM 2270 C C . THR A 1 287 ? 7.678 -1.695 -13.207 1.00 86.44 287 THR A C 1
ATOM 2272 O O . THR A 1 287 ? 7.044 -1.444 -14.233 1.00 86.44 287 THR A O 1
ATOM 2275 N N . VAL A 1 288 ? 7.535 -2.854 -12.559 1.00 88.31 288 VAL A N 1
ATOM 2276 C CA . VAL A 1 288 ? 6.683 -3.936 -13.062 1.00 88.31 288 VAL A CA 1
ATOM 2277 C C . VAL A 1 288 ? 5.207 -3.601 -12.885 1.00 88.31 288 VAL A C 1
ATOM 2279 O O . VAL A 1 288 ? 4.415 -3.849 -13.791 1.00 88.31 288 VAL A O 1
ATOM 2282 N N . PHE A 1 289 ? 4.816 -2.977 -11.774 1.00 92.88 289 PHE A N 1
ATOM 2283 C CA . PHE A 1 289 ? 3.432 -2.528 -11.617 1.00 92.88 289 PHE A CA 1
ATOM 2284 C C . PHE A 1 289 ? 3.058 -1.435 -12.630 1.00 92.88 289 PHE A C 1
ATOM 2286 O O . PHE A 1 289 ? 1.979 -1.505 -13.217 1.00 92.88 289 PHE A O 1
ATOM 2293 N N . ASN A 1 290 ? 3.952 -0.484 -12.919 1.00 90.19 290 ASN A N 1
ATOM 2294 C CA . ASN A 1 290 ? 3.748 0.493 -13.994 1.00 90.19 290 ASN A CA 1
ATOM 2295 C C . ASN A 1 290 ? 3.625 -0.185 -15.368 1.00 90.19 290 ASN A C 1
ATOM 2297 O O . ASN A 1 290 ? 2.793 0.220 -16.179 1.00 90.19 290 ASN A O 1
ATOM 2301 N N . ALA A 1 291 ? 4.390 -1.252 -15.620 1.00 88.06 291 ALA A N 1
ATOM 2302 C CA . ALA A 1 291 ? 4.248 -2.071 -16.822 1.00 88.06 291 ALA A CA 1
ATOM 2303 C C . ALA A 1 291 ? 2.846 -2.681 -16.947 1.00 88.06 291 ALA A C 1
ATOM 2305 O O . ALA A 1 291 ? 2.237 -2.614 -18.015 1.00 88.06 291 ALA A O 1
ATOM 2306 N N . MET A 1 292 ? 2.337 -3.272 -15.861 1.00 92.19 292 MET A N 1
ATOM 2307 C CA . MET A 1 292 ? 1.002 -3.877 -15.832 1.00 92.19 292 MET A CA 1
ATOM 2308 C C . MET A 1 292 ? -0.092 -2.827 -16.008 1.00 92.19 292 MET A C 1
ATOM 2310 O O . MET A 1 292 ? -1.015 -3.030 -16.797 1.00 92.19 292 MET A O 1
ATOM 2314 N N . TYR A 1 293 ? 0.043 -1.681 -15.336 1.00 93.00 293 TYR A N 1
ATOM 2315 C CA . TYR A 1 293 ? -0.870 -0.555 -15.500 1.00 93.00 293 TYR A CA 1
ATOM 2316 C C . TYR A 1 293 ? -0.886 -0.055 -16.946 1.00 93.00 293 TYR A C 1
ATOM 2318 O O . TYR A 1 293 ? -1.951 0.120 -17.526 1.00 93.00 293 TYR A O 1
ATOM 2326 N N . TYR A 1 294 ? 0.277 0.093 -17.578 1.00 89.00 294 TYR A N 1
ATOM 2327 C CA . TYR A 1 294 ? 0.361 0.487 -18.984 1.00 89.00 294 TYR A CA 1
ATOM 2328 C C . TYR A 1 294 ? -0.303 -0.524 -19.932 1.00 89.00 294 TYR A C 1
ATOM 2330 O O . TYR A 1 294 ? -0.958 -0.126 -20.892 1.00 89.00 294 TYR A O 1
ATOM 2338 N N . LYS A 1 295 ? -0.159 -1.827 -19.665 1.00 88.88 295 LYS A N 1
ATOM 2339 C CA . LYS A 1 295 ? -0.741 -2.894 -20.493 1.00 88.88 295 LYS A CA 1
ATOM 2340 C C . LYS A 1 295 ? -2.265 -3.004 -20.395 1.00 88.88 295 LYS A C 1
ATOM 2342 O O . LYS A 1 295 ? -2.869 -3.528 -21.324 1.00 88.88 295 LYS A O 1
ATOM 2347 N N . GLN A 1 296 ? -2.875 -2.525 -19.305 1.00 87.81 296 GLN A N 1
ATOM 2348 C CA . GLN A 1 296 ? -4.332 -2.546 -19.087 1.00 87.81 296 GLN A CA 1
ATOM 2349 C C . GLN A 1 296 ? -4.953 -3.962 -19.135 1.00 87.81 296 GLN A C 1
ATOM 2351 O O . GLN A 1 296 ? -6.128 -4.128 -19.447 1.00 87.81 296 GLN A O 1
ATOM 2356 N N . GLU A 1 297 ? -4.172 -4.999 -18.810 1.00 87.25 297 GLU A N 1
ATOM 2357 C CA . GLU A 1 297 ? -4.643 -6.398 -18.758 1.00 87.25 297 GLU A CA 1
ATOM 2358 C C . GLU A 1 297 ? -5.463 -6.699 -17.487 1.00 87.25 297 GLU A C 1
ATOM 2360 O O . GLU A 1 297 ? -6.226 -7.660 -17.441 1.00 87.25 297 GLU A O 1
ATOM 2365 N N . VAL A 1 298 ? -5.309 -5.866 -16.456 1.00 92.19 298 VAL A N 1
ATOM 2366 C CA . VAL A 1 298 ? -6.045 -5.910 -15.186 1.00 92.19 298 VAL A CA 1
ATOM 2367 C C . VAL A 1 298 ? -6.694 -4.536 -14.976 1.00 92.19 298 VAL A C 1
ATOM 2369 O O . VAL A 1 298 ? -6.053 -3.533 -15.303 1.00 92.19 298 VAL A O 1
ATOM 2372 N N . PRO A 1 299 ? -7.926 -4.449 -14.429 1.00 94.62 299 PRO A N 1
ATOM 2373 C CA . PRO A 1 299 ? -8.652 -3.190 -14.218 1.00 94.62 299 PRO A CA 1
ATOM 2374 C C . PRO A 1 299 ? -8.064 -2.353 -13.064 1.00 94.62 299 PRO A C 1
ATOM 2376 O O . PRO A 1 299 ? -8.697 -2.138 -12.029 1.00 94.62 299 PRO A O 1
ATOM 2379 N N . ILE A 1 300 ? -6.828 -1.890 -13.244 1.00 97.19 300 ILE A N 1
ATOM 2380 C CA . ILE A 1 300 ? -6.109 -1.030 -12.308 1.00 97.19 300 ILE A CA 1
ATOM 2381 C C . ILE A 1 300 ? -6.638 0.401 -12.418 1.00 97.19 300 ILE A C 1
ATOM 2383 O O . ILE A 1 300 ? -6.640 1.004 -13.488 1.00 97.19 300 ILE A O 1
ATOM 2387 N N . THR A 1 301 ? -7.030 0.962 -11.279 1.00 97.00 301 THR A N 1
ATOM 2388 C CA . THR A 1 301 ? -7.377 2.373 -11.104 1.00 97.00 301 THR A CA 1
ATOM 2389 C C . THR A 1 301 ? -6.302 3.069 -10.274 1.00 97.00 301 THR A C 1
ATOM 2391 O O . THR A 1 301 ? -5.765 2.486 -9.331 1.00 97.00 301 THR A O 1
ATOM 2394 N N . LEU A 1 302 ? -6.000 4.326 -10.593 1.00 96.81 302 LEU A N 1
ATOM 2395 C CA . LEU A 1 302 ? -5.151 5.164 -9.751 1.00 96.81 302 LEU A CA 1
ATOM 2396 C C . LEU A 1 302 ? -6.000 6.160 -8.960 1.00 96.81 302 LEU A C 1
ATOM 2398 O O . LEU A 1 302 ? -6.887 6.814 -9.512 1.00 96.81 302 LEU A O 1
ATOM 2402 N N . ASP A 1 303 ? -5.697 6.317 -7.677 1.00 95.69 303 ASP A N 1
ATOM 2403 C CA . ASP A 1 303 ? -6.242 7.381 -6.842 1.00 95.69 303 ASP A CA 1
ATOM 2404 C C . ASP A 1 303 ? -5.502 8.696 -7.121 1.00 95.69 303 ASP A C 1
ATOM 2406 O O . ASP A 1 303 ? -4.592 9.110 -6.402 1.00 95.69 303 ASP A O 1
ATOM 2410 N N . PHE A 1 304 ? -5.883 9.349 -8.219 1.00 92.44 304 PHE A N 1
ATOM 2411 C CA . PHE A 1 304 ? -5.266 10.598 -8.669 1.00 92.44 304 PHE A CA 1
ATOM 2412 C C . PHE A 1 304 ? -5.402 11.743 -7.661 1.00 92.44 304 PHE A C 1
ATOM 2414 O O . PHE A 1 304 ? -4.530 12.607 -7.587 1.00 92.44 304 PHE A O 1
ATOM 2421 N N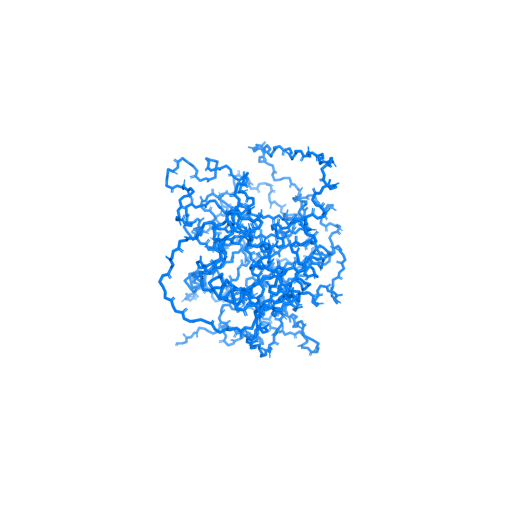 . ALA A 1 305 ? -6.501 11.776 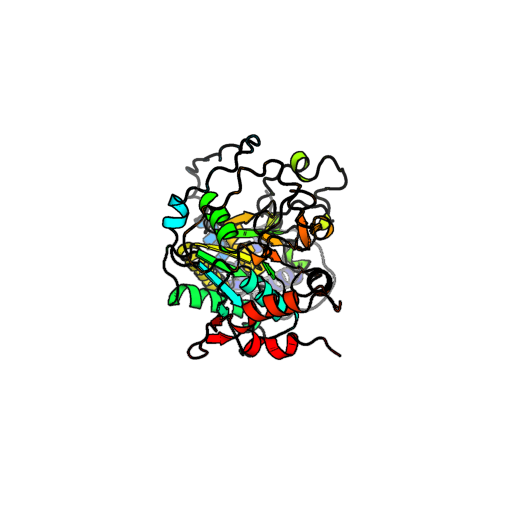-6.903 1.00 89.38 305 ALA A N 1
ATOM 2422 C CA . ALA A 1 305 ? -6.767 12.829 -5.926 1.00 89.38 305 ALA A CA 1
ATOM 2423 C C . ALA A 1 305 ? -6.103 12.547 -4.568 1.00 89.38 305 ALA A C 1
ATOM 2425 O O . ALA A 1 305 ? -6.011 13.449 -3.731 1.00 89.38 305 ALA A O 1
ATOM 2426 N N . GLY A 1 306 ? -5.629 11.317 -4.350 1.00 91.44 306 GLY A N 1
ATOM 2427 C CA . GLY A 1 306 ? -5.077 10.868 -3.080 1.00 91.44 306 GLY A CA 1
ATOM 2428 C C . GLY A 1 306 ? -6.104 10.948 -1.954 1.00 91.44 306 GLY A C 1
ATOM 2429 O O . GLY A 1 306 ? -5.792 11.475 -0.887 1.00 91.44 306 GLY A O 1
ATOM 2430 N N . GLN A 1 307 ? -7.343 10.517 -2.217 1.00 90.69 307 GLN A N 1
ATOM 2431 C CA . GLN A 1 307 ? -8.422 10.492 -1.218 1.00 90.69 307 GLN A CA 1
ATOM 2432 C C . GLN A 1 307 ? -8.297 9.293 -0.274 1.00 90.69 307 GLN A C 1
ATOM 2434 O O . GLN A 1 307 ? -8.569 9.399 0.918 1.00 90.69 307 GLN A O 1
ATOM 2439 N N . MET A 1 308 ? -7.868 8.154 -0.810 1.00 95.19 308 MET A N 1
ATOM 2440 C CA . MET A 1 308 ? -7.659 6.901 -0.098 1.00 95.19 308 MET A CA 1
ATOM 2441 C C . MET A 1 308 ? -6.169 6.613 0.064 1.00 95.19 308 MET A C 1
ATOM 2443 O O . MET A 1 308 ? -5.752 6.249 1.158 1.00 95.19 308 MET A O 1
ATOM 2447 N N . ILE A 1 309 ? -5.363 6.810 -0.982 1.00 96.50 309 ILE A N 1
ATOM 2448 C CA . ILE A 1 309 ? -3.934 6.484 -1.003 1.00 96.50 309 ILE A CA 1
ATOM 2449 C C . ILE A 1 309 ? -3.146 7.701 -1.482 1.00 96.50 309 ILE A C 1
ATOM 2451 O O . ILE A 1 309 ? -3.230 8.085 -2.647 1.00 96.50 309 ILE A O 1
ATOM 2455 N N . LYS A 1 310 ? -2.321 8.281 -0.605 1.00 94.31 310 LYS A N 1
ATOM 2456 C CA . LYS A 1 310 ? -1.457 9.420 -0.932 1.00 94.31 310 LYS A CA 1
ATOM 2457 C C . LYS A 1 310 ? 0.024 9.023 -0.901 1.00 94.31 310 LYS A C 1
ATOM 2459 O O . LYS A 1 310 ? 0.638 9.019 0.170 1.00 94.31 310 LYS A O 1
ATOM 2464 N N . PRO A 1 311 ? 0.630 8.733 -2.065 1.00 92.12 311 PRO A N 1
ATOM 2465 C CA . PRO A 1 311 ? 2.077 8.699 -2.199 1.00 92.12 311 PRO A CA 1
ATOM 2466 C C . PRO A 1 311 ? 2.648 10.098 -2.002 1.00 92.12 311 PRO A C 1
ATOM 2468 O O . PRO A 1 311 ? 2.143 11.078 -2.556 1.00 92.12 311 PRO A O 1
ATOM 2471 N N . MET A 1 312 ? 3.716 10.190 -1.221 1.00 83.75 312 MET A N 1
ATOM 2472 C CA . MET A 1 312 ? 4.319 11.474 -0.883 1.00 83.75 312 MET A CA 1
ATOM 2473 C C . MET A 1 312 ? 5.440 11.897 -1.821 1.00 83.75 312 MET A C 1
ATOM 2475 O O . MET A 1 312 ? 5.845 13.044 -1.723 1.00 83.75 312 MET A O 1
ATOM 2479 N N . TRP A 1 313 ? 5.904 11.039 -2.740 1.00 79.62 313 TRP A N 1
ATOM 2480 C CA . TRP A 1 313 ? 6.945 11.416 -3.702 1.00 79.62 313 TRP A CA 1
ATOM 2481 C C . TRP A 1 313 ? 6.509 12.638 -4.519 1.00 79.62 313 TRP A C 1
ATOM 2483 O O . TRP A 1 313 ? 5.583 12.557 -5.330 1.00 79.62 313 TRP A O 1
ATOM 2493 N N . ALA A 1 314 ? 7.207 13.760 -4.317 1.00 71.62 314 ALA A N 1
ATOM 2494 C CA . ALA A 1 314 ? 6.939 15.048 -4.957 1.00 71.62 314 ALA A CA 1
ATOM 2495 C C . ALA A 1 314 ? 5.549 15.648 -4.646 1.00 71.62 314 ALA A C 1
ATOM 2497 O O . ALA A 1 314 ? 5.048 16.523 -5.362 1.00 71.62 314 ALA A O 1
ATOM 2498 N N . CYS A 1 315 ? 4.926 15.195 -3.558 1.00 72.44 315 CYS A N 1
ATOM 2499 C CA . CYS A 1 315 ? 3.630 15.658 -3.064 1.00 72.44 315 CYS A CA 1
ATOM 2500 C C . CYS A 1 315 ? 3.718 16.208 -1.629 1.00 72.44 315 CYS A C 1
ATOM 2502 O O . CYS A 1 315 ? 2.689 16.431 -0.997 1.00 72.44 315 CYS A O 1
ATOM 2504 N N . GLU A 1 316 ? 4.920 16.425 -1.091 1.00 75.06 316 GLU A N 1
ATOM 2505 C CA . GLU A 1 316 ? 5.151 16.872 0.289 1.00 75.06 316 GLU A CA 1
ATOM 2506 C C . GLU A 1 316 ? 4.496 18.223 0.582 1.00 75.06 316 GLU A C 1
ATOM 2508 O O . GLU A 1 316 ? 3.806 18.377 1.587 1.00 75.06 316 GLU A O 1
ATOM 2513 N N . GLU A 1 317 ? 4.623 19.170 -0.344 1.00 76.12 317 GLU A N 1
ATOM 2514 C CA . GLU A 1 317 ? 4.014 20.504 -0.253 1.00 76.12 317 GLU A CA 1
ATOM 2515 C C . GLU A 1 317 ? 2.475 20.468 -0.333 1.00 76.12 317 GLU A C 1
ATOM 2517 O O . GLU A 1 317 ? 1.785 21.425 0.030 1.00 76.12 317 GLU A O 1
ATOM 2522 N N . GLU A 1 318 ? 1.914 19.345 -0.786 1.00 79.25 318 GLU A N 1
ATOM 2523 C CA . GLU A 1 318 ? 0.473 19.139 -0.914 1.00 79.25 318 GLU A CA 1
ATOM 2524 C C . GLU A 1 318 ? -0.179 18.641 0.372 1.00 79.25 318 GLU A C 1
ATOM 2526 O O . GLU A 1 318 ? -1.386 18.386 0.386 1.00 79.25 318 GLU A O 1
ATOM 2531 N N . MET A 1 319 ? 0.600 18.463 1.437 1.00 83.75 319 MET A N 1
ATOM 2532 C CA . MET A 1 319 ? 0.135 17.896 2.690 1.00 83.75 319 MET A CA 1
ATOM 2533 C C . MET A 1 319 ? 0.489 18.811 3.852 1.00 83.75 319 MET A C 1
ATOM 2535 O O . MET A 1 319 ? 1.591 19.338 3.961 1.00 83.75 319 MET A O 1
ATOM 2539 N N . GLN A 1 320 ? -0.469 19.000 4.750 1.00 84.00 320 GLN A N 1
ATOM 2540 C CA . GLN A 1 320 ? -0.278 19.771 5.968 1.00 84.00 320 GLN A CA 1
ATOM 2541 C C . GLN A 1 320 ? -0.796 18.985 7.155 1.00 84.00 320 GLN A C 1
ATOM 2543 O O . GLN A 1 320 ? -1.891 18.425 7.121 1.00 84.00 320 GLN A O 1
ATOM 2548 N N . TYR A 1 321 ? -0.021 19.001 8.233 1.00 81.44 321 TYR A N 1
ATOM 2549 C CA . TYR A 1 321 ? -0.503 18.558 9.527 1.00 81.44 321 TYR A CA 1
ATOM 2550 C C . TYR A 1 321 ? -1.602 19.508 9.991 1.00 81.44 321 TYR A C 1
ATOM 2552 O O . TYR A 1 321 ? -1.374 20.712 10.117 1.00 81.44 321 TYR A O 1
ATOM 2560 N N . GLN A 1 322 ? -2.784 18.967 10.260 1.00 77.25 322 GLN A N 1
ATOM 2561 C CA . GLN A 1 322 ? -3.892 19.720 10.832 1.00 77.25 322 GLN A CA 1
ATOM 2562 C C . GLN A 1 322 ? -4.513 18.922 11.982 1.00 77.25 322 GLN A C 1
ATOM 2564 O O . GLN A 1 322 ? -4.649 17.700 11.863 1.00 77.25 322 GLN A O 1
ATOM 2569 N N . PRO A 1 323 ? -4.900 19.577 13.092 1.00 68.19 323 PRO A N 1
ATOM 2570 C CA . PRO A 1 323 ? -5.722 18.922 14.095 1.00 68.19 323 PRO A CA 1
ATOM 2571 C C . PRO A 1 323 ? -7.064 18.570 13.451 1.00 68.19 323 PRO A C 1
ATOM 2573 O O . PRO A 1 323 ? -7.644 19.381 12.722 1.00 68.19 323 PRO A O 1
ATOM 2576 N N . ARG A 1 324 ? -7.577 17.370 13.717 1.00 63.12 324 ARG A N 1
ATOM 2577 C CA . ARG A 1 324 ? -8.923 16.978 13.288 1.00 63.12 324 ARG A CA 1
ATOM 2578 C C . ARG A 1 324 ? -9.982 17.758 14.085 1.00 63.12 324 ARG A C 1
ATOM 2580 O O . ARG A 1 324 ? -10.611 17.211 14.959 1.00 63.12 324 ARG A O 1
ATOM 2587 N N . LEU A 1 325 ? -10.177 19.057 13.885 1.00 56.28 325 LEU A N 1
ATOM 2588 C CA . LEU A 1 325 ? -11.163 19.797 14.688 1.00 56.28 325 LEU A CA 1
ATOM 2589 C C . LEU A 1 325 ? -12.584 19.254 14.440 1.00 56.28 325 LEU A C 1
ATOM 2591 O O . LEU A 1 325 ? -13.124 19.394 13.346 1.00 56.28 325 LEU A O 1
ATOM 2595 N N . GLU A 1 326 ? -13.194 18.668 15.474 1.00 50.19 326 GLU A N 1
ATOM 2596 C CA . GLU A 1 326 ? -14.579 18.160 15.473 1.00 50.19 326 GLU A CA 1
ATOM 2597 C C . GLU A 1 326 ? -15.599 19.250 15.087 1.00 50.19 326 GLU A C 1
ATOM 2599 O O . GLU A 1 326 ? -16.665 18.966 14.552 1.00 50.19 326 GLU A O 1
ATOM 2604 N N . THR A 1 327 ? -15.240 20.519 15.294 1.00 45.12 327 THR A N 1
ATOM 2605 C CA . THR A 1 327 ? -16.083 21.696 15.063 1.00 45.12 327 THR A CA 1
ATOM 2606 C C . THR A 1 327 ? -16.155 22.174 13.609 1.00 45.12 327 THR A C 1
ATOM 2608 O O . THR A 1 327 ? -16.907 23.103 13.338 1.00 45.12 327 THR A O 1
ATOM 2611 N N . GLN A 1 328 ? -15.417 21.567 12.669 1.00 43.62 328 GLN A N 1
ATOM 2612 C CA . GLN A 1 328 ? -15.524 21.864 11.225 1.00 43.62 328 GLN A CA 1
ATOM 2613 C C . GLN A 1 328 ? -16.330 20.821 10.433 1.00 43.62 328 GLN A C 1
ATOM 2615 O O . GLN A 1 328 ? -16.333 20.837 9.201 1.00 43.62 328 GLN A O 1
ATOM 2620 N N . LEU A 1 329 ? -17.038 19.918 11.114 1.00 48.06 329 LEU A N 1
ATOM 2621 C CA . LEU A 1 329 ? -18.167 19.226 10.502 1.00 48.06 329 LEU A CA 1
ATOM 2622 C C . LEU A 1 329 ? -19.345 20.202 10.488 1.00 48.06 329 LEU A C 1
ATOM 2624 O O . LEU A 1 329 ? -20.070 20.311 11.472 1.00 48.06 329 LEU A O 1
ATOM 2628 N N . ASP A 1 330 ? -19.549 20.896 9.370 1.00 42.09 330 ASP A N 1
ATOM 2629 C CA . ASP A 1 330 ? -20.656 21.846 9.178 1.00 42.09 330 ASP A CA 1
ATOM 2630 C C . ASP A 1 330 ? -22.067 21.231 9.326 1.00 42.09 330 ASP A C 1
ATOM 2632 O O . ASP A 1 330 ? -23.041 21.957 9.166 1.00 42.09 330 ASP A O 1
ATOM 2636 N N . GLN A 1 331 ? -22.222 19.944 9.683 1.00 40.44 331 GLN A N 1
ATOM 2637 C CA . GLN A 1 331 ? -23.479 19.361 10.181 1.00 40.44 331 GLN A CA 1
ATOM 2638 C C . GLN A 1 331 ? -23.240 18.226 11.206 1.00 40.44 331 GLN A C 1
ATOM 2640 O O . GLN A 1 331 ? -22.957 17.092 10.814 1.00 40.44 331 GLN A O 1
ATOM 2645 N N . PRO A 1 332 ? -23.428 18.476 12.517 1.00 37.47 332 PRO A N 1
ATOM 2646 C CA . PRO A 1 332 ? -23.298 17.463 13.576 1.00 37.47 332 PRO A CA 1
ATOM 2647 C C . PRO A 1 332 ? -24.323 16.313 13.518 1.00 37.47 332 PRO A C 1
ATOM 2649 O O . PRO A 1 332 ? -24.169 15.319 14.226 1.00 37.47 332 PRO A O 1
ATOM 2652 N N . GLU A 1 333 ? -25.385 16.418 12.712 1.00 43.16 333 GLU A N 1
ATOM 2653 C CA . GLU A 1 333 ? -26.473 15.426 12.694 1.00 43.16 333 GLU A CA 1
ATOM 2654 C C . GLU A 1 333 ? -26.249 14.237 11.747 1.00 43.16 333 GLU A C 1
ATOM 2656 O O . GLU A 1 333 ? -26.866 13.192 11.946 1.00 43.16 333 GLU A O 1
ATOM 2661 N N . GLN A 1 334 ? -25.346 14.331 10.765 1.00 36.56 334 GLN A N 1
ATOM 2662 C CA . GLN A 1 334 ? -25.223 13.307 9.710 1.00 36.56 334 GLN A CA 1
ATOM 2663 C C . GLN A 1 334 ? -24.196 12.196 10.000 1.00 36.56 334 GLN A C 1
ATOM 2665 O O . GLN A 1 334 ? -24.111 11.226 9.253 1.00 36.56 334 GLN A O 1
ATOM 2670 N N . LEU A 1 335 ? -23.447 12.293 11.104 1.00 37.97 335 LEU A N 1
ATOM 2671 C CA . LEU A 1 335 ? -22.406 11.331 11.504 1.00 37.97 335 LEU A CA 1
ATOM 2672 C C . LEU A 1 335 ? -22.679 10.685 12.870 1.00 37.97 335 LEU A C 1
ATOM 2674 O O . LEU A 1 335 ? -21.760 10.249 13.564 1.00 37.97 335 LEU A O 1
ATOM 2678 N N . ARG A 1 336 ? -23.956 10.556 13.261 1.00 35.81 336 ARG A N 1
ATOM 2679 C CA . ARG A 1 336 ? -24.315 9.559 14.277 1.00 35.81 336 ARG A CA 1
ATOM 2680 C C . ARG A 1 336 ? -24.070 8.181 13.675 1.00 35.81 336 ARG A C 1
ATOM 2682 O O . ARG A 1 336 ? -24.903 7.667 12.933 1.00 35.81 336 ARG A O 1
ATOM 2689 N N . MET A 1 337 ? -22.912 7.598 13.986 1.00 32.12 337 MET A N 1
ATOM 2690 C CA . MET A 1 337 ? -22.676 6.177 13.754 1.00 32.12 337 MET A CA 1
ATOM 2691 C C . MET A 1 337 ? -23.865 5.392 14.330 1.00 32.12 337 MET A C 1
ATOM 2693 O O . MET A 1 337 ? -24.294 5.711 15.447 1.00 32.12 337 MET A O 1
ATOM 2697 N N . PRO A 1 338 ? -24.410 4.395 13.610 1.00 33.38 338 PRO A N 1
ATOM 2698 C CA . PRO A 1 338 ? -25.409 3.507 14.175 1.00 33.38 338 PRO A CA 1
ATOM 2699 C C . PRO A 1 338 ? -24.841 2.956 15.478 1.00 33.38 338 PRO A C 1
ATOM 2701 O O . PRO A 1 338 ? -23.741 2.399 15.493 1.00 33.38 338 PRO A O 1
ATOM 2704 N N . THR A 1 339 ? -25.552 3.149 16.584 1.00 37.44 339 THR A N 1
ATOM 2705 C CA . THR A 1 339 ? -25.235 2.497 17.851 1.00 37.44 339 THR A CA 1
ATOM 2706 C C . THR A 1 339 ? -25.476 1.007 17.659 1.00 37.44 339 THR A C 1
ATOM 2708 O O . THR A 1 339 ? -26.554 0.497 17.947 1.00 37.44 339 THR A O 1
ATOM 2711 N N . ALA A 1 340 ? -24.492 0.318 17.090 1.00 36.16 340 ALA A N 1
ATOM 2712 C CA . ALA A 1 340 ? -24.450 -1.124 17.083 1.00 36.16 340 ALA A CA 1
ATOM 2713 C C . ALA A 1 340 ? -24.224 -1.561 18.530 1.00 36.16 340 ALA A C 1
ATOM 2715 O O . ALA A 1 340 ? -23.175 -1.288 19.118 1.00 36.16 340 ALA A O 1
ATOM 2716 N N . GLU A 1 341 ? -25.236 -2.209 19.100 1.00 37.66 341 GLU A N 1
ATOM 2717 C CA . GLU A 1 341 ? -25.181 -2.950 20.356 1.00 37.66 341 GLU A CA 1
ATOM 2718 C C . GLU A 1 341 ? -24.120 -4.055 20.256 1.00 37.66 341 GLU A C 1
ATOM 2720 O O . GLU A 1 341 ? -24.401 -5.224 20.018 1.00 37.66 341 GLU A O 1
ATOM 2725 N N . THR A 1 342 ? -22.854 -3.686 20.411 1.00 40.44 342 THR A N 1
ATOM 2726 C CA . THR A 1 342 ? -21.774 -4.618 20.713 1.00 40.44 342 THR A CA 1
ATOM 2727 C C . THR A 1 342 ? -20.962 -4.014 21.849 1.00 40.44 342 THR A C 1
ATOM 2729 O O . THR A 1 342 ? -20.481 -2.885 21.774 1.00 40.44 342 THR A O 1
ATOM 2732 N N . ASN A 1 343 ? -20.840 -4.763 22.943 1.00 39.25 343 ASN A N 1
ATOM 2733 C CA . ASN A 1 343 ? -20.246 -4.350 24.219 1.00 39.25 343 ASN A CA 1
ATOM 2734 C C . ASN A 1 343 ? -18.722 -4.073 24.180 1.00 39.25 343 ASN A C 1
ATOM 2736 O O . ASN A 1 343 ? -18.072 -4.093 25.220 1.00 39.25 343 ASN A O 1
ATOM 2740 N N . ASN A 1 344 ? -18.141 -3.758 23.019 1.00 41.19 344 ASN A N 1
ATOM 2741 C CA . ASN A 1 344 ? -16.745 -3.333 22.864 1.00 41.19 344 ASN A CA 1
ATOM 2742 C C . ASN A 1 344 ? -16.651 -1.848 22.469 1.00 41.19 344 ASN A C 1
ATOM 2744 O O . ASN A 1 344 ? -15.946 -1.457 21.546 1.00 41.19 344 ASN A O 1
ATOM 2748 N N . THR A 1 345 ? -17.347 -0.987 23.214 1.00 42.53 345 THR A N 1
ATOM 2749 C CA . THR A 1 345 ? -17.405 0.479 23.038 1.00 42.53 345 THR A CA 1
ATOM 2750 C C . THR A 1 345 ? -16.117 1.236 23.407 1.00 42.53 345 THR A C 1
ATOM 2752 O O . THR A 1 345 ? -16.181 2.422 23.735 1.00 42.53 345 THR A O 1
ATOM 2755 N N . LEU A 1 346 ? -14.945 0.592 23.389 1.00 42.75 346 LEU A N 1
ATOM 2756 C CA . LEU A 1 346 ? -13.699 1.297 23.693 1.00 42.75 346 LEU A CA 1
ATOM 2757 C C . LEU A 1 346 ? -13.301 2.221 22.529 1.00 42.75 346 LEU A C 1
ATOM 2759 O O . LEU A 1 346 ? -13.047 3.388 22.779 1.00 42.75 346 LEU A O 1
ATOM 2763 N N . SER A 1 347 ? -13.357 1.788 21.265 1.00 46.72 347 SER A N 1
ATOM 2764 C CA . SER A 1 347 ? -12.862 2.595 20.130 1.00 46.72 347 SER A CA 1
ATOM 2765 C C . SER A 1 347 ? -13.624 3.914 19.920 1.00 46.72 347 SER A C 1
ATOM 2767 O O . SER A 1 347 ? -13.007 4.962 19.751 1.00 46.72 347 SER A O 1
ATOM 2769 N N . ALA A 1 348 ? -14.956 3.904 20.025 1.00 41.16 348 ALA A N 1
ATOM 2770 C CA . ALA A 1 348 ? -15.777 5.093 19.777 1.00 41.16 348 ALA A CA 1
ATOM 2771 C C . ALA A 1 348 ? -15.784 6.109 20.939 1.00 41.16 348 ALA A C 1
ATOM 2773 O O . ALA A 1 348 ? -15.906 7.306 20.703 1.00 41.16 348 ALA A O 1
ATOM 2774 N N . LYS A 1 349 ? -15.634 5.665 22.198 1.00 39.59 349 LYS A N 1
ATOM 2775 C CA . LYS A 1 349 ? -15.532 6.576 23.360 1.00 39.59 349 LYS A CA 1
ATOM 2776 C C . LYS A 1 349 ? -14.101 7.073 23.609 1.00 39.59 349 LYS A C 1
ATOM 2778 O O . LYS A 1 349 ? -13.937 8.109 24.245 1.00 39.59 349 LYS A O 1
ATOM 2783 N N . VAL A 1 350 ? -13.082 6.364 23.111 1.00 46.03 350 VAL A N 1
ATOM 2784 C CA . VAL A 1 350 ? -11.651 6.709 23.256 1.00 46.03 350 VAL A CA 1
ATOM 2785 C C . VAL A 1 350 ? -11.228 7.903 22.389 1.00 46.03 350 VAL A C 1
ATOM 2787 O O . VAL A 1 350 ? -10.268 8.579 22.746 1.00 46.03 350 VAL A O 1
ATOM 2790 N N . LEU A 1 351 ? -11.956 8.215 21.310 1.00 48.50 351 LEU A N 1
ATOM 2791 C CA . LEU A 1 351 ? -11.593 9.271 20.351 1.00 48.50 351 LEU A CA 1
ATOM 2792 C C . LEU A 1 351 ? -12.215 10.657 20.636 1.00 48.50 351 LEU A C 1
ATOM 2794 O O . LEU A 1 351 ? -11.711 11.656 20.135 1.00 48.50 351 LEU A O 1
ATOM 2798 N N . ASN A 1 352 ? -13.245 10.754 21.485 1.00 46.28 352 ASN A N 1
ATOM 2799 C CA . ASN A 1 352 ? -14.074 11.966 21.669 1.00 46.28 352 ASN A CA 1
ATOM 2800 C C . ASN A 1 352 ? -13.426 13.126 22.465 1.00 46.28 352 ASN A C 1
ATOM 2802 O O . ASN A 1 352 ? -14.126 13.978 23.004 1.00 46.28 352 ASN A O 1
ATOM 2806 N N . GLY A 1 353 ? -12.100 13.173 22.596 1.00 45.81 353 GLY A N 1
ATOM 2807 C CA . GLY A 1 353 ? -11.427 14.265 23.315 1.00 45.81 353 GLY A CA 1
ATOM 2808 C C . GLY A 1 353 ? -10.064 14.664 22.769 1.00 45.81 353 GLY A C 1
ATOM 2809 O O . GLY A 1 353 ? -9.508 15.668 23.206 1.00 45.81 353 GLY A O 1
ATOM 2810 N N . ILE A 1 354 ? -9.509 13.898 21.827 1.00 49.59 354 ILE A N 1
ATOM 2811 C CA . ILE A 1 354 ? -8.153 14.109 21.321 1.00 49.59 354 ILE A CA 1
ATOM 2812 C C . ILE A 1 354 ? -8.220 14.033 19.818 1.00 49.59 354 ILE A C 1
ATOM 2814 O O . ILE A 1 354 ? -8.446 12.974 19.242 1.00 49.59 354 ILE A O 1
ATOM 2818 N N . GLN A 1 355 ? -8.027 15.188 19.200 1.00 55.97 355 GLN A N 1
ATOM 2819 C CA . GLN A 1 355 ? -8.050 15.308 17.760 1.00 55.97 355 GLN A CA 1
ATOM 2820 C C . GLN A 1 355 ? -6.628 15.121 17.244 1.00 55.97 355 GLN A C 1
ATOM 2822 O O . GLN A 1 355 ? -5.798 16.021 17.412 1.00 55.97 355 GLN A O 1
ATOM 2827 N N . PRO A 1 356 ? -6.305 13.957 16.660 1.00 64.25 356 PRO A N 1
ATOM 2828 C CA . PRO A 1 356 ? -4.956 13.700 16.209 1.00 64.25 356 PRO A CA 1
ATOM 2829 C C . PRO A 1 356 ? -4.565 14.683 15.113 1.00 64.25 356 PRO A C 1
ATOM 2831 O O . PRO A 1 356 ? -5.390 15.076 14.282 1.00 64.25 356 PRO A O 1
ATOM 2834 N N . TRP A 1 357 ? -3.292 15.072 15.107 1.00 70.75 357 TRP A N 1
ATOM 2835 C CA . TRP A 1 357 ? -2.723 15.743 13.951 1.00 70.75 357 TRP A CA 1
ATOM 2836 C C . TRP A 1 357 ? -2.591 14.708 12.845 1.00 70.75 357 TRP A C 1
ATOM 2838 O O . TRP A 1 357 ? -1.722 13.840 12.889 1.00 70.75 357 TRP A O 1
ATOM 2848 N N . MET A 1 358 ? -3.486 14.791 11.874 1.00 82.12 358 MET A N 1
ATOM 2849 C CA . MET A 1 358 ? -3.424 13.975 10.673 1.00 82.12 358 MET A CA 1
ATOM 2850 C C . MET A 1 358 ? -2.814 14.823 9.555 1.00 82.12 358 MET A C 1
ATOM 2852 O O . MET A 1 358 ? -2.815 16.058 9.594 1.00 82.12 358 MET A O 1
ATOM 2856 N N . LEU A 1 359 ? -2.260 14.164 8.553 1.00 87.06 359 LEU A N 1
ATOM 2857 C CA . LEU A 1 359 ? -1.891 14.799 7.307 1.00 87.06 359 LEU A CA 1
ATOM 2858 C C . LEU A 1 359 ? -3.155 14.991 6.474 1.00 87.06 359 LEU A C 1
ATOM 2860 O O . LEU A 1 359 ? -3.841 14.027 6.133 1.00 87.06 359 LEU A O 1
ATOM 2864 N N . ARG A 1 360 ? -3.448 16.247 6.147 1.00 88.56 360 ARG A N 1
ATOM 2865 C CA . ARG A 1 360 ? -4.537 16.655 5.264 1.00 88.56 360 ARG A CA 1
ATOM 2866 C C . ARG A 1 360 ? -3.968 17.113 3.938 1.00 88.56 360 ARG A C 1
ATOM 2868 O O . ARG A 1 360 ? -3.013 17.890 3.922 1.00 88.56 360 ARG A O 1
ATOM 2875 N N . SER A 1 361 ? -4.605 16.728 2.839 1.00 85.56 361 SER A N 1
ATOM 2876 C CA . SER A 1 361 ? -4.292 17.330 1.551 1.00 85.56 361 SER A CA 1
ATOM 2877 C C . SER A 1 361 ? -4.662 18.810 1.560 1.00 85.56 361 SER A C 1
ATOM 2879 O O . SER A 1 361 ? -5.803 19.187 1.830 1.00 85.56 361 SER A O 1
ATOM 2881 N N . THR A 1 362 ? -3.706 19.673 1.237 1.00 81.75 362 THR A N 1
ATOM 2882 C CA . THR A 1 362 ? -3.930 21.115 1.076 1.00 81.75 362 THR A CA 1
ATOM 2883 C C . THR A 1 362 ? -4.757 21.427 -0.159 1.00 81.75 362 THR A C 1
ATOM 2885 O O . THR A 1 362 ? -5.404 22.471 -0.211 1.00 81.75 362 THR A O 1
ATOM 2888 N N . ILE A 1 363 ? -4.770 20.508 -1.112 1.00 76.50 363 ILE A N 1
ATOM 2889 C CA . ILE A 1 363 ? -5.440 20.621 -2.396 1.00 76.50 363 ILE A CA 1
ATOM 2890 C C . ILE A 1 363 ? -6.869 20.120 -2.262 1.00 76.50 363 ILE A C 1
ATOM 2892 O O . ILE A 1 363 ? -7.822 20.884 -2.375 1.00 76.50 363 ILE A O 1
ATOM 2896 N N . THR A 1 364 ? -7.020 18.835 -1.954 1.00 80.12 364 THR A N 1
ATOM 2897 C CA . THR A 1 364 ? -8.330 18.188 -1.957 1.00 80.12 364 THR A CA 1
ATOM 2898 C C . THR A 1 364 ? -9.073 18.367 -0.640 1.00 80.12 364 THR A C 1
ATOM 2900 O O . THR A 1 364 ? -10.248 18.027 -0.537 1.00 80.12 364 THR A O 1
ATOM 2903 N N . LYS A 1 365 ? -8.395 18.913 0.381 1.00 84.44 365 LYS A N 1
ATOM 2904 C CA . LYS A 1 365 ? -8.919 19.125 1.737 1.00 84.44 365 LYS A CA 1
ATOM 2905 C C . LYS A 1 365 ? -9.370 17.837 2.431 1.00 84.44 365 LYS A C 1
ATOM 2907 O O . LYS A 1 365 ? -10.009 17.920 3.482 1.00 84.44 365 LYS A O 1
ATOM 2912 N N . MET A 1 366 ? -8.998 16.676 1.896 1.00 86.06 366 MET A N 1
ATOM 2913 C CA . MET A 1 366 ? -9.301 15.362 2.453 1.00 86.06 366 MET A CA 1
ATOM 2914 C C . MET A 1 366 ? -8.165 14.824 3.317 1.00 86.06 366 MET A C 1
ATOM 2916 O O . MET A 1 366 ? -7.015 15.259 3.224 1.00 86.06 366 MET A O 1
ATOM 2920 N N . TRP A 1 367 ? -8.519 13.856 4.154 1.00 90.12 367 TRP A N 1
ATOM 2921 C CA . TRP A 1 367 ? -7.595 13.080 4.968 1.00 90.12 367 TRP A CA 1
ATOM 2922 C C . TRP A 1 367 ? -7.412 11.726 4.281 1.00 90.12 367 TRP A C 1
ATOM 2924 O O . TRP A 1 367 ? -8.347 10.923 4.313 1.00 90.12 367 TRP A O 1
ATOM 2934 N N . PRO A 1 368 ? -6.271 11.468 3.623 1.00 93.50 368 PRO A N 1
ATOM 2935 C CA . PRO A 1 368 ? -6.056 10.183 2.984 1.00 93.50 368 PRO A CA 1
ATOM 2936 C C . PRO A 1 368 ? -6.093 9.055 4.005 1.00 93.50 368 PRO A C 1
ATOM 2938 O O . PRO A 1 368 ? -5.604 9.218 5.127 1.00 93.50 368 PRO A O 1
ATOM 2941 N N . GLY A 1 369 ? -6.647 7.912 3.597 1.00 94.81 369 GLY A N 1
ATOM 2942 C CA . GLY A 1 369 ? -6.602 6.682 4.383 1.00 94.81 369 GLY A CA 1
ATOM 2943 C C . GLY A 1 369 ? -5.165 6.242 4.643 1.00 94.81 369 GLY A C 1
ATOM 2944 O O . GLY A 1 369 ? -4.778 6.062 5.792 1.00 94.81 369 GLY A O 1
ATOM 2945 N N . PHE A 1 370 ? -4.368 6.167 3.582 1.00 96.06 370 PHE A N 1
ATOM 2946 C CA . PHE A 1 370 ? -2.968 5.766 3.595 1.00 96.06 370 PHE A CA 1
ATOM 2947 C C . PHE A 1 370 ? -2.062 6.911 3.161 1.00 96.06 370 PHE A C 1
ATOM 2949 O O . PHE A 1 370 ? -2.323 7.576 2.156 1.00 96.06 370 PHE A O 1
ATOM 2956 N N . VAL A 1 371 ? -0.957 7.095 3.875 1.00 94.00 371 VAL A N 1
ATOM 2957 C CA . VAL A 1 371 ? 0.137 7.981 3.471 1.00 94.00 371 VAL A CA 1
ATOM 2958 C C . VAL A 1 371 ? 1.400 7.152 3.320 1.00 94.00 371 VAL A C 1
ATOM 2960 O O . VAL A 1 371 ? 1.878 6.575 4.292 1.00 94.00 371 VAL A O 1
ATOM 2963 N N . HIS A 1 372 ? 1.955 7.122 2.112 1.00 93.56 372 HIS A N 1
ATOM 2964 C CA . HIS A 1 372 ? 3.226 6.460 1.833 1.00 93.56 372 HIS A CA 1
ATOM 2965 C C . HIS A 1 372 ? 4.328 7.516 1.757 1.00 93.56 372 HIS A C 1
ATOM 2967 O O . HIS A 1 372 ? 4.366 8.310 0.813 1.00 93.56 372 HIS A O 1
ATOM 2973 N N . SER A 1 373 ? 5.215 7.554 2.755 1.00 83.19 373 SER A N 1
ATOM 2974 C CA . SER A 1 373 ? 6.347 8.478 2.773 1.00 83.19 373 SER A CA 1
ATOM 2975 C C . SER A 1 373 ? 7.328 8.064 1.669 1.00 83.19 373 SER A C 1
ATOM 2977 O O . SER A 1 373 ? 7.960 7.019 1.773 1.00 83.19 373 SER A O 1
ATOM 2979 N N . GLY A 1 374 ? 7.403 8.833 0.578 1.00 74.88 374 GLY A N 1
ATOM 2980 C CA . GLY A 1 374 ? 8.332 8.615 -0.539 1.00 74.88 374 GLY A CA 1
ATOM 2981 C C . GLY A 1 374 ? 9.793 8.860 -0.120 1.00 74.88 374 GLY A C 1
ATOM 2982 O O . GLY A 1 374 ? 10.114 8.694 1.041 1.00 74.88 374 GLY A O 1
ATOM 2983 N N . PRO A 1 375 ? 10.719 9.295 -0.985 1.00 62.66 375 PRO A N 1
ATOM 2984 C CA . PRO A 1 375 ? 12.163 9.349 -0.694 1.00 62.66 375 PRO A CA 1
ATOM 2985 C C . PRO A 1 375 ? 12.566 10.207 0.522 1.00 62.66 375 PRO A C 1
ATOM 2987 O O . PRO A 1 375 ? 13.654 10.028 1.061 1.00 62.66 375 PRO A O 1
ATOM 2990 N N . VAL A 1 376 ? 11.682 11.077 1.019 1.00 62.72 376 VAL A N 1
ATOM 2991 C CA . VAL A 1 376 ? 11.864 11.866 2.252 1.00 62.72 376 VAL A CA 1
ATOM 2992 C C . VAL A 1 376 ? 11.386 11.107 3.514 1.00 62.72 376 VAL A C 1
ATOM 2994 O O . VAL A 1 376 ? 10.927 11.720 4.484 1.00 62.72 376 VAL A O 1
ATOM 2997 N N . LYS A 1 377 ? 11.488 9.765 3.494 1.00 68.25 377 LYS A N 1
ATOM 2998 C CA . LYS A 1 377 ? 10.957 8.811 4.496 1.00 68.25 377 LYS A CA 1
ATOM 2999 C C . LYS A 1 377 ? 11.229 9.260 5.921 1.00 68.25 377 LYS A C 1
ATOM 3001 O O . LYS A 1 377 ? 10.309 9.408 6.718 1.00 68.25 377 LYS A O 1
ATOM 3006 N N . ASP A 1 378 ? 12.487 9.559 6.219 1.00 73.06 378 ASP A N 1
ATOM 3007 C CA . ASP A 1 378 ? 12.916 9.810 7.591 1.00 73.06 378 ASP A CA 1
ATOM 3008 C C . ASP A 1 378 ? 12.351 11.113 8.159 1.00 73.06 378 ASP A C 1
ATOM 3010 O O . ASP A 1 378 ? 11.952 11.148 9.320 1.00 73.06 378 ASP A O 1
ATOM 3014 N N . HIS A 1 379 ? 12.257 12.180 7.357 1.00 73.69 379 HIS A N 1
ATOM 3015 C CA . HIS A 1 379 ? 11.716 13.449 7.846 1.00 73.69 379 HIS A CA 1
ATOM 3016 C C . HIS A 1 379 ? 10.214 13.349 8.104 1.00 73.69 379 HIS A C 1
ATOM 3018 O O . HIS A 1 379 ? 9.750 13.759 9.170 1.00 73.69 379 HIS A O 1
ATOM 3024 N N . LEU A 1 380 ? 9.457 12.778 7.158 1.00 68.69 380 LEU A N 1
ATOM 3025 C CA . LEU A 1 380 ? 8.012 12.654 7.314 1.00 68.69 380 LEU A CA 1
ATOM 3026 C C . LEU A 1 380 ? 7.669 11.698 8.453 1.00 68.69 380 LEU A C 1
ATOM 3028 O O . LEU A 1 380 ? 6.857 12.058 9.299 1.00 68.69 380 LEU A O 1
ATOM 3032 N N . MET A 1 381 ? 8.320 10.534 8.522 1.00 73.62 381 MET A N 1
ATOM 3033 C CA . MET A 1 381 ? 8.106 9.579 9.609 1.00 73.62 381 MET A CA 1
ATOM 3034 C C . MET A 1 381 ? 8.521 10.169 10.961 1.00 73.62 381 MET A C 1
ATOM 3036 O O . MET A 1 381 ? 7.830 9.939 11.949 1.00 73.62 381 MET A O 1
ATOM 3040 N N . ALA A 1 382 ? 9.578 10.988 11.030 1.00 76.31 382 ALA A N 1
ATOM 3041 C CA . ALA A 1 382 ? 9.982 11.662 12.267 1.00 76.31 382 ALA A CA 1
ATOM 3042 C C . ALA A 1 382 ? 9.039 12.804 12.688 1.00 76.31 382 ALA A C 1
ATOM 3044 O O . ALA A 1 382 ? 8.803 12.994 13.882 1.00 76.31 382 ALA A O 1
ATOM 3045 N N . GLU A 1 383 ? 8.521 13.605 11.752 1.00 73.38 383 GLU A N 1
ATOM 3046 C CA . GLU A 1 383 ? 7.484 14.611 12.041 1.00 73.38 383 GLU A CA 1
ATOM 3047 C C . GLU A 1 383 ? 6.170 13.942 12.438 1.00 73.38 383 GLU A C 1
ATOM 3049 O O . GLU A 1 383 ? 5.561 14.349 13.425 1.00 73.38 383 GLU A O 1
ATOM 3054 N N . TYR A 1 384 ? 5.774 12.883 11.727 1.00 69.75 384 TYR A N 1
ATOM 3055 C CA . TYR A 1 384 ? 4.584 12.113 12.050 1.00 69.75 384 TYR A CA 1
ATOM 3056 C C . TYR A 1 384 ? 4.726 11.527 13.446 1.00 69.75 384 TYR A C 1
ATOM 3058 O O . TYR A 1 384 ? 3.929 11.869 14.304 1.00 69.75 384 TYR A O 1
ATOM 3066 N N . LYS A 1 385 ? 5.816 10.800 13.730 1.00 71.06 385 LYS A N 1
ATOM 3067 C CA . LYS A 1 385 ? 6.166 10.291 15.066 1.00 71.06 385 LYS A CA 1
ATOM 3068 C C . LYS A 1 385 ? 6.052 11.366 16.149 1.00 71.06 385 LYS A C 1
ATOM 3070 O O . LYS A 1 385 ? 5.502 11.103 17.209 1.00 71.06 385 LYS A O 1
ATOM 3075 N N . ARG A 1 386 ? 6.536 12.586 15.901 1.00 71.00 386 ARG A N 1
ATOM 3076 C CA . ARG A 1 386 ? 6.459 13.687 16.879 1.00 71.00 386 ARG A CA 1
ATOM 3077 C C . ARG A 1 386 ? 5.056 14.255 17.083 1.00 71.00 386 ARG A C 1
ATOM 3079 O O . ARG A 1 386 ? 4.820 14.856 18.125 1.00 71.00 386 ARG A O 1
ATOM 3086 N N . ARG A 1 387 ? 4.153 14.122 16.108 1.00 68.81 387 ARG A N 1
ATOM 3087 C CA . ARG A 1 387 ? 2.828 14.773 16.098 1.00 68.81 387 ARG A CA 1
ATOM 3088 C C . ARG A 1 387 ? 1.656 13.802 16.230 1.00 68.81 387 ARG A C 1
ATOM 3090 O O . ARG A 1 387 ? 0.560 14.223 16.597 1.00 68.81 387 ARG A O 1
ATOM 3097 N N . SER A 1 388 ? 1.858 12.521 15.937 1.00 63.75 388 SER A N 1
ATOM 3098 C CA . SER A 1 388 ? 0.842 11.483 16.051 1.00 63.75 388 SER A CA 1
ATOM 3099 C C . SER A 1 388 ? 0.520 11.244 17.520 1.00 63.75 388 SER A C 1
ATOM 3101 O O . SER A 1 388 ? 1.402 10.995 18.333 1.00 63.75 388 SER A O 1
ATOM 3103 N N . TRP A 1 389 ? -0.761 11.321 17.848 1.00 55.81 389 TRP A N 1
ATOM 3104 C CA . TRP A 1 389 ? -1.326 11.347 19.199 1.00 55.81 389 TRP A CA 1
ATOM 3105 C C . TRP A 1 389 ? -0.984 10.159 20.113 1.00 55.81 389 TRP A C 1
ATOM 3107 O O . TRP A 1 389 ? -1.063 10.306 21.327 1.00 55.81 389 TRP A O 1
ATOM 3117 N N . TRP A 1 390 ? -0.605 8.996 19.573 1.00 59.69 390 TRP A N 1
ATOM 3118 C CA . TRP A 1 390 ? -0.150 7.858 20.388 1.00 59.69 390 TRP A CA 1
ATOM 3119 C C . TRP A 1 390 ? 1.332 7.946 20.785 1.00 59.69 390 TRP A C 1
ATOM 3121 O O . TRP A 1 390 ? 1.804 7.116 21.556 1.00 59.69 390 TRP A O 1
ATOM 3131 N N . TRP A 1 391 ? 2.072 8.920 20.245 1.00 50.66 391 TRP A N 1
ATOM 3132 C CA . TRP A 1 391 ? 3.503 9.119 20.501 1.00 50.66 391 TRP A CA 1
ATOM 3133 C C . TRP A 1 391 ? 3.842 10.541 20.964 1.00 50.66 391 TRP A C 1
ATOM 3135 O O . TRP A 1 391 ? 4.746 10.746 21.771 1.00 50.66 391 TRP A O 1
ATOM 3145 N N . ALA A 1 392 ? 3.115 11.538 20.467 1.00 44.94 392 ALA A N 1
ATOM 3146 C CA . ALA A 1 392 ? 3.232 12.915 20.899 1.00 44.94 392 ALA A CA 1
ATOM 3147 C C . ALA A 1 392 ? 2.696 13.026 22.328 1.00 44.94 392 ALA A C 1
ATOM 3149 O O . ALA A 1 392 ? 1.496 13.169 22.462 1.00 44.94 392 ALA A O 1
ATOM 3150 N N . TYR A 1 393 ? 3.535 12.903 23.364 1.00 48.22 393 TYR A N 1
ATOM 3151 C CA . TYR A 1 393 ? 3.417 13.625 24.646 1.00 48.22 393 TYR A CA 1
ATOM 3152 C C . TYR A 1 393 ? 4.544 13.224 25.624 1.00 48.22 393 TYR A C 1
ATOM 3154 O O . TYR A 1 393 ? 4.590 12.102 26.115 1.00 48.22 393 TYR A O 1
ATOM 3162 N N . GLU A 1 394 ? 5.413 14.181 25.970 1.00 44.94 394 GLU A N 1
ATOM 3163 C CA . GLU A 1 394 ? 6.447 14.086 27.027 1.00 44.94 394 GLU A CA 1
ATOM 3164 C C . GLU A 1 394 ? 6.000 14.785 28.338 1.00 44.94 394 GLU A C 1
ATOM 3166 O O . GLU A 1 394 ? 6.812 15.209 29.159 1.00 44.94 394 GLU A O 1
ATOM 3171 N N . GLY A 1 395 ? 4.687 14.970 28.535 1.00 46.41 395 GLY A N 1
ATOM 3172 C CA . GLY A 1 395 ? 4.123 15.753 29.641 1.00 46.41 395 GLY A CA 1
ATOM 3173 C C . GLY A 1 395 ? 3.598 14.907 30.819 1.00 46.41 395 GLY A C 1
ATOM 3174 O O . GLY A 1 395 ? 2.958 13.882 30.596 1.00 46.41 395 GLY A O 1
ATOM 3175 N N . PRO A 1 396 ? 3.755 15.354 32.084 1.00 44.12 396 PRO A N 1
ATOM 3176 C CA . PRO A 1 396 ? 3.375 14.591 33.284 1.00 44.12 396 PRO A CA 1
ATOM 3177 C C . PRO A 1 396 ? 1.861 14.451 33.554 1.00 44.12 396 PRO A C 1
ATOM 3179 O O . PRO A 1 396 ? 1.489 13.823 34.542 1.00 44.12 396 PRO A O 1
ATOM 3182 N N . LYS A 1 397 ? 0.972 15.023 32.726 1.00 44.94 397 LYS A N 1
ATOM 3183 C CA . LYS A 1 397 ? -0.493 14.965 32.931 1.00 44.94 397 LYS A CA 1
ATOM 3184 C C . LYS A 1 397 ? -1.221 13.890 32.113 1.00 44.94 397 LYS A C 1
ATOM 3186 O O . LYS A 1 397 ? -2.396 13.668 32.373 1.0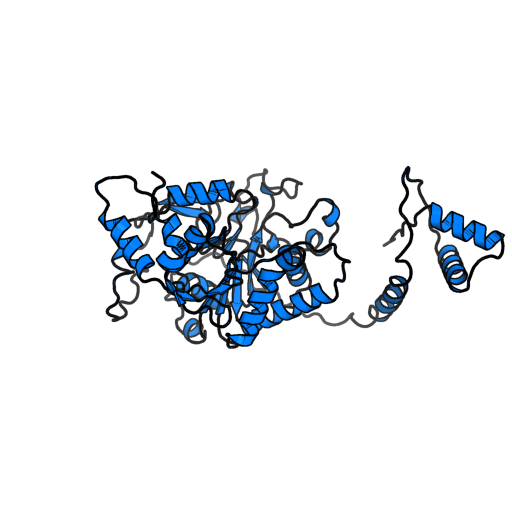0 44.94 397 LYS A O 1
ATOM 3191 N N . ASP A 1 398 ? -0.535 13.187 31.212 1.00 50.94 398 ASP A N 1
ATOM 3192 C CA . ASP A 1 398 ? -1.176 12.334 30.196 1.00 50.94 398 ASP A CA 1
ATOM 3193 C C . ASP A 1 398 ? -0.683 10.875 30.198 1.00 50.94 398 ASP A C 1
ATOM 3195 O O . ASP A 1 398 ? -0.745 10.166 29.190 1.00 50.94 398 ASP A O 1
ATOM 3199 N N . THR A 1 399 ? -0.252 10.378 31.365 1.00 51.03 399 THR A N 1
ATOM 3200 C CA . THR A 1 399 ? 0.059 8.952 31.590 1.00 51.03 399 THR A CA 1
ATOM 3201 C C . THR A 1 399 ? -1.095 8.032 31.197 1.00 51.03 399 THR A C 1
ATOM 3203 O O . THR A 1 399 ? -0.864 6.896 30.795 1.00 51.03 399 THR A O 1
ATOM 3206 N N . GLU A 1 400 ? -2.334 8.523 31.249 1.00 49.88 400 GLU A N 1
ATOM 3207 C CA . GLU A 1 400 ? -3.520 7.767 30.866 1.00 49.88 400 GLU A CA 1
ATOM 3208 C C . GLU A 1 400 ? -3.616 7.517 29.349 1.00 49.88 400 GLU A C 1
ATOM 3210 O O . GLU A 1 400 ? -4.102 6.468 28.938 1.00 49.88 400 GLU A O 1
ATOM 3215 N N . LEU A 1 401 ? -3.126 8.426 28.498 1.00 48.44 401 LEU A N 1
ATOM 3216 C CA . LEU A 1 401 ? -3.202 8.295 27.034 1.00 48.44 401 LEU A CA 1
ATOM 3217 C C . LEU A 1 401 ? -2.146 7.358 26.479 1.00 48.44 401 LEU A C 1
ATOM 3219 O O . LEU A 1 401 ? -2.473 6.464 25.697 1.00 48.44 401 LEU A O 1
ATOM 3223 N N . LEU A 1 402 ? -0.916 7.503 26.968 1.00 54.06 402 LEU A N 1
ATOM 3224 C CA . LEU A 1 402 ? 0.133 6.516 26.754 1.00 54.06 402 LEU A CA 1
ATOM 3225 C C . LEU A 1 402 ? -0.320 5.151 27.286 1.00 54.06 402 LEU A C 1
ATOM 3227 O O . LEU A 1 402 ? -0.241 4.169 26.560 1.00 54.06 402 LEU A O 1
ATOM 3231 N N . ALA A 1 403 ? -0.913 5.081 28.485 1.00 55.59 403 ALA A N 1
ATOM 3232 C CA . ALA A 1 403 ? -1.454 3.826 29.015 1.00 55.59 403 ALA A CA 1
ATOM 3233 C C . ALA A 1 403 ? -2.584 3.233 28.151 1.00 55.59 403 ALA A C 1
ATOM 3235 O O . ALA A 1 403 ? -2.701 2.013 28.061 1.00 55.59 403 ALA A O 1
ATOM 3236 N N . ARG A 1 404 ? -3.413 4.056 27.494 1.00 58.81 404 ARG A N 1
ATOM 3237 C CA . ARG A 1 404 ? -4.512 3.600 26.619 1.00 58.81 404 ARG A CA 1
ATOM 3238 C C . ARG A 1 404 ? -4.024 3.118 25.252 1.00 58.81 404 ARG A C 1
ATOM 3240 O O . ARG A 1 404 ? -4.472 2.062 24.812 1.00 58.81 404 ARG A O 1
ATOM 3247 N N . GLY A 1 405 ? -3.115 3.851 24.605 1.00 61.31 405 GLY A N 1
ATOM 3248 C CA . GLY A 1 405 ? -2.453 3.404 23.375 1.00 61.31 405 GLY A CA 1
ATOM 3249 C C . GLY A 1 405 ? -1.665 2.118 23.616 1.00 61.31 405 GLY A C 1
ATOM 3250 O O . GLY A 1 405 ? -1.840 1.141 22.888 1.00 61.31 405 GLY A O 1
ATOM 3251 N N . ASN A 1 406 ? -0.920 2.071 24.725 1.00 64.56 406 ASN A N 1
ATOM 3252 C CA . ASN A 1 406 ? -0.251 0.858 25.183 1.00 64.56 406 ASN A CA 1
ATOM 3253 C C . ASN A 1 406 ? -1.258 -0.271 25.397 1.00 64.56 406 ASN A C 1
ATOM 3255 O O . ASN A 1 406 ? -1.051 -1.339 24.857 1.00 64.56 406 ASN A O 1
ATOM 3259 N N . LYS A 1 407 ? -2.420 -0.045 26.023 1.00 69.25 407 LYS A N 1
ATOM 3260 C CA . LYS A 1 407 ? -3.423 -1.110 26.217 1.00 69.25 407 LYS A CA 1
ATOM 3261 C C . LYS A 1 407 ? -3.946 -1.731 24.911 1.00 69.25 407 LYS A C 1
ATOM 3263 O O . LYS A 1 407 ? -4.218 -2.936 24.889 1.00 69.25 407 LYS A O 1
ATOM 3268 N N . VAL A 1 408 ? -4.127 -0.931 23.854 1.00 72.25 408 VAL A N 1
ATOM 3269 C CA . VAL A 1 408 ? -4.510 -1.441 22.522 1.00 72.25 408 VAL A CA 1
ATOM 3270 C C . VAL A 1 408 ? -3.371 -2.275 21.943 1.00 72.25 408 VAL A C 1
ATOM 3272 O O . VAL A 1 408 ? -3.594 -3.408 21.525 1.00 72.25 408 VAL A O 1
ATOM 3275 N N . LEU A 1 409 ? -2.148 -1.745 21.972 1.00 77.06 409 LEU A N 1
ATOM 3276 C CA . LEU A 1 409 ? -0.974 -2.408 21.410 1.00 77.06 409 LEU A CA 1
ATOM 3277 C C . LEU A 1 409 ? -0.566 -3.662 22.204 1.00 77.06 409 LEU A C 1
ATOM 3279 O O . LEU A 1 409 ? -0.237 -4.681 21.611 1.00 77.06 409 LEU A O 1
ATOM 3283 N N . ASP A 1 410 ? -0.675 -3.649 23.526 1.00 73.44 410 ASP A N 1
ATOM 3284 C CA . ASP A 1 410 ? -0.279 -4.738 24.424 1.00 73.44 410 ASP A CA 1
ATOM 3285 C C . ASP A 1 410 ? -1.038 -6.038 24.137 1.00 73.44 410 ASP A C 1
ATOM 3287 O O . ASP A 1 410 ? -0.495 -7.130 24.301 1.00 73.44 410 ASP A O 1
ATOM 3291 N N . ASN A 1 411 ? -2.282 -5.917 23.664 1.00 72.12 411 ASN A N 1
ATOM 3292 C CA . ASN A 1 411 ? -3.143 -7.047 23.317 1.00 72.12 411 ASN A CA 1
ATOM 3293 C C . ASN A 1 411 ? -3.270 -7.263 21.803 1.00 72.12 411 ASN A C 1
ATOM 3295 O O . ASN A 1 411 ? -3.944 -8.199 21.366 1.00 72.12 411 ASN A O 1
ATOM 3299 N N . ALA A 1 412 ? -2.658 -6.397 20.995 1.00 76.94 412 ALA A N 1
ATOM 3300 C CA . ALA A 1 412 ? -2.727 -6.489 19.552 1.00 76.94 412 ALA A CA 1
ATOM 3301 C C . ALA A 1 412 ? -1.916 -7.683 19.052 1.00 76.94 412 ALA A C 1
ATOM 3303 O O . ALA A 1 412 ? -0.758 -7.878 19.426 1.00 76.94 412 ALA A O 1
ATOM 3304 N N . THR A 1 413 ? -2.539 -8.464 18.176 1.00 80.69 413 THR A N 1
ATOM 3305 C CA . THR A 1 413 ? -1.943 -9.648 17.564 1.00 80.69 413 THR A CA 1
ATOM 3306 C C . THR A 1 413 ? -1.570 -9.371 16.118 1.00 80.69 413 THR A C 1
ATOM 3308 O O . THR A 1 413 ? -2.274 -8.671 15.392 1.00 80.69 413 THR A O 1
ATOM 3311 N N . VAL A 1 414 ? -0.444 -9.938 15.711 1.00 78.31 414 VAL A N 1
ATOM 3312 C CA . VAL A 1 414 ? 0.130 -9.820 14.379 1.00 78.31 414 VAL A CA 1
ATOM 3313 C C . VAL A 1 414 ? 0.368 -11.222 13.856 1.00 78.31 414 VAL A C 1
ATOM 3315 O O . VAL A 1 414 ? 1.012 -12.046 14.512 1.00 78.31 414 VAL A O 1
ATOM 3318 N N . ILE A 1 415 ? -0.170 -11.501 12.675 1.00 84.25 415 ILE A N 1
ATOM 3319 C CA . ILE A 1 415 ? 0.023 -12.787 12.015 1.00 84.25 415 ILE A CA 1
ATOM 3320 C C . ILE A 1 415 ? 1.363 -12.726 11.297 1.00 84.25 415 ILE A C 1
ATOM 3322 O O . ILE A 1 415 ? 1.614 -11.797 10.531 1.00 84.25 415 ILE A O 1
ATOM 3326 N N . ILE A 1 416 ? 2.228 -13.712 11.512 1.00 85.06 416 ILE A N 1
ATOM 3327 C CA . ILE A 1 416 ? 3.435 -13.848 10.704 1.00 85.06 416 ILE A CA 1
ATOM 3328 C C . ILE A 1 416 ? 3.127 -14.821 9.571 1.00 85.06 416 ILE A C 1
ATOM 3330 O O . ILE A 1 416 ? 2.894 -16.002 9.809 1.00 85.06 416 ILE A O 1
ATOM 3334 N N . GLY A 1 417 ? 3.125 -14.326 8.333 1.00 68.31 417 GLY A N 1
ATOM 3335 C CA . GLY A 1 417 ? 2.697 -15.065 7.139 1.00 68.31 417 GLY A CA 1
ATOM 3336 C C . GLY A 1 417 ? 3.644 -16.181 6.684 1.00 68.31 417 GLY A C 1
ATOM 3337 O O . GLY A 1 417 ? 3.567 -16.598 5.536 1.00 68.31 417 GLY A O 1
ATOM 3338 N N . GLN A 1 418 ? 4.567 -16.639 7.534 1.00 72.00 418 GLN A N 1
ATOM 3339 C CA . GLN A 1 418 ? 5.411 -17.800 7.251 1.00 72.00 418 GLN A CA 1
ATOM 3340 C C . GLN A 1 418 ? 4.842 -19.063 7.912 1.00 72.00 418 GLN A C 1
ATOM 3342 O O . GLN A 1 418 ? 4.319 -18.983 9.030 1.00 72.00 418 GLN A O 1
ATOM 3347 N N . PRO A 1 419 ? 5.005 -20.246 7.287 1.00 57.16 419 PRO A N 1
ATOM 3348 C CA . PRO A 1 419 ? 4.616 -21.512 7.896 1.00 57.16 419 PRO A CA 1
ATOM 3349 C C . PRO A 1 419 ? 5.248 -21.653 9.289 1.00 57.16 419 PRO A C 1
ATOM 3351 O O . PRO A 1 419 ? 6.466 -21.572 9.433 1.00 57.16 419 PRO A O 1
ATOM 3354 N N . ASN A 1 420 ? 4.417 -21.881 10.311 1.00 57.78 420 ASN A N 1
ATOM 3355 C CA . ASN A 1 420 ? 4.799 -22.095 11.718 1.00 57.78 420 ASN A CA 1
ATOM 3356 C C . ASN A 1 420 ? 5.256 -20.867 12.525 1.00 57.78 420 ASN A C 1
ATOM 3358 O O . ASN A 1 420 ? 5.610 -21.026 13.692 1.00 57.78 420 ASN A O 1
ATOM 3362 N N . ALA A 1 421 ? 5.232 -19.653 11.969 1.00 68.19 421 ALA A N 1
ATOM 3363 C CA . ALA A 1 421 ? 5.676 -18.467 12.709 1.00 68.19 421 ALA A CA 1
ATOM 3364 C C . ALA A 1 421 ? 4.647 -17.959 13.744 1.00 68.19 421 ALA A C 1
ATOM 3366 O O . ALA A 1 421 ? 5.004 -17.228 14.668 1.00 68.19 421 ALA A O 1
ATOM 3367 N N . GLY A 1 422 ? 3.392 -18.408 13.633 1.00 84.44 422 GLY A N 1
ATOM 3368 C CA . GLY A 1 422 ? 2.351 -18.187 14.632 1.00 84.44 422 GLY A CA 1
ATOM 3369 C C . GLY A 1 422 ? 1.851 -16.744 14.705 1.00 84.44 422 GLY A C 1
ATOM 3370 O O . GLY A 1 422 ? 1.941 -15.967 13.753 1.00 84.44 422 GLY A O 1
ATOM 3371 N N . VAL A 1 423 ? 1.270 -16.414 15.857 1.00 88.56 423 VAL A N 1
ATOM 3372 C CA . VAL A 1 423 ? 0.745 -15.086 16.181 1.00 88.56 423 VAL A CA 1
ATOM 3373 C C . VAL A 1 423 ? 1.662 -14.462 17.224 1.00 88.56 423 VAL A C 1
ATOM 3375 O O . VAL A 1 423 ? 1.863 -15.044 18.289 1.00 88.56 423 VAL A O 1
ATOM 3378 N N . LEU A 1 424 ? 2.207 -13.286 16.921 1.00 87.69 424 LEU A N 1
ATOM 3379 C CA . LEU A 1 424 ? 3.025 -12.505 17.849 1.00 87.69 424 LEU A CA 1
ATOM 3380 C C . LEU A 1 424 ? 2.240 -11.287 18.334 1.00 87.69 424 LEU A C 1
ATOM 3382 O O . LEU A 1 424 ? 1.425 -10.734 17.597 1.00 87.69 424 LEU A O 1
ATOM 3386 N N . SER A 1 425 ? 2.483 -10.845 19.563 1.00 88.75 425 SER A N 1
ATOM 3387 C CA . SER A 1 425 ? 1.952 -9.578 20.056 1.00 88.75 425 SER A CA 1
ATOM 3388 C C . SER A 1 425 ? 2.806 -8.400 19.591 1.00 88.75 425 SER A C 1
ATOM 3390 O O . SER A 1 425 ? 4.002 -8.543 19.313 1.00 88.75 425 SER A O 1
ATOM 3392 N N . TYR A 1 426 ? 2.219 -7.204 19.542 1.00 88.44 426 TYR A N 1
ATOM 3393 C CA . TYR A 1 426 ? 2.986 -6.001 19.223 1.00 88.44 426 TYR A CA 1
ATOM 3394 C C . TYR A 1 426 ? 4.184 -5.795 20.176 1.00 88.44 426 TYR A C 1
ATOM 3396 O O . TYR A 1 426 ? 5.276 -5.559 19.663 1.00 88.44 426 TYR A O 1
ATOM 3404 N N . PRO A 1 427 ? 4.089 -5.970 21.514 1.00 87.50 427 PRO A N 1
ATOM 3405 C CA . PRO A 1 427 ? 5.264 -5.908 22.390 1.00 87.50 427 PRO A CA 1
ATOM 3406 C C . PRO A 1 427 ? 6.347 -6.947 22.078 1.00 87.50 427 PRO A C 1
ATOM 3408 O O . PRO A 1 427 ? 7.531 -6.641 22.207 1.00 87.50 427 PRO A O 1
ATOM 3411 N N . GLN A 1 428 ? 5.982 -8.155 21.633 1.00 88.12 428 GLN A N 1
ATOM 3412 C CA . GLN A 1 428 ? 6.971 -9.165 21.234 1.00 88.12 428 GLN A CA 1
ATOM 3413 C C . GLN A 1 428 ? 7.767 -8.734 19.996 1.00 88.12 428 GLN A C 1
ATOM 3415 O O . GLN A 1 428 ? 8.948 -9.055 19.889 1.00 88.12 428 GLN A O 1
ATOM 3420 N N . ILE A 1 429 ? 7.141 -7.993 19.077 1.00 88.31 429 ILE A N 1
ATOM 3421 C CA . ILE A 1 429 ? 7.792 -7.512 17.853 1.00 88.31 429 ILE A CA 1
ATOM 3422 C C . ILE A 1 429 ? 8.514 -6.174 18.080 1.00 88.31 429 ILE A C 1
ATOM 3424 O O . ILE A 1 429 ? 9.634 -5.969 17.613 1.00 88.31 429 ILE A O 1
ATOM 3428 N N . CYS A 1 430 ? 7.864 -5.258 18.794 1.00 90.12 430 CYS A N 1
ATOM 3429 C CA . CYS A 1 430 ? 8.193 -3.838 18.843 1.00 90.12 430 CYS A CA 1
ATOM 3430 C C . CYS A 1 430 ? 8.516 -3.310 20.246 1.00 90.12 430 CYS A C 1
ATOM 3432 O O . CYS A 1 430 ? 8.779 -2.119 20.391 1.00 90.12 430 CYS A O 1
ATOM 3434 N N . GLY A 1 431 ? 8.551 -4.158 21.280 1.00 83.56 431 GLY A N 1
ATOM 3435 C CA . GLY A 1 431 ? 8.749 -3.735 22.672 1.00 83.56 431 GLY A CA 1
ATOM 3436 C C . GLY A 1 431 ? 10.024 -2.920 22.906 1.00 83.56 431 GLY A C 1
ATOM 3437 O O . GLY A 1 431 ? 10.006 -1.948 23.654 1.00 83.56 431 GLY A O 1
ATOM 3438 N N . GLN A 1 432 ? 11.112 -3.234 22.196 1.00 80.12 432 GLN A N 1
ATOM 3439 C CA . GLN A 1 432 ? 12.362 -2.466 22.279 1.00 80.12 432 GLN A CA 1
ATOM 3440 C C . GLN A 1 432 ? 12.280 -1.064 21.647 1.00 80.12 432 GLN A C 1
ATOM 3442 O O . GLN A 1 432 ? 13.122 -0.217 21.929 1.00 80.12 432 GLN A O 1
ATOM 3447 N N . TYR A 1 433 ? 11.277 -0.818 20.800 1.00 76.56 433 TYR A N 1
ATOM 3448 C CA . TYR A 1 433 ? 11.040 0.461 20.126 1.00 76.56 433 TYR A CA 1
ATOM 3449 C C . TYR A 1 433 ? 9.961 1.302 20.817 1.00 76.56 433 TYR A C 1
ATOM 3451 O O . TYR A 1 433 ? 9.728 2.432 20.405 1.00 76.56 433 TYR A O 1
ATOM 3459 N N . LEU A 1 434 ? 9.308 0.772 21.859 1.00 62.34 434 LEU A N 1
ATOM 3460 C CA . LEU A 1 434 ? 8.291 1.469 22.656 1.00 62.34 434 LEU A CA 1
ATOM 3461 C C . LEU A 1 434 ? 8.874 2.340 23.776 1.00 62.34 434 LEU A C 1
ATOM 3463 O O . LEU A 1 434 ? 8.178 3.199 24.310 1.00 62.34 434 LEU A O 1
ATOM 3467 N N . MET A 1 435 ? 10.132 2.120 24.153 1.00 54.12 435 MET A N 1
ATOM 3468 C CA . MET A 1 435 ? 10.765 2.873 25.231 1.00 54.12 435 MET A CA 1
ATOM 3469 C C . MET A 1 435 ? 11.296 4.209 24.692 1.00 54.12 435 MET A C 1
ATOM 3471 O O . MET A 1 435 ? 12.013 4.206 23.684 1.00 54.12 435 MET A O 1
ATOM 3475 N N . PRO A 1 436 ? 11.016 5.348 25.358 1.00 53.06 436 PRO A N 1
ATOM 3476 C CA . PRO A 1 436 ? 11.783 6.566 25.139 1.00 53.06 436 PRO A CA 1
ATOM 3477 C C . PRO A 1 436 ? 13.267 6.215 25.267 1.00 53.06 436 PRO A C 1
ATOM 3479 O O . PRO A 1 436 ? 13.677 5.623 26.268 1.00 53.06 436 PRO A O 1
ATOM 3482 N N . LYS A 1 437 ? 14.068 6.518 24.241 1.00 52.38 437 LYS A N 1
ATOM 3483 C CA . LYS A 1 437 ? 15.525 6.435 24.375 1.00 52.38 437 LYS A CA 1
ATOM 3484 C C . LYS A 1 437 ? 15.901 7.466 25.439 1.00 52.38 437 LYS A C 1
ATOM 3486 O O . LYS A 1 437 ? 15.682 8.653 25.215 1.00 52.38 437 LYS A O 1
ATOM 3491 N N . SER A 1 438 ? 16.336 6.971 26.597 1.00 41.81 438 SER A N 1
ATOM 3492 C CA . SER A 1 438 ? 16.764 7.759 27.758 1.00 41.81 438 SER A CA 1
ATOM 3493 C C . SER A 1 438 ? 17.840 8.772 27.413 1.00 41.81 438 SER A C 1
ATOM 3495 O O . SER A 1 438 ? 18.734 8.373 26.625 1.00 41.81 438 SER A O 1
#

Solvent-accessible surface area (backbone atoms only — not comparable to full-atom values): 25950 Å² total; per-residue (Å²): 134,90,80,83,81,86,72,65,70,65,59,58,51,50,50,54,50,30,54,76,69,72,64,55,51,80,67,54,45,54,52,50,54,55,54,73,74,43,99,74,85,85,81,94,78,91,81,84,92,83,83,92,87,87,81,79,75,64,68,69,55,64,63,58,58,66,67,59,72,78,75,77,84,80,87,81,84,84,78,77,80,77,82,82,78,91,78,75,98,64,82,61,81,74,67,64,71,63,62,68,64,45,55,58,77,44,33,38,26,46,37,41,67,77,45,69,49,25,42,52,20,50,49,31,32,50,77,26,74,43,61,45,31,32,27,58,60,76,51,88,68,51,87,72,56,49,49,46,44,59,56,52,50,50,38,50,44,40,72,76,74,55,50,64,52,15,37,35,35,40,36,45,27,56,44,30,38,44,72,43,47,47,67,59,46,51,47,52,44,55,77,70,68,60,46,28,37,28,14,21,19,35,54,62,86,76,62,88,89,50,65,77,39,63,44,65,70,63,41,64,76,50,88,69,52,59,61,80,52,69,41,86,56,82,76,58,34,96,55,94,51,45,65,34,37,72,27,45,27,62,39,72,55,36,37,45,21,32,31,45,56,46,40,53,49,41,51,53,49,52,54,47,62,74,64,39,88,72,65,87,70,77,76,48,55,38,62,54,52,29,45,46,56,56,66,58,84,52,75,67,42,65,32,59,78,26,58,51,29,29,43,30,44,61,36,59,90,42,46,41,79,40,64,51,60,77,84,73,53,94,58,83,78,72,72,70,69,80,86,69,94,56,98,71,61,58,70,74,65,70,50,81,83,62,56,44,44,40,61,27,30,72,59,77,69,39,62,26,24,30,39,34,47,32,95,61,33,68,61,53,53,51,51,43,51,58,46,30,62,79,61,40,72,97,56,96,86,47,65,66,55,50,51,48,47,45,56,55,40,66,71,31,64,33,39,38,70,50,93,89,62,48,75,41,37,40,50,79,65,34,46,88,68,70,55,81,84,124

Mean predicted aligned error: 15.38 Å

Organism: NCBI:txid49012

InterPro domains:
  IPR057589 PLOD1-3-like, GT domain [PF25342] (111-207)